Protein AF-0000000069867733 (afdb_homodimer)

Nearest PDB structures (foldseek):
  2axv-assembly1_D  TM=9.108E-01  e=1.179E-16  Enterococcus faecalis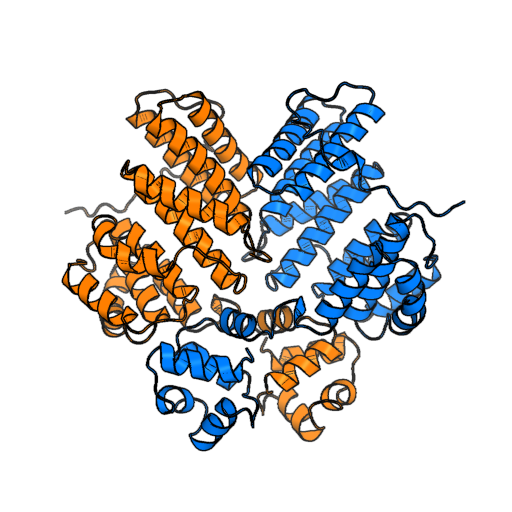
  2awi-assembly1_F  TM=9.165E-01  e=4.620E-16  Enterococcus faecalis
  2grm-assembly2_C-5  TM=9.155E-01  e=4.620E-16  Enterococcus faecalis
  2grm-assembly1_A  TM=9.067E-01  e=4.427E-16  Enterococcus faecalis
  2axu-assembly2_K  TM=9.066E-01  e=8.762E-16  Enterococcus faecalis

Foldseek 3Di:
DALLCVLVVLCVVLPHDLCLLAVPPHDDVVSVCSNVVNDDDDPVSLCSSCVSSVHDSVVSCVVNLNPDLCSDDLSVVQVVLLVCLVPVVVNLVCLVVLVVCLLVDLSSVLSNLSSLLSCQVLVHPSDDDDVVNLVVVCVSCVPPQDDFLSLLSNLLSCCNRPVVCVVSCVVSVVRCDQDQAADDDSSLVSNLSSLLSQLVSCVVVVVLVSNVVSLVSVVVLVPRPPRDDDPVSVLSSQLSVLSSCCSVVVDVVSLVVSLVSLVVCVVVVVVVSSQVSLVVSCVVCVVVVHDDDPPSPPPPPDPPPPDPPDPDD/DALLCVLVVLCVVLVHDLCLLAVPPHDDVVSVCSNVVNDDDDPVSLCSSCVSSVHDSVVSCVVNLNPDLCSDDLSVVQVVLLVCLVPVVVNLVCLVVLVVCLLVDLSSVLSNLSSLLSCVVLVHPSDDDDVVNLVVVCVSCVPPQDDFLSLLSNLLSCCNRPVVCVVSCVVSVVRCDQDAAADDDSSLVSNLSSLLSQLVSCVVVVVLVSNVVSLVSVVVLVPHPPRDDDPVSVLSSQLSVLSSCCSVVVDVVSLVVSLVSLVVCVVVVVVVSSVVSLVVSCVVCVVVVHDDDPPSPPPPDDPVPVDDPDDDD

Organism: Enterococcus faecalis (strain ATCC 700802 / V583) (NCBI:txid226185)

Secondary structure (DSSP, 8-state):
--HHHHHHHHHHHTT--HHHHHHHH--HHHHHHHHTTSSPPBHHHHHHHHHHHT--HHHHHHHTTSSSGGGSHHHHHHHHHHHGGG-HHHHHHHHHHHHHTTTSSHHHHHHHHHHHHHHHHTT--S----HHHHHHHHHHHTT-----HHHHHHHHHHHHH-GGGTTTTHHHHHHH-S--S---HHHHHHHHHHHHHHHHHHHHTT-HHHHHHHHHHHHHHTTSTT----HHHHHHHHHHHHHHHHHHH--HHHHHHHHHHHHHHHHTT-HHHHHHHHHHHHHHHHHTT-PPPTTS----SGGGTS-------/--HHHHHHHHHHHTT--HHHHHHHH--HHHHHHHHTTSSPPBHHHHHHHHHHHT--HHHHHHHTTSSSGGGSHHHHHHHHHHHGGG-HHHHHHHHHHHHHTTTSSHHHHHHHHHHHHHHHHTT--S----HHHHHHHHHHHTT-----HHHHHHHHHHHHH-GGGTTTTHHHHHHH-S--S---HHHHHHHHHHHHHHHHHHHHTT-HHHHHHHHHHHHHHTTSTT----HHHHHHHHHHHHHHHHHHH--HHHHHHHHHHHHHHHHTT-HHHHHHHHHHHHHHHHHTT-PPPTTS-----STTSS-------

Radius of gyration: 26.46 Å; Cα contacts (8 Å, |Δi|>4): 729; chains: 2; bounding box: 70×87×54 Å

Solvent-accessible surface area (backbone atoms only — not comparable to full-atom values): 34120 Å² total; per-residue (Å²): 109,52,44,39,54,46,49,49,53,50,35,55,44,70,71,48,57,72,65,73,45,20,69,80,73,54,40,71,68,59,46,53,33,24,53,71,62,76,43,72,53,29,52,67,39,49,50,48,35,26,56,55,63,32,45,56,59,64,37,52,36,29,59,21,52,54,60,38,53,75,55,28,74,66,37,36,49,48,54,53,57,62,58,25,72,83,36,54,70,59,44,62,68,49,40,63,59,41,58,72,41,22,80,71,28,48,50,36,31,35,50,37,35,50,48,42,34,50,23,50,76,65,76,41,85,83,71,85,87,49,69,66,56,52,53,51,50,50,62,73,48,65,76,52,77,80,85,54,35,53,56,32,44,37,52,29,32,41,42,71,42,46,49,90,45,52,74,77,43,42,70,55,52,58,70,65,47,79,70,77,68,55,44,43,64,65,25,32,45,26,46,52,50,22,38,52,48,43,29,53,48,24,54,75,66,66,36,58,69,63,20,49,51,33,53,50,49,51,58,48,48,75,66,28,69,86,41,56,77,54,34,56,60,51,52,48,49,53,29,49,51,24,42,49,47,16,73,74,66,70,35,63,68,31,42,52,53,23,50,52,51,42,54,46,29,50,77,65,65,38,52,70,60,24,52,55,46,50,51,50,55,47,50,48,24,56,75,69,69,49,82,69,63,80,82,60,78,71,85,71,74,77,73,73,70,73,66,75,85,68,72,90,117,110,52,45,39,54,46,49,49,53,49,34,56,43,71,70,50,57,71,66,72,45,20,69,81,72,53,41,70,69,59,45,52,33,26,54,72,61,77,41,73,53,28,51,65,39,50,51,49,35,26,58,56,62,33,45,57,60,66,38,51,36,28,60,21,50,55,60,39,53,76,55,29,72,65,38,34,50,48,53,53,57,61,58,26,72,83,37,53,71,59,43,62,67,50,40,64,60,41,58,72,41,21,80,71,27,50,50,36,33,35,51,38,35,50,50,43,35,49,23,51,76,65,74,43,84,83,71,85,86,49,70,66,55,53,53,52,50,50,61,74,48,67,74,51,77,79,85,53,36,52,56,31,43,37,52,30,30,39,43,71,42,44,50,90,44,52,75,78,44,42,69,56,51,59,70,65,49,80,69,77,67,52,44,44,62,65,25,32,45,26,45,51,50,20,36,51,49,44,28,53,49,24,53,75,66,66,35,56,68,62,19,49,51,32,53,49,47,50,58,47,47,75,66,28,68,85,41,55,78,55,34,58,60,49,52,49,48,52,29,50,51,25,43,49,48,15,73,73,66,71,34,66,68,31,42,51,53,22,51,53,50,41,54,46,30,50,77,67,65,38,51,68,62,25,53,56,46,50,50,50,56,46,50,48,24,57,74,70,70,50,81,69,66,80,81,59,76,69,78,74,77,74,66,76,69,76,61,77,86,69,80,72,136

pLDDT: mean 91.53, std 15.33, range [17.12, 98.88]

Structure (mmCIF, N/CA/C/O backbone):
data_AF-0000000069867733-model_v1
#
loop_
_entity.id
_entity.type
_entity.pdbx_description
1 polymer 'Transcriptional regulator, Cro/CI family'
#
loop_
_atom_site.group_PDB
_atom_site.id
_atom_site.type_symbol
_atom_site.label_atom_id
_atom_site.label_alt_id
_atom_site.label_comp_id
_atom_site.label_asym_id
_atom_site.label_entity_id
_atom_site.label_seq_id
_atom_site.pdbx_PDB_ins_code
_atom_site.Cartn_x
_atom_site.Cartn_y
_atom_site.Cartn_z
_atom_site.occupancy
_atom_site.B_iso_or_equiv
_atom_site.auth_seq_id
_atom_site.auth_comp_id
_atom_site.auth_asym_id
_atom_site.auth_atom_id
_atom_site.pdbx_PDB_model_num
ATOM 1 N N . MET A 1 1 ? -9 -8.984 17.719 1 77.06 1 MET A N 1
ATOM 2 C CA . MET A 1 1 ? -10.281 -8.344 18 1 77.06 1 MET A CA 1
ATOM 3 C C . MET A 1 1 ? -11.172 -8.336 16.75 1 77.06 1 MET A C 1
ATOM 5 O O . MET A 1 1 ? -10.695 -8.086 15.641 1 77.06 1 MET A O 1
ATOM 9 N N . ASP A 1 2 ? -12.398 -8.742 16.984 1 90 2 ASP A N 1
ATOM 10 C CA . ASP A 1 2 ? -13.328 -8.734 15.859 1 90 2 ASP A CA 1
ATOM 11 C C . ASP A 1 2 ? -13.82 -7.316 15.562 1 90 2 ASP A C 1
ATOM 13 O O . ASP A 1 2 ? -13.742 -6.434 16.422 1 90 2 ASP A O 1
ATOM 17 N N . TYR A 1 3 ? -14.219 -7.035 14.297 1 94.5 3 TYR A N 1
ATOM 18 C CA . TYR A 1 3 ? -14.516 -5.684 13.836 1 94.5 3 TYR A CA 1
ATOM 19 C C . TYR A 1 3 ? -15.703 -5.102 14.602 1 94.5 3 TYR A C 1
ATOM 21 O O . TYR A 1 3 ? -15.805 -3.883 14.766 1 94.5 3 TYR A O 1
ATOM 29 N N . LYS A 1 4 ? -16.578 -5.91 15.117 1 95.5 4 LYS A N 1
ATOM 30 C CA . LYS A 1 4 ? -17.719 -5.426 15.891 1 95.5 4 LYS A CA 1
ATOM 31 C C . LYS A 1 4 ? -17.281 -4.895 17.25 1 95.5 4 LYS A C 1
ATOM 33 O O . LYS A 1 4 ? -17.734 -3.834 17.688 1 95.5 4 LYS A O 1
ATOM 38 N N . GLU A 1 5 ? -16.438 -5.66 17.875 1 95.19 5 GLU A N 1
ATOM 39 C CA . GLU A 1 5 ? -15.836 -5.188 19.125 1 95.19 5 GLU A CA 1
ATOM 40 C C . GLU A 1 5 ? -15.031 -3.914 18.891 1 95.19 5 GLU A C 1
ATOM 42 O O . GLU A 1 5 ? -15.062 -2.994 19.719 1 95.19 5 GLU A O 1
ATOM 47 N N . LEU A 1 6 ? -14.32 -3.885 17.797 1 96.5 6 LEU A N 1
ATOM 48 C CA . LEU A 1 6 ? -13.523 -2.715 17.438 1 96.5 6 LEU A CA 1
ATOM 49 C C . LEU A 1 6 ? -14.398 -1.473 17.328 1 96.5 6 LEU A C 1
ATOM 51 O O . LEU A 1 6 ? -14 -0.381 17.734 1 96.5 6 LEU A O 1
ATOM 55 N N . LEU A 1 7 ? -15.562 -1.639 16.766 1 96.75 7 LEU A N 1
ATOM 56 C CA . LEU A 1 7 ? -16.5 -0.537 16.594 1 96.75 7 LEU A CA 1
ATOM 57 C C . LEU A 1 7 ? -16.844 0.092 17.938 1 96.75 7 LEU A C 1
ATOM 59 O O . LEU A 1 7 ? -16.812 1.315 18.094 1 96.75 7 LEU A O 1
ATOM 63 N N . GLU A 1 8 ? -17.156 -0.746 18.891 1 96.19 8 GLU A N 1
ATOM 64 C CA . GLU A 1 8 ? -17.484 -0.266 20.219 1 96.19 8 GLU A CA 1
ATOM 65 C C . GLU A 1 8 ? -16.281 0.406 20.875 1 96.19 8 GLU A C 1
ATOM 67 O O . GLU A 1 8 ? -16.406 1.482 21.469 1 96.19 8 GLU A O 1
ATOM 72 N N . VAL A 1 9 ? -15.148 -0.215 20.812 1 96.94 9 VAL A N 1
ATOM 73 C CA . VAL A 1 9 ? -13.922 0.293 21.422 1 96.94 9 VAL A CA 1
ATOM 74 C C . VAL A 1 9 ? -13.594 1.67 20.844 1 96.94 9 VAL A C 1
ATOM 76 O O . VAL A 1 9 ? -13.305 2.607 21.594 1 96.94 9 VAL A O 1
ATOM 79 N N . LEU A 1 10 ? -13.703 1.826 19.516 1 97.31 10 LEU A N 1
ATOM 80 C CA . LEU A 1 10 ? -13.391 3.094 18.859 1 97.31 10 LEU A CA 1
ATOM 81 C C . LEU A 1 10 ? -14.43 4.156 19.219 1 97.31 10 LEU A C 1
ATOM 83 O O . LEU A 1 10 ? -14.07 5.312 19.453 1 97.31 10 LEU A O 1
ATOM 87 N N . ARG A 1 11 ? -15.719 3.736 19.188 1 96.88 11 ARG A N 1
A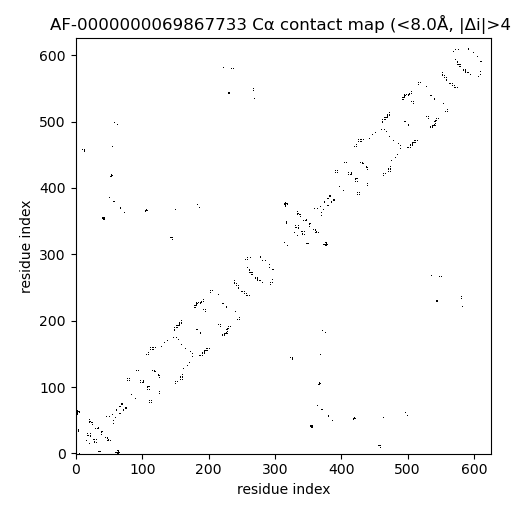TOM 88 C CA . ARG A 1 11 ? -16.766 4.684 19.547 1 96.88 11 ARG A CA 1
ATOM 89 C C . ARG A 1 11 ? -16.516 5.293 20.922 1 96.88 11 ARG A C 1
ATOM 91 O O . ARG A 1 11 ? -16.547 6.516 21.078 1 96.88 11 ARG A O 1
ATOM 98 N N . LYS A 1 12 ? -16.156 4.488 21.859 1 96.94 12 LYS A N 1
ATOM 99 C CA . LYS A 1 12 ? -15.898 4.938 23.219 1 96.94 12 LYS A CA 1
ATOM 100 C C . LYS A 1 12 ? -14.594 5.73 23.297 1 96.94 12 LYS A C 1
ATOM 102 O O . LYS A 1 12 ? -14.539 6.785 23.938 1 96.94 12 LYS A O 1
ATOM 107 N N . ASP A 1 13 ? -13.57 5.23 22.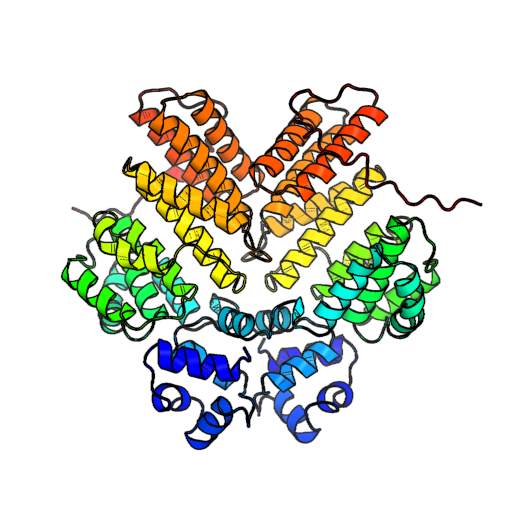641 1 97.38 13 ASP A N 1
ATOM 108 C CA . ASP A 1 13 ? -12.258 5.863 22.672 1 97.38 13 ASP A CA 1
ATOM 109 C C . ASP A 1 13 ? -12.312 7.27 22.078 1 97.38 13 ASP A C 1
ATOM 111 O O . ASP A 1 13 ? -11.617 8.18 22.547 1 97.38 13 ASP A O 1
ATOM 115 N N . LEU A 1 14 ? -13.141 7.453 21.078 1 95.75 14 LEU A N 1
ATOM 116 C CA . LEU A 1 14 ? -13.234 8.719 20.359 1 95.75 14 LEU A CA 1
ATOM 117 C C . LEU A 1 14 ? -14.375 9.57 20.906 1 95.75 14 LEU A C 1
ATOM 119 O O . LEU A 1 14 ? -14.703 10.617 20.328 1 95.75 14 LEU A O 1
ATOM 123 N N . ASN A 1 15 ? -15 9.086 21.953 1 95.12 15 ASN A N 1
ATOM 124 C CA . ASN A 1 15 ? -15.977 9.812 22.75 1 95.12 15 ASN A CA 1
ATOM 125 C C . ASN A 1 15 ? -17.25 10.086 21.969 1 95.12 15 ASN A C 1
ATOM 127 O O . ASN A 1 15 ? -17.766 11.211 21.969 1 95.12 15 ASN A O 1
ATOM 131 N N . PHE A 1 16 ? -17.734 9.07 21.203 1 96.12 16 PHE A N 1
ATOM 132 C CA . PHE A 1 16 ? -19.031 9.133 20.531 1 96.12 16 PHE A CA 1
ATOM 133 C C . PHE A 1 16 ? -20.062 8.312 21.297 1 96.12 16 PHE A C 1
ATOM 135 O O . PHE A 1 16 ? -19.75 7.289 21.891 1 96.12 16 PHE A O 1
ATOM 142 N N . LYS A 1 17 ? -21.25 8.805 21.219 1 96.25 17 LYS A N 1
ATOM 143 C CA . LYS A 1 17 ? -22.391 8.023 21.688 1 96.25 17 LYS A CA 1
ATOM 144 C C . LYS A 1 17 ? -22.953 7.141 20.578 1 96.25 17 LYS A C 1
ATOM 146 O O . LYS A 1 17 ? -22.672 7.359 19.406 1 96.25 17 LYS A O 1
ATOM 151 N N . LYS A 1 18 ? -23.734 6.145 21.016 1 95.81 18 LYS A N 1
ATOM 152 C CA . LYS A 1 18 ? -24.328 5.254 20.031 1 95.81 18 LYS A CA 1
ATOM 153 C C . LYS A 1 18 ? -25.188 6.027 19.031 1 95.81 18 LYS A C 1
ATOM 155 O O . LYS A 1 18 ? -25.156 5.754 17.828 1 95.81 18 LYS A O 1
ATOM 160 N N . VAL A 1 19 ? -25.875 6.984 19.469 1 95.31 19 VAL A N 1
ATOM 161 C CA . VAL A 1 19 ? -26.828 7.746 18.656 1 95.31 19 VAL A CA 1
ATOM 162 C C . VAL A 1 19 ? -26.062 8.484 17.547 1 95.31 19 VAL A C 1
ATOM 164 O O . VAL A 1 19 ? -26.594 8.656 16.453 1 95.31 19 VAL A O 1
ATOM 167 N N . ASP A 1 20 ? -24.844 8.883 17.812 1 95.62 20 ASP A N 1
ATOM 168 C CA . ASP A 1 20 ? -24.031 9.586 16.812 1 95.62 20 ASP A CA 1
ATOM 169 C C . ASP A 1 20 ? -23.766 8.695 15.594 1 95.62 20 ASP A C 1
ATOM 171 O O . ASP A 1 20 ? -23.594 9.195 14.484 1 95.62 20 ASP A O 1
ATOM 175 N N . LEU A 1 21 ? -23.781 7.434 15.758 1 95.12 21 LEU A N 1
ATOM 176 C CA . LEU A 1 21 ? -23.422 6.504 14.695 1 95.12 21 LEU A CA 1
ATOM 177 C C . LEU A 1 21 ? -24.672 6.047 13.938 1 95.12 21 LEU A C 1
ATOM 179 O O . LEU A 1 21 ? -24.641 5.918 12.711 1 95.12 21 LEU A O 1
ATOM 183 N N . TYR A 1 22 ? -25.734 5.785 14.617 1 93.62 22 TYR A N 1
ATOM 184 C CA . TYR A 1 22 ? -26.828 5.145 13.914 1 93.62 22 TYR A CA 1
ATOM 185 C C . TYR A 1 22 ? -27.781 6.184 13.32 1 93.62 22 TYR A C 1
ATOM 187 O O . TYR A 1 22 ? -28.641 5.855 12.5 1 93.62 22 TYR A O 1
ATOM 195 N N . GLN A 1 23 ? -27.734 7.41 13.625 1 87.94 23 GLN A N 1
ATOM 196 C CA . GLN A 1 23 ? -28.719 8.43 13.25 1 87.94 23 GLN A CA 1
ATOM 197 C C . GLN A 1 23 ? -28.75 8.641 11.742 1 87.94 23 GLN A C 1
ATOM 199 O O . GLN A 1 23 ? -29.766 9.039 11.188 1 87.94 23 GLN A O 1
ATOM 204 N N . GLU A 1 24 ? -27.75 8.336 11.031 1 83.25 24 GLU A N 1
ATOM 205 C CA . GLU A 1 24 ? -27.734 8.633 9.602 1 83.25 24 GLU A CA 1
ATOM 206 C C . GLU A 1 24 ? -28.188 7.426 8.781 1 83.25 24 GLU A C 1
ATOM 208 O O . GLU A 1 24 ? -29.016 7.555 7.891 1 83.25 24 GLU A O 1
ATOM 213 N N . LYS A 1 25 ? -27.641 6.262 9.031 1 83.44 25 LYS A N 1
ATOM 214 C CA . LYS A 1 25 ? -27.844 5.137 8.117 1 83.44 25 LYS A CA 1
ATOM 215 C C . LYS A 1 25 ? -28.391 3.918 8.859 1 83.44 25 LYS A C 1
ATOM 217 O O . LYS A 1 25 ? -28.359 2.803 8.336 1 83.44 25 LYS A O 1
ATOM 222 N N . SER A 1 26 ? -28.828 4.047 10.125 1 91.25 26 SER A N 1
ATOM 223 C CA . SER A 1 26 ? -29.297 2.924 10.922 1 91.25 26 SER A CA 1
ATOM 224 C C . SER A 1 26 ? -30.297 3.387 11.984 1 91.25 26 SER A C 1
ATOM 226 O O . SER A 1 26 ? -30.906 4.441 11.852 1 91.25 26 SER A O 1
ATOM 228 N N . ASN A 1 27 ? -30.641 2.477 12.812 1 93.5 27 ASN A N 1
ATOM 229 C CA . ASN A 1 27 ? -31.484 2.824 13.953 1 93.5 27 ASN A CA 1
ATOM 230 C C . ASN A 1 27 ? -30.938 2.221 15.25 1 93.5 27 ASN A C 1
ATOM 232 O O . ASN A 1 27 ? -30 1.42 15.219 1 93.5 27 ASN A O 1
ATOM 236 N N . LYS A 1 28 ? -31.547 2.66 16.266 1 95.44 28 LYS A N 1
ATOM 237 C CA . LYS A 1 28 ? -31.047 2.342 17.609 1 95.44 28 LYS A CA 1
ATOM 238 C C . LYS A 1 28 ? -30.984 0.833 17.828 1 95.44 28 LYS A C 1
ATOM 240 O O . LYS A 1 28 ? -29.953 0.304 18.25 1 95.44 28 LYS A O 1
ATOM 245 N N . THR A 1 29 ? -32 0.214 17.547 1 96.12 29 THR A N 1
ATOM 246 C CA . THR A 1 29 ? -32.094 -1.22 17.797 1 96.12 29 THR A CA 1
ATOM 247 C C . THR A 1 29 ? -31.078 -1.987 16.953 1 96.12 29 THR A C 1
ATOM 249 O O . THR A 1 29 ? -30.344 -2.816 17.484 1 96.12 29 THR A O 1
ATOM 252 N N . ARG A 1 30 ? -31.016 -1.685 15.734 1 95.62 30 ARG A N 1
ATOM 253 C CA . ARG A 1 30 ? -30.109 -2.361 14.828 1 95.62 30 ARG A CA 1
ATOM 254 C C . ARG A 1 30 ? -28.656 -2.113 15.227 1 95.62 30 ARG A C 1
ATOM 256 O O . ARG A 1 30 ? -27.844 -3.043 15.258 1 95.62 30 ARG A O 1
ATOM 263 N N . TYR A 1 31 ? -28.359 -0.936 15.57 1 96.25 31 TYR A N 1
ATOM 264 C CA . TYR A 1 31 ? -27 -0.601 15.953 1 96.25 31 TYR A CA 1
ATOM 265 C C . TYR A 1 31 ? -26.578 -1.36 17.203 1 96.25 31 TYR A C 1
ATOM 267 O O . TYR A 1 31 ? -25.469 -1.885 17.281 1 96.25 31 TYR A O 1
ATOM 275 N N . ARG A 1 32 ? -27.438 -1.36 18.141 1 95.19 32 ARG A N 1
ATOM 276 C CA . ARG A 1 32 ? -27.156 -2.1 19.359 1 95.19 32 ARG A CA 1
ATOM 277 C C . ARG A 1 32 ? -26.875 -3.566 19.062 1 95.19 32 ARG A C 1
ATOM 279 O O . ARG A 1 32 ? -25.938 -4.145 19.625 1 95.19 32 ARG A O 1
ATOM 286 N N . GLU A 1 33 ? -27.625 -4.09 18.203 1 96.12 33 GLU A N 1
ATOM 287 C CA . GLU A 1 33 ? -27.438 -5.492 17.828 1 96.12 33 GLU A CA 1
ATOM 288 C C . GLU A 1 33 ? -26.109 -5.707 17.109 1 96.12 33 GLU A C 1
ATOM 290 O O . GLU A 1 33 ? -25.484 -6.758 17.25 1 96.12 33 GLU A O 1
ATOM 295 N N . ILE A 1 34 ? -25.672 -4.773 16.344 1 95.31 34 ILE A N 1
ATOM 296 C CA . ILE A 1 34 ? -24.391 -4.844 15.641 1 95.31 34 ILE A CA 1
ATOM 297 C C . ILE A 1 34 ? -23.25 -4.816 16.656 1 95.31 34 ILE A C 1
ATOM 299 O O . ILE A 1 34 ? -22.359 -5.68 16.625 1 95.31 34 ILE A O 1
ATOM 303 N N . GLU A 1 35 ? -23.266 -3.918 17.594 1 94.25 35 GLU A N 1
ATOM 304 C CA . GLU A 1 35 ? -22.203 -3.793 18.578 1 94.25 35 GLU A CA 1
ATOM 305 C C . GLU A 1 35 ? -22.125 -5.035 19.469 1 94.25 35 GLU A C 1
ATOM 307 O O . GLU A 1 35 ? -21.031 -5.406 19.922 1 94.25 35 GLU A O 1
ATOM 312 N N . LEU A 1 36 ? -23.312 -5.691 19.656 1 93.31 36 LEU A N 1
ATOM 313 C CA . LEU A 1 36 ? -23.375 -6.883 20.484 1 93.31 36 LEU A CA 1
ATOM 314 C C . LEU A 1 36 ? -22.938 -8.117 19.719 1 93.31 36 LEU A C 1
ATOM 316 O O . LEU A 1 36 ? -22.75 -9.188 20.297 1 93.31 36 LEU A O 1
ATOM 320 N N . GLY A 1 37 ? -22.797 -7.961 18.469 1 92.25 37 GLY A N 1
ATOM 321 C CA . GLY A 1 37 ? -22.328 -9.062 17.641 1 92.25 37 GLY A CA 1
ATOM 322 C C . GLY A 1 37 ? -23.453 -9.93 17.094 1 92.25 37 GLY A C 1
ATOM 323 O O . GLY A 1 37 ? -23.203 -10.977 16.5 1 92.25 37 GLY A O 1
ATOM 324 N N . GLU A 1 38 ? -24.641 -9.508 17.203 1 93.62 38 GLU A N 1
ATOM 325 C CA . GLU A 1 38 ? -25.797 -10.305 16.812 1 93.62 38 GLU A CA 1
ATOM 326 C C . GLU A 1 38 ? -26.094 -10.133 15.328 1 93.62 38 GLU A C 1
ATOM 328 O O . GLU A 1 38 ? -26.688 -11.016 14.703 1 93.62 38 GLU A O 1
ATOM 333 N N . LYS A 1 39 ? -25.797 -8.953 14.82 1 94.38 39 LYS A N 1
ATOM 334 C CA . LYS A 1 39 ? -26.047 -8.672 13.414 1 94.38 39 LYS A CA 1
ATOM 335 C C . LYS A 1 39 ? -24.781 -8.148 12.734 1 94.38 39 LYS A C 1
ATOM 337 O O . LYS A 1 39 ? -23.938 -7.527 13.375 1 94.38 39 LYS A O 1
ATOM 342 N N . SER A 1 40 ? -24.766 -8.453 11.484 1 94.94 40 SER A N 1
ATOM 343 C CA . SER A 1 40 ? -23.688 -7.914 10.664 1 94.94 40 SER A CA 1
ATOM 344 C C . SER A 1 40 ? -24.109 -6.617 9.977 1 94.94 40 SER A C 1
ATOM 346 O O . SER A 1 40 ? -25.172 -6.555 9.367 1 94.94 40 SER A O 1
ATOM 348 N N . PRO A 1 41 ? -23.281 -5.59 10.125 1 96.88 41 PRO A N 1
ATOM 349 C CA . PRO A 1 41 ? -23.625 -4.348 9.43 1 96.88 41 PRO A CA 1
ATOM 350 C C . PRO A 1 41 ? -23.5 -4.469 7.914 1 96.88 41 PRO A C 1
ATOM 352 O O . PRO A 1 41 ? -22.719 -5.277 7.414 1 96.88 41 PRO A O 1
ATOM 355 N N . THR A 1 42 ? -24.312 -3.68 7.238 1 96.25 42 THR A N 1
ATOM 356 C CA . THR A 1 42 ? -24.125 -3.539 5.801 1 96.25 42 THR A CA 1
ATOM 357 C C . THR A 1 42 ? -22.875 -2.719 5.492 1 96.25 42 THR A C 1
ATOM 359 O O . THR A 1 42 ? -22.344 -2.035 6.371 1 96.25 42 THR A O 1
ATOM 362 N N . ILE A 1 43 ? -22.438 -2.793 4.273 1 96.12 43 ILE A N 1
ATOM 363 C CA . ILE A 1 43 ? -21.266 -2.02 3.875 1 96.12 43 ILE A CA 1
ATOM 364 C C . ILE A 1 43 ? -21.578 -0.528 3.963 1 96.12 43 ILE A C 1
ATOM 366 O O . ILE A 1 43 ? -20.719 0.27 4.359 1 96.12 43 ILE A O 1
ATOM 370 N N . GLU A 1 44 ? -22.766 -0.135 3.705 1 95.12 44 GLU A N 1
ATOM 371 C CA . GLU A 1 44 ? -23.172 1.268 3.777 1 95.12 44 GLU A CA 1
ATOM 372 C C . GLU A 1 44 ? -23.188 1.761 5.223 1 95.12 44 GLU A C 1
ATOM 374 O O . GLU A 1 44 ? -22.781 2.895 5.5 1 95.12 44 GLU A O 1
ATOM 379 N N . GLU A 1 45 ? -23.672 0.932 6.082 1 96.44 45 GLU A N 1
ATOM 380 C CA . GLU A 1 45 ? -23.641 1.271 7.5 1 96.44 45 GLU A CA 1
ATOM 381 C C . GLU A 1 45 ? -22.219 1.447 8 1 96.44 45 GLU A C 1
ATOM 383 O O . GLU A 1 45 ? -21.906 2.404 8.719 1 96.44 45 GLU A O 1
ATOM 388 N N . LEU A 1 46 ? -21.344 0.53 7.621 1 96.25 46 LEU A N 1
ATOM 389 C CA . LEU A 1 46 ? -19.953 0.591 8.062 1 96.25 46 LEU A CA 1
ATOM 390 C C . LEU A 1 46 ? -19.281 1.864 7.566 1 96.25 46 LEU A C 1
ATOM 392 O O . LEU A 1 46 ? -18.531 2.502 8.305 1 96.25 46 LEU A O 1
ATOM 396 N N . ILE A 1 47 ? -19.547 2.18 6.293 1 96.19 47 ILE A N 1
ATOM 397 C CA . ILE A 1 47 ? -19.016 3.422 5.734 1 96.19 47 ILE A CA 1
ATOM 398 C C . ILE A 1 47 ? -19.484 4.605 6.578 1 96.19 47 ILE A C 1
ATOM 400 O O . ILE A 1 47 ? -18.688 5.453 6.969 1 96.19 47 ILE A O 1
ATOM 404 N N . SER A 1 48 ? -20.719 4.625 6.914 1 96.31 48 SER A N 1
ATOM 405 C CA . SER A 1 48 ? -21.297 5.711 7.703 1 96.31 48 SER A CA 1
ATOM 406 C C . SER A 1 48 ? -20.672 5.766 9.094 1 96.31 48 SER A C 1
ATOM 408 O O . SER A 1 48 ? -20.328 6.84 9.586 1 96.31 48 SER A O 1
ATOM 410 N N . PHE A 1 49 ? -20.578 4.594 9.734 1 97.12 49 PHE A N 1
ATOM 411 C CA . PHE A 1 49 ? -20.016 4.52 11.07 1 97.12 49 PHE A CA 1
ATOM 412 C C . PHE A 1 49 ? -18.578 5.035 11.086 1 97.12 49 PHE A C 1
ATOM 414 O O . PHE A 1 49 ? -18.219 5.852 11.938 1 97.12 49 PHE A O 1
ATOM 421 N N . THR A 1 50 ? -17.781 4.594 10.148 1 96.94 50 THR A N 1
ATOM 422 C CA . THR A 1 50 ? -16.359 4.953 10.141 1 96.94 50 THR A CA 1
ATOM 423 C C . THR A 1 50 ? -16.172 6.422 9.781 1 96.94 50 THR A C 1
ATOM 425 O O . THR A 1 50 ? -15.273 7.086 10.297 1 96.94 50 THR A O 1
ATOM 428 N N . ASP A 1 51 ? -17.062 6.91 8.891 1 95.81 51 ASP A N 1
ATOM 429 C CA . ASP A 1 51 ? -17.031 8.336 8.586 1 95.81 51 ASP A CA 1
ATOM 430 C C . ASP A 1 51 ? -17.312 9.172 9.828 1 95.81 51 ASP A C 1
ATOM 432 O O . ASP A 1 51 ? -16.625 10.164 10.086 1 95.81 51 ASP A O 1
ATOM 436 N N . THR A 1 52 ? -18.297 8.766 10.547 1 96.25 52 THR A N 1
ATOM 437 C CA . THR A 1 52 ? -18.656 9.469 11.773 1 96.25 52 THR A CA 1
ATOM 438 C C . THR A 1 52 ? -17.5 9.43 12.766 1 96.25 52 THR A C 1
ATOM 440 O O . THR A 1 52 ? -17.141 10.445 13.359 1 96.25 52 THR A O 1
ATOM 443 N N . LEU A 1 53 ? -16.875 8.305 12.891 1 96.75 53 LEU A N 1
ATOM 444 C CA . LEU A 1 53 ? -15.789 8.102 13.844 1 96.75 53 LEU A CA 1
ATOM 445 C C . LEU A 1 53 ? -14.516 8.812 13.383 1 96.75 53 LEU A C 1
ATOM 447 O O . LEU A 1 53 ? -13.602 9.031 14.172 1 96.75 53 LEU A O 1
ATOM 451 N N . GLY A 1 54 ? -14.422 9.062 12.078 1 96 54 GLY A N 1
ATOM 452 C CA . GLY A 1 54 ? -13.25 9.727 11.531 1 96 54 GLY A CA 1
ATOM 453 C C . GLY A 1 54 ? -12.102 8.773 11.266 1 96 54 GLY A C 1
ATOM 454 O O . GLY A 1 54 ? -10.93 9.156 11.359 1 96 54 GLY A O 1
ATOM 455 N N . ILE A 1 55 ? -12.352 7.531 11.078 1 97.06 55 ILE A N 1
ATOM 456 C CA . ILE A 1 55 ? -11.359 6.547 10.68 1 97.06 55 ILE A CA 1
ATOM 457 C C . ILE A 1 55 ? -11.602 6.125 9.234 1 97.06 55 ILE A C 1
ATOM 459 O O . ILE A 1 55 ? -12.75 5.996 8.805 1 97.06 55 ILE A O 1
ATOM 463 N N . ARG A 1 56 ? -10.555 5.938 8.469 1 96.25 56 ARG A N 1
ATOM 464 C CA . ARG A 1 56 ? -10.703 5.414 7.117 1 96.25 56 ARG A CA 1
ATOM 465 C C . ARG A 1 56 ? -11.25 3.992 7.137 1 96.25 56 ARG A C 1
ATOM 467 O O . ARG A 1 56 ? -10.812 3.164 7.938 1 96.25 56 ARG A O 1
ATOM 474 N N . LEU A 1 57 ? -12.172 3.75 6.277 1 97.06 57 LEU A N 1
ATOM 475 C CA . LEU A 1 57 ? -12.773 2.424 6.215 1 97.06 57 LEU A CA 1
ATOM 476 C C . LEU A 1 57 ? -11.703 1.348 6.055 1 97.06 57 LEU A C 1
ATOM 478 O O . LEU A 1 57 ? -11.758 0.31 6.719 1 97.06 57 LEU A O 1
ATOM 482 N N . SER A 1 58 ? -10.711 1.562 5.195 1 96.44 58 SER A N 1
ATOM 483 C CA . SER A 1 58 ? -9.648 0.586 4.941 1 96.44 58 SER A CA 1
ATOM 484 C C . SER A 1 58 ? -8.883 0.265 6.219 1 96.44 58 SER A C 1
ATOM 486 O O . SER A 1 58 ? -8.562 -0.896 6.48 1 96.44 58 SER A O 1
ATOM 488 N N . GLU A 1 59 ? -8.578 1.287 6.984 1 97 59 GLU A N 1
ATOM 489 C CA . GLU A 1 59 ? -7.879 1.055 8.242 1 97 59 GLU A CA 1
ATOM 490 C C . GLU A 1 59 ? -8.742 0.268 9.219 1 97 59 GLU A C 1
ATOM 492 O O . GLU A 1 59 ? -8.258 -0.642 9.898 1 97 59 GLU A O 1
ATOM 497 N N . PHE A 1 60 ? -10.039 0.598 9.289 1 98.06 60 PHE A N 1
ATOM 498 C CA . PHE A 1 60 ? -10.977 -0.097 10.172 1 98.06 60 PHE A CA 1
ATOM 499 C C . PHE A 1 60 ? -11.047 -1.578 9.82 1 98.06 60 PHE A C 1
ATOM 501 O O . PHE A 1 60 ? -10.977 -2.436 10.703 1 98.06 60 PHE A O 1
ATOM 508 N N . LEU A 1 61 ? -11.148 -1.866 8.516 1 97.25 61 LEU A N 1
ATOM 509 C CA . LEU A 1 61 ? -11.281 -3.244 8.062 1 97.25 61 LEU A CA 1
ATOM 510 C C . LEU A 1 61 ? -10.008 -4.035 8.336 1 97.25 61 LEU A C 1
ATOM 512 O O . LEU A 1 61 ? -10.07 -5.227 8.656 1 97.25 61 LEU A O 1
ATOM 516 N N . TYR A 1 62 ? -8.938 -3.383 8.234 1 96.44 62 TYR A N 1
ATOM 517 C CA . TYR A 1 62 ? -7.672 -4.051 8.531 1 96.44 62 TYR A CA 1
ATOM 518 C C . TYR A 1 62 ? -7.559 -4.352 10.023 1 96.44 62 TYR A C 1
ATOM 520 O O . TYR A 1 62 ? -7.266 -5.488 10.414 1 96.44 62 TYR A O 1
ATOM 528 N N . ARG A 1 63 ? -7.836 -3.375 10.859 1 96.06 63 ARG A N 1
ATOM 529 C CA . ARG A 1 63 ? -7.766 -3.531 12.312 1 96.06 63 ARG A CA 1
ATOM 530 C C . ARG A 1 63 ? -8.75 -4.59 12.797 1 96.06 63 ARG A C 1
ATOM 532 O O . ARG A 1 63 ? -8.492 -5.273 13.789 1 96.06 63 ARG A O 1
ATOM 539 N N . GLY A 1 64 ? -9.812 -4.645 12.055 1 96.06 64 GLY A N 1
ATOM 540 C CA . GLY A 1 64 ? -10.852 -5.605 12.414 1 96.06 64 GLY A CA 1
ATOM 541 C C . GLY A 1 64 ? -10.586 -6.996 11.859 1 96.06 64 GLY A C 1
ATOM 542 O O . GLY A 1 64 ? -11.492 -7.832 11.82 1 96.06 64 GLY A O 1
ATOM 543 N N . ASP A 1 65 ? -9.406 -7.238 11.258 1 94.38 65 ASP A N 1
ATOM 544 C CA . ASP A 1 65 ? -8.953 -8.531 10.766 1 94.38 65 ASP A CA 1
ATOM 545 C C . ASP A 1 65 ? -9.812 -9.008 9.602 1 94.38 65 ASP A C 1
ATOM 547 O O . ASP A 1 65 ? -10.125 -10.203 9.5 1 94.38 65 ASP A O 1
ATOM 551 N N . ILE A 1 66 ? -10.18 -8.109 8.797 1 95.38 66 ILE A N 1
ATOM 552 C CA . ILE A 1 66 ? -11.031 -8.461 7.668 1 95.38 66 ILE A CA 1
ATOM 553 C C . ILE A 1 66 ? -10.211 -8.492 6.383 1 95.38 66 ILE A C 1
ATOM 555 O O . ILE A 1 66 ? -10.352 -9.414 5.57 1 95.38 66 ILE A O 1
ATOM 559 N N . THR A 1 67 ? -9.289 -7.566 6.25 1 94.69 67 THR A N 1
ATOM 560 C CA . THR A 1 67 ? -8.664 -7.418 4.941 1 94.69 67 THR A CA 1
ATOM 561 C C . THR A 1 67 ? -7.215 -7.879 4.98 1 94.69 67 THR A C 1
ATOM 563 O O . THR A 1 67 ? -6.59 -8.07 3.938 1 94.69 67 THR A O 1
ATOM 566 N N . PRO A 1 68 ? -6.594 -8.086 6.184 1 93.06 68 PRO A N 1
ATOM 567 C CA . PRO A 1 68 ? -5.246 -8.656 6.137 1 93.06 68 PRO A CA 1
ATOM 568 C C . PRO A 1 68 ? -5.191 -9.984 5.379 1 93.06 68 PRO A C 1
ATOM 570 O O . PRO A 1 68 ? -6.145 -10.766 5.426 1 93.06 68 PRO A O 1
ATOM 573 N N . LEU A 1 69 ? -4.059 -10.18 4.715 1 90.44 69 LEU A N 1
ATOM 574 C CA . LEU A 1 69 ? -3.879 -11.406 3.947 1 90.44 69 LEU A CA 1
ATOM 575 C C . LEU A 1 69 ? -4.074 -12.633 4.832 1 90.44 69 LEU A C 1
ATOM 577 O O . LEU A 1 69 ? -4.801 -13.555 4.469 1 90.44 69 LEU A O 1
ATOM 581 N N . ALA A 1 70 ? -3.52 -12.578 5.992 1 90.12 70 ALA A N 1
ATOM 582 C CA . ALA A 1 70 ? -3.502 -13.727 6.898 1 90.12 70 ALA A CA 1
ATOM 583 C C . ALA A 1 70 ? -4.895 -13.992 7.465 1 90.12 70 ALA A C 1
ATOM 585 O O . ALA A 1 70 ? -5.141 -15.062 8.031 1 90.12 70 ALA A O 1
ATOM 586 N N . ALA A 1 71 ? -5.781 -13.062 7.262 1 89.56 71 ALA A N 1
ATOM 587 C CA . ALA A 1 71 ? -7.129 -13.234 7.801 1 89.56 71 ALA A CA 1
ATOM 588 C C . ALA A 1 71 ? -8.086 -13.742 6.727 1 89.56 71 ALA A C 1
ATOM 590 O O . ALA A 1 71 ? -9.172 -14.25 7.039 1 89.56 71 ALA A O 1
ATOM 591 N N . SER A 1 72 ? -7.742 -13.578 5.465 1 90.56 72 SER A N 1
ATOM 592 C CA . SER A 1 72 ? -8.609 -13.992 4.363 1 90.56 72 SER A CA 1
ATOM 593 C C . SER A 1 72 ? -8.484 -15.492 4.102 1 90.56 72 SER A C 1
ATOM 595 O O . SER A 1 72 ? -7.445 -16.094 4.383 1 90.56 72 SER A O 1
ATOM 597 N N . TYR A 1 73 ? -9.477 -16.062 3.602 1 91.12 73 TYR A N 1
ATOM 598 C CA . TYR A 1 73 ? -9.492 -17.5 3.365 1 91.12 73 TYR A CA 1
ATOM 599 C C . TYR A 1 73 ? -8.336 -17.922 2.469 1 91.12 73 TYR A C 1
ATOM 601 O O . TYR A 1 73 ? -7.516 -18.75 2.855 1 91.12 73 TYR A O 1
ATOM 609 N N . TYR A 1 74 ? -8.211 -17.391 1.332 1 94.06 74 TYR A N 1
ATOM 610 C CA . TYR A 1 74 ? -7.184 -17.812 0.389 1 94.06 74 TYR A CA 1
ATOM 611 C C . TYR A 1 74 ? -5.812 -17.297 0.813 1 94.06 74 TYR A C 1
ATOM 613 O O . TYR A 1 74 ? -4.789 -17.922 0.513 1 94.06 74 TYR A O 1
ATOM 621 N N . GLY A 1 75 ? -5.828 -16.094 1.498 1 94.12 75 GLY A N 1
ATOM 622 C CA . GLY A 1 75 ? -4.562 -15.633 2.037 1 94.12 75 GLY A CA 1
ATOM 623 C C . GLY A 1 75 ? -3.949 -16.594 3.039 1 94.12 75 GLY A C 1
ATOM 624 O O . GLY A 1 75 ? -2.752 -16.875 2.98 1 94.12 75 GLY A O 1
ATOM 625 N N . LYS A 1 76 ? -4.773 -17.094 3.873 1 94.12 76 LYS A N 1
ATOM 626 C CA . LYS A 1 76 ? -4.328 -18.078 4.855 1 94.12 76 LYS A CA 1
ATOM 627 C C . LYS A 1 76 ? -3.801 -19.328 4.172 1 94.12 76 LYS A C 1
ATOM 629 O O . LYS A 1 76 ? -2.764 -19.875 4.566 1 94.12 76 LYS A O 1
ATOM 634 N N . ARG A 1 77 ? -4.523 -19.75 3.205 1 96.19 77 ARG A N 1
ATOM 635 C CA . ARG A 1 77 ? -4.137 -20.953 2.477 1 96.19 77 ARG A CA 1
ATOM 636 C C . ARG A 1 77 ? -2.809 -20.75 1.753 1 96.19 77 ARG A C 1
ATOM 638 O O . ARG A 1 77 ? -1.963 -21.641 1.738 1 96.19 77 ARG A O 1
ATOM 645 N N . LYS A 1 78 ? -2.623 -19.656 1.164 1 96.5 78 LYS A N 1
ATOM 646 C CA . LYS A 1 78 ? -1.388 -19.359 0.446 1 96.5 78 LYS A CA 1
ATOM 647 C C . LYS A 1 78 ? -0.194 -19.328 1.396 1 96.5 78 LYS A C 1
ATOM 649 O O . LYS A 1 78 ? 0.878 -19.844 1.074 1 96.5 78 LYS A O 1
ATOM 654 N N . ILE A 1 79 ? -0.442 -18.688 2.531 1 95.12 79 ILE A N 1
ATOM 655 C CA . ILE A 1 79 ? 0.615 -18.625 3.533 1 95.12 79 ILE A CA 1
ATOM 656 C C . ILE A 1 79 ? 0.977 -20.031 3.992 1 95.12 79 ILE A C 1
ATOM 658 O O . ILE A 1 79 ? 2.156 -20.375 4.102 1 95.12 79 ILE A O 1
ATOM 662 N N . GLU A 1 80 ? -0.001 -20.812 4.215 1 96.62 80 GLU A N 1
ATOM 663 C CA . GLU A 1 80 ? 0.213 -22.203 4.621 1 96.62 80 GLU A CA 1
ATOM 664 C C . GLU A 1 80 ? 0.987 -22.969 3.559 1 96.62 80 GLU A C 1
ATOM 666 O O . GLU A 1 80 ? 1.984 -23.625 3.865 1 96.62 80 GLU A O 1
ATOM 671 N N . VAL A 1 81 ? 0.598 -22.891 2.359 1 97.25 81 VAL A N 1
ATOM 672 C CA . VAL A 1 81 ? 1.212 -23.641 1.268 1 97.25 81 VAL A CA 1
ATOM 673 C C . VAL A 1 81 ? 2.646 -23.156 1.056 1 97.25 81 VAL A C 1
ATOM 675 O O . VAL A 1 81 ? 3.555 -23.969 0.852 1 97.25 81 VAL A O 1
ATOM 678 N N . ALA A 1 82 ? 2.83 -21.891 1.089 1 95.31 82 ALA A N 1
ATOM 679 C CA . ALA A 1 82 ? 4.172 -21.328 0.929 1 95.31 82 ALA A CA 1
ATOM 680 C C . ALA A 1 82 ? 5.121 -21.875 1.988 1 95.31 82 ALA A C 1
ATOM 682 O O . ALA A 1 82 ? 6.297 -22.141 1.708 1 95.31 82 ALA A O 1
ATOM 683 N N . SER A 1 83 ? 4.582 -22.078 3.172 1 95.5 83 SER A N 1
ATOM 684 C CA . SER A 1 83 ? 5.402 -22.562 4.277 1 95.5 83 SER A CA 1
ATOM 685 C C . SER A 1 83 ? 5.801 -24.016 4.07 1 95.5 83 SER A C 1
ATOM 687 O O . SER A 1 83 ? 6.723 -24.516 4.723 1 95.5 83 SER A O 1
ATOM 689 N N . LEU A 1 84 ? 5.219 -24.703 3.211 1 95.62 84 LEU A N 1
ATOM 690 C CA . LEU A 1 84 ? 5.445 -26.125 2.992 1 95.62 84 LEU A CA 1
ATOM 691 C C . LEU A 1 84 ? 6.707 -26.359 2.17 1 95.62 84 LEU A C 1
ATOM 693 O O . LEU A 1 84 ? 7.117 -27.5 1.959 1 95.62 84 LEU A O 1
ATOM 697 N N . ILE A 1 85 ? 7.328 -25.281 1.723 1 94.31 85 ILE A N 1
ATOM 698 C CA . ILE A 1 85 ? 8.641 -25.406 1.099 1 94.31 85 ILE A CA 1
ATOM 699 C C . ILE A 1 85 ? 9.586 -26.172 2.027 1 94.31 85 ILE A C 1
ATOM 701 O O . ILE A 1 85 ? 10.484 -26.875 1.565 1 94.31 85 ILE A O 1
ATOM 705 N N . ASN A 1 86 ? 9.32 -26.047 3.332 1 94.75 86 ASN A N 1
ATOM 706 C CA . ASN A 1 86 ? 10.133 -26.703 4.344 1 94.75 86 ASN A CA 1
ATOM 707 C C . ASN A 1 86 ? 9.523 -28.031 4.766 1 94.75 86 ASN A C 1
ATOM 709 O O . ASN A 1 86 ? 10.031 -28.688 5.684 1 94.75 86 ASN A O 1
ATOM 713 N N . ASN A 1 87 ? 8.492 -28.453 4.23 1 95.38 87 ASN A N 1
ATOM 714 C CA . ASN A 1 87 ? 7.785 -29.703 4.484 1 95.38 87 ASN A CA 1
ATOM 715 C C . ASN A 1 87 ? 7.141 -30.25 3.213 1 95.38 87 ASN A C 1
ATOM 717 O O . ASN A 1 87 ? 5.918 -30.391 3.141 1 95.38 87 ASN A O 1
ATOM 721 N N . PHE A 1 88 ? 7.938 -30.734 2.295 1 95.06 88 PHE A N 1
ATOM 722 C CA . PHE A 1 88 ? 7.504 -31.109 0.955 1 95.06 88 PHE A CA 1
ATOM 723 C C . PHE A 1 88 ? 6.566 -32.312 1.009 1 95.06 88 PHE A C 1
ATOM 725 O O . PHE A 1 88 ? 5.586 -32.375 0.262 1 95.06 88 PHE A O 1
ATOM 732 N N . PRO A 1 89 ? 6.793 -33.281 1.928 1 95.88 89 PRO A N 1
ATOM 733 C CA . PRO A 1 89 ? 5.859 -34.406 2.002 1 95.88 89 PRO A CA 1
ATOM 734 C C . PRO A 1 89 ? 4.426 -33.969 2.281 1 95.88 89 PRO A C 1
ATOM 736 O O . PRO A 1 89 ? 3.482 -34.531 1.714 1 95.88 89 PRO A O 1
ATOM 739 N N . GLU A 1 90 ? 4.301 -33 3.104 1 97.19 90 GLU A N 1
ATOM 740 C CA . GLU A 1 90 ? 2.969 -32.469 3.393 1 97.19 90 GLU A CA 1
ATOM 741 C C . GLU A 1 90 ? 2.363 -31.797 2.168 1 97.19 90 GLU A C 1
ATOM 743 O O . GLU A 1 90 ? 1.154 -31.875 1.938 1 97.19 90 GLU A O 1
ATOM 748 N N . LEU A 1 91 ? 3.166 -31.078 1.362 1 97.44 91 LEU A N 1
ATOM 749 C CA . LEU A 1 91 ? 2.691 -30.484 0.118 1 97.44 91 LEU A CA 1
ATOM 750 C C . LEU A 1 91 ? 2.205 -31.547 -0.849 1 97.44 91 LEU A C 1
ATOM 752 O O . LEU A 1 91 ? 1.159 -31.391 -1.483 1 97.44 91 LEU A O 1
ATOM 756 N N . GLU A 1 92 ? 2.957 -32.625 -0.929 1 97.12 92 GLU A N 1
ATOM 757 C CA . GLU A 1 92 ? 2.586 -33.75 -1.799 1 97.12 92 GLU A CA 1
ATOM 758 C C . GLU A 1 92 ? 1.229 -34.312 -1.404 1 97.12 92 GLU A C 1
ATOM 760 O O . GLU A 1 92 ? 0.436 -34.688 -2.268 1 97.12 92 GLU A O 1
ATOM 765 N N . LYS A 1 93 ? 1.044 -34.344 -0.099 1 97.56 93 LYS A N 1
ATOM 766 C CA . LYS A 1 93 ? -0.209 -34.875 0.425 1 97.56 93 LYS A CA 1
ATOM 767 C C . LYS A 1 93 ? -1.386 -33.969 0.068 1 97.56 93 LYS A C 1
ATOM 769 O O . LYS A 1 93 ? -2.477 -34.469 -0.236 1 97.56 93 LYS A O 1
ATOM 774 N N . GLN A 1 94 ? -1.217 -32.656 0.064 1 97.75 94 GLN A N 1
ATOM 775 C CA . GLN A 1 94 ? -2.291 -31.703 -0.146 1 97.75 94 GLN A CA 1
ATOM 776 C C . GLN A 1 94 ? -2.506 -31.422 -1.632 1 97.75 94 GLN A C 1
ATOM 778 O O . GLN A 1 94 ? -3.586 -31 -2.041 1 97.75 94 GLN A O 1
ATOM 783 N N . PHE A 1 95 ? -1.549 -31.719 -2.5 1 98 95 PHE A N 1
ATOM 784 C CA . PHE A 1 95 ? -1.506 -31.266 -3.885 1 98 95 PHE A CA 1
ATOM 785 C C . PHE A 1 95 ? -2.67 -31.844 -4.68 1 98 95 PHE A C 1
ATOM 787 O O . PHE A 1 95 ? -3.281 -31.141 -5.492 1 98 95 PHE A O 1
ATOM 794 N N . PRO A 1 96 ? -3.029 -33.125 -4.449 1 98.06 96 PRO A N 1
ATOM 795 C CA . PRO A 1 96 ? -4.121 -33.656 -5.258 1 98.06 96 PRO A CA 1
ATOM 796 C C . PRO A 1 96 ? -5.41 -32.875 -5.129 1 98.06 96 PRO A C 1
ATOM 798 O O . PRO A 1 96 ? -6.098 -32.625 -6.129 1 98.06 96 PRO A O 1
ATOM 801 N N . GLU A 1 97 ? -5.719 -32.406 -3.979 1 97.94 97 GLU A N 1
ATOM 802 C CA . GLU A 1 97 ? -6.914 -31.594 -3.773 1 97.94 97 GLU A CA 1
ATOM 803 C C . GLU A 1 97 ? -6.762 -30.219 -4.41 1 97.94 97 GLU A C 1
ATOM 805 O O . GLU A 1 97 ? -7.703 -29.703 -5.008 1 97.94 97 GLU A O 1
ATOM 810 N N . ILE A 1 98 ? -5.602 -29.594 -4.25 1 98.19 98 ILE A N 1
ATOM 811 C CA . ILE A 1 98 ? -5.32 -28.297 -4.844 1 98.19 98 ILE A CA 1
ATOM 812 C C . ILE A 1 98 ? -5.449 -28.375 -6.363 1 98.19 98 ILE A C 1
ATOM 814 O O . ILE A 1 98 ? -6.059 -27.5 -6.988 1 98.19 98 ILE A O 1
ATOM 818 N N . TYR A 1 99 ? -4.934 -29.453 -6.918 1 98.06 99 TYR A N 1
ATOM 819 C CA . TYR A 1 99 ? -5.004 -29.656 -8.359 1 98.06 99 TYR A CA 1
ATOM 820 C C . TYR A 1 99 ? -6.445 -29.812 -8.82 1 98.06 99 TYR A C 1
ATOM 822 O O . TYR A 1 99 ? -6.863 -29.219 -9.812 1 98.06 99 TYR A O 1
ATOM 830 N N . LYS A 1 100 ? -7.145 -30.625 -8.062 1 98.06 100 LYS A N 1
ATOM 831 C CA . LYS A 1 100 ? -8.539 -30.891 -8.406 1 98.06 100 LYS A CA 1
ATOM 832 C C . LYS A 1 100 ? -9.359 -29.609 -8.43 1 98.06 100 LYS A C 1
ATOM 834 O O . LYS A 1 100 ? -10.203 -29.422 -9.305 1 98.06 100 LYS A O 1
ATOM 839 N N . ASP A 1 101 ? -9.055 -28.703 -7.504 1 97.56 101 ASP A N 1
ATOM 840 C CA . ASP A 1 101 ? -9.867 -27.516 -7.293 1 97.56 101 ASP A CA 1
ATOM 841 C C . ASP A 1 101 ? -9.328 -26.328 -8.094 1 97.56 101 ASP A C 1
ATOM 843 O O . ASP A 1 101 ? -9.875 -25.219 -8.023 1 97.56 101 ASP A O 1
ATOM 847 N N . ARG A 1 102 ? -8.344 -26.5 -8.953 1 98.12 102 ARG A N 1
ATOM 848 C CA . ARG A 1 102 ? -7.555 -25.375 -9.484 1 98.12 102 ARG A CA 1
ATOM 849 C C . ARG A 1 102 ? -8.406 -24.484 -10.375 1 98.12 102 ARG A C 1
ATOM 851 O O . ARG A 1 102 ? -8.102 -23.297 -10.547 1 98.12 102 ARG A O 1
ATOM 858 N N . PHE A 1 103 ? -9.562 -25.016 -10.898 1 97.75 103 PHE A N 1
ATOM 859 C CA . PHE A 1 103 ? -10.367 -24.219 -11.805 1 97.75 103 PHE A CA 1
ATOM 860 C C . PHE A 1 103 ? -11.633 -23.719 -11.117 1 97.75 103 PHE A C 1
ATOM 862 O O . PHE A 1 103 ? -12.547 -23.219 -11.766 1 97.75 103 PHE A O 1
ATOM 869 N N . LYS A 1 104 ? -11.711 -23.875 -9.766 1 97 104 LYS A N 1
ATOM 870 C CA . LYS A 1 104 ? -12.875 -23.391 -9.039 1 97 104 LYS A CA 1
ATOM 871 C C . LYS A 1 104 ? -12.992 -21.875 -9.125 1 97 104 LYS A C 1
ATOM 873 O O . LYS A 1 104 ? -14.094 -21.328 -9.242 1 97 104 LYS A O 1
ATOM 878 N N . ASN A 1 105 ? -11.953 -21.172 -8.961 1 97.25 105 ASN A N 1
ATOM 879 C CA . ASN A 1 105 ? -11.836 -19.734 -9.164 1 97.25 105 ASN A CA 1
ATOM 880 C C . ASN A 1 105 ? -10.375 -19.312 -9.328 1 97.25 105 ASN A C 1
ATOM 882 O O . ASN A 1 105 ? -9.477 -20.141 -9.305 1 97.25 105 ASN A O 1
ATOM 886 N N . LEU A 1 106 ? -10.094 -18.078 -9.5 1 97.94 106 LEU A N 1
ATOM 887 C CA . LEU A 1 106 ? -8.758 -17.578 -9.82 1 97.94 106 LEU A CA 1
ATOM 888 C C . LEU A 1 106 ? -7.801 -17.812 -8.648 1 97.94 106 LEU A C 1
ATOM 890 O O . LEU A 1 106 ? -6.617 -18.094 -8.859 1 97.94 106 LEU A O 1
ATOM 894 N N . GLN A 1 107 ? -8.281 -17.656 -7.406 1 98.06 107 GLN A N 1
ATOM 895 C CA . GLN A 1 107 ? -7.434 -17.875 -6.238 1 98.06 107 GLN A CA 1
ATOM 896 C C . GLN A 1 107 ? -7 -19.328 -6.125 1 98.06 107 GLN A C 1
ATOM 898 O O . GLN A 1 107 ? -5.871 -19.609 -5.715 1 98.06 107 GLN A O 1
ATOM 903 N N . CYS A 1 108 ? -7.875 -20.172 -6.477 1 98.31 108 CYS A N 1
ATOM 904 C CA . CYS A 1 108 ? -7.523 -21.578 -6.5 1 98.31 108 CYS A CA 1
ATOM 905 C C . CYS A 1 108 ? -6.434 -21.859 -7.531 1 98.31 108 CYS A C 1
ATOM 907 O O . CYS A 1 108 ? -5.516 -22.641 -7.277 1 98.31 108 CYS A O 1
ATOM 909 N N . TYR A 1 109 ? -6.555 -21.266 -8.656 1 98.62 109 TYR A N 1
ATOM 910 C CA . TYR A 1 109 ? -5.531 -21.469 -9.68 1 98.62 109 TYR A CA 1
ATOM 911 C C . TYR A 1 109 ? -4.191 -20.906 -9.227 1 98.62 109 TYR A C 1
ATOM 913 O O . TYR A 1 109 ? -3.137 -21.469 -9.531 1 98.62 109 TYR A O 1
ATOM 921 N N . THR A 1 110 ? -4.211 -19.766 -8.523 1 98.5 110 THR A N 1
ATOM 922 C CA . THR A 1 110 ? -2.969 -19.203 -8 1 98.5 110 THR A CA 1
ATOM 923 C C . THR A 1 110 ? -2.33 -20.172 -7 1 98.5 110 THR A C 1
ATOM 925 O O . THR A 1 110 ? -1.104 -20.25 -6.914 1 98.5 110 THR A O 1
ATOM 928 N N . LEU A 1 111 ? -3.154 -20.859 -6.223 1 98.31 111 LEU A N 1
ATOM 929 C CA . LEU A 1 111 ? -2.627 -21.844 -5.293 1 98.31 111 LEU A CA 1
ATOM 930 C C . LEU A 1 111 ? -1.926 -22.969 -6.047 1 98.31 111 LEU A C 1
ATOM 932 O O . LEU A 1 111 ? -0.85 -23.422 -5.641 1 98.31 111 LEU A O 1
ATOM 936 N N . PHE A 1 112 ? -2.572 -23.422 -7.121 1 98.56 112 PHE A N 1
ATOM 937 C CA . PHE A 1 112 ? -1.988 -24.453 -7.973 1 98.56 112 PHE A CA 1
ATOM 938 C C . PHE A 1 112 ? -0.642 -24 -8.523 1 98.56 112 PHE A C 1
ATOM 940 O O . PHE A 1 112 ? 0.355 -24.703 -8.406 1 98.56 112 PHE A O 1
ATOM 947 N N . THR A 1 113 ? -0.572 -22.781 -9.07 1 98.44 113 THR A N 1
ATOM 948 C CA . THR A 1 113 ? 0.665 -22.297 -9.672 1 98.44 113 THR A CA 1
ATOM 949 C C . THR A 1 113 ? 1.721 -22.031 -8.602 1 98.44 113 THR A C 1
ATOM 951 O O . THR A 1 113 ? 2.918 -22.156 -8.859 1 98.44 113 THR A O 1
ATOM 954 N N . LEU A 1 114 ? 1.29 -21.672 -7.379 1 98.06 114 LEU A N 1
ATOM 955 C CA . LEU A 1 114 ? 2.217 -21.531 -6.262 1 98.06 114 LEU A CA 1
ATOM 956 C C . LEU A 1 114 ? 2.902 -22.844 -5.949 1 98.06 114 LEU A C 1
ATOM 958 O O . LEU A 1 114 ? 4.105 -22.891 -5.688 1 98.06 114 LEU A O 1
ATOM 962 N N . CYS A 1 115 ? 2.16 -23.891 -6.008 1 98.12 115 CYS A N 1
ATOM 963 C CA . CYS A 1 115 ? 2.721 -25.219 -5.793 1 98.12 115 CYS A CA 1
ATOM 964 C C . CYS A 1 115 ? 3.77 -25.547 -6.848 1 98.12 115 CYS A C 1
ATOM 966 O O . CYS A 1 115 ? 4.789 -26.156 -6.547 1 98.12 115 CYS A O 1
ATOM 968 N N . LEU A 1 116 ? 3.5 -25.141 -8.109 1 97.5 116 LEU A N 1
ATOM 969 C CA . LEU A 1 116 ? 4.453 -25.375 -9.188 1 97.5 116 LEU A CA 1
ATOM 970 C C . LEU A 1 116 ? 5.777 -24.672 -8.914 1 97.5 116 LEU A C 1
ATOM 972 O O . LEU A 1 116 ? 6.848 -25.234 -9.156 1 97.5 116 LEU A O 1
ATOM 976 N N . ILE A 1 117 ? 5.719 -23.484 -8.359 1 96.88 117 ILE A N 1
ATOM 977 C CA . ILE A 1 117 ? 6.918 -22.719 -8.047 1 96.88 117 ILE A CA 1
ATOM 978 C C . ILE A 1 117 ? 7.723 -23.438 -6.965 1 96.88 117 ILE A C 1
ATOM 980 O O . ILE A 1 117 ? 8.945 -23.562 -7.07 1 96.88 117 ILE A O 1
ATOM 984 N N . ILE A 1 118 ? 6.969 -23.828 -5.918 1 96.62 118 ILE A N 1
ATOM 985 C CA . ILE A 1 118 ? 7.629 -24.516 -4.805 1 96.62 118 ILE A CA 1
ATOM 986 C C . ILE A 1 118 ? 8.312 -25.781 -5.305 1 96.62 118 ILE A C 1
ATOM 988 O O . ILE A 1 118 ? 9.469 -26.047 -4.973 1 96.62 118 ILE A O 1
ATOM 992 N N . SER A 1 119 ? 7.617 -26.5 -6.109 1 95.38 119 SER A N 1
ATOM 993 C CA . SER A 1 119 ? 8.156 -27.719 -6.672 1 95.38 119 SER A CA 1
ATOM 994 C C . SER A 1 119 ? 9.406 -27.453 -7.512 1 95.38 119 SER A C 1
ATOM 996 O O . SER A 1 119 ? 10.406 -28.156 -7.398 1 95.38 119 SER A O 1
ATOM 998 N N . LYS A 1 120 ? 9.359 -26.484 -8.328 1 94.31 120 LYS A N 1
ATOM 999 C CA . LYS A 1 120 ? 10.492 -26.094 -9.164 1 94.31 120 LYS A CA 1
ATOM 1000 C C . LYS A 1 120 ? 11.688 -25.703 -8.312 1 94.31 120 LYS A C 1
ATOM 1002 O O . LYS A 1 120 ? 12.82 -26.094 -8.602 1 94.31 120 LYS A O 1
ATOM 1007 N N . SER A 1 121 ? 11.445 -24.938 -7.273 1 92.38 121 SER A N 1
ATOM 1008 C CA . SER A 1 121 ? 12.508 -24.453 -6.402 1 92.38 121 SER A CA 1
ATOM 1009 C C . SER A 1 121 ? 13.211 -25.594 -5.688 1 92.38 121 SER A C 1
ATOM 1011 O O . SER A 1 121 ? 14.406 -25.5 -5.383 1 92.38 121 SER A O 1
ATOM 1013 N N . LEU A 1 122 ? 12.516 -26.672 -5.477 1 93.25 122 LEU A N 1
ATOM 1014 C CA . LEU A 1 122 ? 13.062 -27.812 -4.762 1 93.25 122 LEU A CA 1
ATOM 1015 C C . LEU A 1 122 ? 13.555 -28.875 -5.738 1 93.25 122 LEU A C 1
ATOM 1017 O O . LEU A 1 122 ? 14.055 -29.922 -5.32 1 93.25 122 LEU A O 1
ATOM 1021 N N . ASN A 1 123 ? 13.461 -28.578 -6.988 1 90.44 123 ASN A N 1
ATOM 1022 C CA . ASN A 1 123 ? 13.828 -29.531 -8.031 1 90.44 123 ASN A CA 1
ATOM 1023 C C . ASN A 1 123 ? 13.117 -30.875 -7.844 1 90.44 123 ASN A C 1
ATOM 1025 O O . ASN A 1 123 ? 13.734 -31.938 -7.961 1 90.44 123 ASN A O 1
ATOM 1029 N N . ASN A 1 124 ? 11.93 -30.688 -7.352 1 85.19 124 ASN A N 1
ATOM 1030 C CA . ASN A 1 124 ? 11.062 -31.844 -7.184 1 85.19 124 ASN A CA 1
ATOM 1031 C C . ASN A 1 124 ? 9.883 -31.812 -8.148 1 85.19 124 ASN A C 1
ATOM 1033 O O . ASN A 1 124 ? 9.516 -30.75 -8.648 1 85.19 124 ASN A O 1
ATOM 1037 N N . SER A 1 125 ? 9.508 -33 -8.508 1 80.38 125 SER A N 1
ATOM 1038 C CA . SER A 1 125 ? 8.414 -33 -9.477 1 80.38 125 SER A CA 1
ATOM 1039 C C . SER A 1 125 ? 7.082 -33.312 -8.797 1 80.38 125 SER A C 1
ATOM 1041 O O . SER A 1 125 ? 6.82 -34.438 -8.391 1 80.38 125 SER A O 1
ATOM 1043 N N . LEU A 1 126 ? 6.363 -32.406 -8.477 1 91.44 126 LEU A N 1
ATOM 1044 C CA . LEU A 1 126 ? 4.992 -32.531 -7.992 1 91.44 126 LEU A CA 1
ATOM 1045 C C . LEU A 1 126 ? 4.023 -32.781 -9.141 1 91.44 126 LEU A C 1
ATOM 1047 O O . LEU A 1 126 ? 3.115 -33.625 -9.031 1 91.44 126 LEU A O 1
ATOM 1051 N N . TYR A 1 127 ? 4.23 -32.094 -10.195 1 95 127 TYR A N 1
ATOM 1052 C CA . TYR A 1 127 ? 3.357 -32.125 -11.359 1 95 127 TYR A CA 1
ATOM 1053 C C . TYR A 1 127 ? 4.113 -31.656 -12.609 1 95 127 TYR A C 1
ATOM 1055 O O . TYR A 1 127 ? 4.922 -30.734 -12.547 1 95 127 TYR A O 1
ATOM 1063 N N . THR A 1 128 ? 3.93 -32.375 -13.688 1 95 128 THR A N 1
ATOM 1064 C CA . THR A 1 128 ? 4.523 -31.969 -14.953 1 95 128 THR A CA 1
ATOM 1065 C C . THR A 1 128 ? 3.535 -31.141 -15.781 1 95 128 THR A C 1
ATOM 1067 O O . THR A 1 128 ? 2.539 -31.672 -16.281 1 95 128 THR A O 1
ATOM 1070 N N . PHE A 1 129 ? 3.762 -29.875 -15.867 1 96.5 129 PHE A N 1
ATOM 1071 C CA . PHE A 1 129 ? 2.955 -28.953 -16.656 1 96.5 129 PHE A CA 1
ATOM 1072 C C . PHE A 1 129 ? 3.127 -29.219 -18.141 1 96.5 129 PHE A C 1
ATOM 1074 O O . PHE A 1 129 ? 4.25 -29.375 -18.625 1 96.5 129 PHE A O 1
ATOM 1081 N N . LYS A 1 130 ? 2.092 -29.438 -18.906 1 96.19 130 LYS A N 1
ATOM 1082 C CA . LYS A 1 130 ? 2.143 -29.859 -20.312 1 96.19 130 LYS A CA 1
ATOM 1083 C C . LYS A 1 130 ? 1.23 -28.984 -21.172 1 96.19 130 LYS A C 1
ATOM 1085 O O . LYS A 1 130 ? 0.603 -28.047 -20.688 1 96.19 130 LYS A O 1
ATOM 1090 N N . ASN A 1 131 ? 1.179 -29.266 -22.438 1 97.12 131 ASN A N 1
ATOM 1091 C CA . ASN A 1 131 ? 0.366 -28.531 -23.391 1 97.12 131 ASN A CA 1
ATOM 1092 C C . ASN A 1 131 ? -1.118 -28.609 -23.047 1 97.12 131 ASN A C 1
ATOM 1094 O O . ASN A 1 131 ? -1.869 -27.672 -23.297 1 97.12 131 ASN A O 1
ATOM 1098 N N . LYS A 1 132 ? -1.443 -29.719 -22.453 1 97.5 132 LYS A N 1
ATOM 1099 C CA . LYS A 1 132 ? -2.83 -29.859 -22.016 1 97.5 132 LYS A CA 1
ATOM 1100 C C . LYS A 1 132 ? -3.207 -28.766 -21.031 1 97.5 132 LYS A C 1
ATOM 1102 O O . LYS A 1 132 ? -4.316 -28.219 -21.078 1 97.5 132 LYS A O 1
ATOM 1107 N N . ASP A 1 133 ? -2.33 -28.438 -20.078 1 98.06 133 ASP A N 1
ATOM 1108 C CA . ASP A 1 133 ? -2.564 -27.406 -19.094 1 98.06 133 ASP A CA 1
ATOM 1109 C C . ASP A 1 133 ? -2.734 -26.031 -19.75 1 98.06 133 ASP A C 1
ATOM 1111 O O . ASP A 1 133 ? -3.562 -25.234 -19.312 1 98.06 133 ASP A O 1
ATOM 1115 N N . ILE A 1 134 ? -1.972 -25.766 -20.844 1 98.25 134 ILE A N 1
ATOM 1116 C CA . ILE A 1 134 ? -2.08 -24.531 -21.609 1 98.25 134 ILE A CA 1
ATOM 1117 C C . ILE A 1 134 ? -3.467 -24.438 -22.234 1 98.25 134 ILE A C 1
ATOM 1119 O O . ILE A 1 134 ? -4.109 -23.375 -22.172 1 98.25 134 ILE A O 1
ATOM 1123 N N . ARG A 1 135 ? -3.861 -25.516 -22.844 1 98.06 135 ARG A N 1
ATOM 1124 C CA . ARG A 1 135 ? -5.176 -25.547 -23.484 1 98.06 135 ARG A CA 1
ATOM 1125 C C . ARG A 1 135 ? -6.281 -25.297 -22.469 1 98.06 135 ARG A C 1
ATOM 1127 O O . ARG A 1 135 ? -7.215 -24.531 -22.719 1 98.06 135 ARG A O 1
ATOM 1134 N N . GLU A 1 136 ? -6.164 -25.922 -21.328 1 98.19 136 GLU A N 1
ATOM 1135 C CA . GLU A 1 136 ? -7.148 -25.734 -20.266 1 98.19 136 GLU A CA 1
ATOM 1136 C C . GLU A 1 136 ? -7.156 -24.297 -19.766 1 98.19 136 GLU A C 1
ATOM 1138 O O . GLU A 1 136 ? -8.219 -23.734 -19.484 1 98.19 136 GLU A O 1
ATOM 1143 N N . LEU A 1 137 ? -5.988 -23.75 -19.609 1 98.38 137 LEU A N 1
ATOM 1144 C CA . LEU A 1 137 ? -5.875 -22.375 -19.188 1 98.38 137 LEU A CA 1
ATOM 1145 C C . LEU A 1 137 ? -6.508 -21.422 -20.203 1 98.38 137 LEU A C 1
ATOM 1147 O O . LEU A 1 137 ? -7.223 -20.5 -19.828 1 98.38 137 LEU A O 1
ATOM 1151 N N . LYS A 1 138 ? -6.238 -21.641 -21.516 1 98.06 138 LYS A N 1
ATOM 1152 C CA . LYS A 1 138 ? -6.848 -20.844 -22.578 1 98.06 138 LYS A CA 1
ATOM 1153 C C . LYS A 1 138 ? -8.367 -20.891 -22.484 1 98.06 138 LYS A C 1
ATOM 1155 O O . LYS A 1 138 ? -9.031 -19.859 -22.641 1 98.06 138 LYS A O 1
ATOM 1160 N N . ASN A 1 139 ? -8.852 -22.062 -22.234 1 97.56 139 ASN A N 1
ATOM 1161 C CA . ASN A 1 139 ? -10.297 -22.219 -22.078 1 97.56 139 ASN A CA 1
ATOM 1162 C C . ASN A 1 139 ? -10.812 -21.469 -20.844 1 97.56 139 ASN A C 1
ATOM 1164 O O . ASN A 1 139 ? -11.898 -20.891 -20.875 1 97.56 139 ASN A O 1
ATOM 1168 N N . PHE A 1 140 ? -10.062 -21.484 -19.797 1 97.25 140 PHE A N 1
ATOM 1169 C CA . PHE A 1 140 ? -10.391 -20.812 -18.547 1 97.25 140 PHE A CA 1
ATOM 1170 C C . PHE A 1 140 ? -10.516 -19.312 -18.75 1 97.25 140 PHE A C 1
ATOM 1172 O O . PHE A 1 140 ? -11.305 -18.656 -18.062 1 97.25 140 PHE A O 1
ATOM 1179 N N . TYR A 1 141 ? -9.766 -18.734 -19.781 1 97.31 141 TYR A N 1
ATOM 1180 C CA . TYR A 1 141 ? -9.719 -17.297 -19.984 1 97.31 141 TYR A CA 1
ATOM 1181 C C . TYR A 1 141 ? -10.523 -16.891 -21.219 1 97.31 141 TYR A C 1
ATOM 1183 O O . TYR A 1 141 ? -10.617 -15.711 -21.547 1 97.31 141 TYR A O 1
ATOM 1191 N N . LYS A 1 142 ? -11.062 -17.781 -21.953 1 93.81 142 LYS A N 1
ATOM 1192 C CA . LYS A 1 142 ? -11.68 -17.578 -23.25 1 93.81 142 LYS A CA 1
ATOM 1193 C C . LYS A 1 142 ? -12.719 -16.453 -23.219 1 93.81 142 LYS A C 1
ATOM 1195 O O . LYS A 1 142 ? -12.734 -15.594 -24.094 1 93.81 142 LYS A O 1
ATOM 1200 N N . ASN A 1 143 ? -13.57 -16.375 -22.234 1 91.25 143 ASN A N 1
ATOM 1201 C CA . ASN A 1 143 ? -14.648 -15.391 -22.188 1 91.25 143 ASN A CA 1
ATOM 1202 C C . ASN A 1 143 ? -14.414 -14.344 -21.109 1 91.25 143 ASN A C 1
ATOM 1204 O O . ASN A 1 143 ? -15.344 -13.641 -20.703 1 91.25 143 ASN A O 1
ATOM 1208 N N . ARG A 1 144 ? -13.203 -14.203 -20.688 1 95.44 144 ARG A N 1
ATOM 1209 C CA . ARG A 1 144 ? -12.859 -13.281 -19.625 1 95.44 144 ARG A CA 1
ATOM 1210 C C . ARG A 1 144 ? -12.617 -11.875 -20.172 1 95.44 144 ARG A C 1
ATOM 1212 O O . ARG A 1 144 ? -11.875 -11.703 -21.141 1 95.44 144 ARG A O 1
ATOM 1219 N N . GLU A 1 145 ? -13.227 -10.875 -19.578 1 94.69 145 GLU A N 1
ATOM 1220 C CA . GLU A 1 145 ? -13.039 -9.484 -19.984 1 94.69 145 GLU A CA 1
ATOM 1221 C C . GLU A 1 145 ? -12.461 -8.648 -18.844 1 94.69 145 GLU A C 1
ATOM 1223 O O . GLU A 1 145 ? -11.703 -7.703 -19.078 1 94.69 145 GLU A O 1
ATOM 1228 N N . VAL A 1 146 ? -12.789 -8.938 -17.656 1 96.12 146 VAL A N 1
ATOM 1229 C CA . VAL A 1 146 ? -12.305 -8.219 -16.484 1 96.12 146 VAL A CA 1
ATOM 1230 C C . VAL A 1 146 ? -11.023 -8.867 -15.961 1 96.12 146 VAL A C 1
ATOM 1232 O O . VAL A 1 146 ? -11.016 -10.062 -15.641 1 96.12 146 VAL A O 1
ATOM 1235 N N . ILE A 1 147 ? -9.961 -8.07 -15.883 1 97.12 147 ILE A N 1
ATOM 1236 C CA . ILE A 1 147 ? -8.664 -8.586 -15.445 1 97.12 147 ILE A CA 1
ATOM 1237 C C . ILE A 1 147 ? -8.414 -8.18 -13.992 1 97.12 147 ILE A C 1
ATOM 1239 O O . ILE A 1 147 ? -8.516 -7 -13.641 1 97.12 147 ILE A O 1
ATOM 1243 N N . LEU A 1 148 ? -8.125 -9.164 -13.141 1 97.88 148 LEU A N 1
ATOM 1244 C CA . LEU A 1 148 ? -7.93 -8.953 -11.711 1 97.88 148 LEU A CA 1
ATOM 1245 C C . LEU A 1 148 ? -6.461 -9.117 -11.336 1 97.88 148 LEU A C 1
ATOM 1247 O O . LEU A 1 148 ? -5.656 -9.57 -12.148 1 97.88 148 LEU A O 1
ATOM 1251 N N . GLY A 1 149 ? -6.137 -8.727 -10.109 1 98.19 149 GLY A N 1
ATOM 1252 C CA . GLY A 1 149 ? -4.789 -8.93 -9.609 1 98.19 149 GLY A CA 1
ATOM 1253 C C . GLY A 1 149 ? -4.348 -10.375 -9.656 1 98.19 149 GLY A C 1
ATOM 1254 O O . GLY A 1 149 ? -3.184 -10.672 -9.938 1 98.19 149 GLY A O 1
ATOM 1255 N N . ALA A 1 150 ? -5.285 -11.281 -9.414 1 98.12 150 ALA A N 1
ATOM 1256 C CA . ALA A 1 150 ? -4.992 -12.719 -9.398 1 98.12 150 ALA A CA 1
ATOM 1257 C C . ALA A 1 150 ? -4.508 -13.195 -10.766 1 98.12 150 ALA A C 1
ATOM 1259 O O . ALA A 1 150 ? -3.709 -14.125 -10.859 1 98.12 150 ALA A O 1
ATOM 1260 N N . ASP A 1 151 ? -4.969 -12.594 -11.836 1 98.69 151 ASP A N 1
ATOM 1261 C CA . ASP A 1 151 ? -4.535 -12.953 -13.18 1 98.69 151 ASP A CA 1
ATOM 1262 C C . ASP A 1 151 ? -3.039 -12.703 -13.359 1 98.69 151 ASP A C 1
ATOM 1264 O O . ASP A 1 151 ? -2.332 -13.531 -13.938 1 98.69 151 ASP A O 1
ATOM 1268 N N . TYR A 1 152 ? -2.566 -11.586 -12.852 1 98.75 152 TYR A N 1
ATOM 1269 C CA . TYR A 1 152 ? -1.147 -11.258 -12.93 1 98.75 152 TYR A CA 1
ATOM 1270 C C . TYR A 1 152 ? -0.319 -12.203 -12.062 1 98.75 152 TYR A C 1
ATOM 1272 O O . TYR A 1 152 ? 0.801 -12.562 -12.43 1 98.75 152 TYR A O 1
ATOM 1280 N N . ALA A 1 153 ? -0.89 -12.586 -10.922 1 98.62 153 ALA A N 1
ATOM 1281 C CA . ALA A 1 153 ? -0.203 -13.555 -10.078 1 98.62 153 ALA A CA 1
ATOM 1282 C C . ALA A 1 153 ? -0.028 -14.891 -10.797 1 98.62 153 ALA A C 1
ATOM 1284 O O . ALA A 1 153 ? 1.042 -15.5 -10.734 1 98.62 153 ALA A O 1
ATOM 1285 N N . ILE A 1 154 ? -1.085 -15.312 -11.477 1 98.81 154 ILE A N 1
ATOM 1286 C CA . ILE A 1 154 ? -1.044 -16.562 -12.219 1 98.81 154 ILE A CA 1
ATOM 1287 C C . ILE A 1 154 ? 0.052 -16.5 -13.281 1 98.81 154 ILE A C 1
ATOM 1289 O O . ILE A 1 154 ? 0.9 -17.391 -13.359 1 98.81 154 ILE A O 1
ATOM 1293 N N . LEU A 1 155 ? 0.052 -15.453 -14.062 1 98.88 155 LEU A N 1
ATOM 1294 C CA . LEU A 1 155 ? 1.049 -15.312 -15.117 1 98.88 155 LEU A CA 1
ATOM 1295 C C . LEU A 1 155 ? 2.457 -15.258 -14.531 1 98.88 155 LEU A C 1
ATOM 1297 O O . LEU A 1 155 ? 3.367 -15.922 -15.031 1 98.88 155 LEU A O 1
ATOM 1301 N N . SER A 1 156 ? 2.615 -14.469 -13.469 1 98.75 156 SER A N 1
ATOM 1302 C CA . SER A 1 156 ? 3.896 -14.359 -12.781 1 98.75 156 SER A CA 1
ATOM 1303 C C . SER A 1 156 ? 4.414 -15.727 -12.352 1 98.75 156 SER A C 1
ATOM 1305 O O . SER A 1 156 ? 5.566 -16.078 -12.609 1 98.75 156 SER A O 1
ATOM 1307 N N . HIS A 1 157 ? 3.525 -16.469 -11.719 1 98.62 157 HIS A N 1
ATOM 1308 C CA . HIS A 1 157 ? 3.883 -17.797 -11.227 1 98.62 157 HIS A CA 1
ATOM 1309 C C . HIS A 1 157 ? 4.273 -18.719 -12.375 1 98.62 157 HIS A C 1
ATOM 1311 O O . HIS A 1 157 ? 5.242 -19.484 -12.266 1 98.62 157 HIS A O 1
ATOM 1317 N N . LEU A 1 158 ? 3.541 -18.672 -13.438 1 98.75 158 LEU A N 1
ATOM 1318 C CA . LEU A 1 158 ? 3.801 -19.562 -14.562 1 98.75 158 LEU A CA 1
ATOM 1319 C C . LEU A 1 158 ? 5.133 -19.219 -15.227 1 98.75 158 LEU A C 1
ATOM 1321 O O . LEU A 1 158 ? 5.887 -20.125 -15.602 1 98.75 158 LEU A O 1
ATOM 1325 N N . TYR A 1 159 ? 5.449 -17.953 -15.367 1 98.31 159 TYR A N 1
ATOM 1326 C CA . TYR A 1 159 ? 6.754 -17.578 -15.914 1 98.31 159 TYR A CA 1
ATOM 1327 C C . TYR A 1 159 ? 7.879 -18.125 -15.047 1 98.31 159 TYR A C 1
ATOM 1329 O O . TYR A 1 159 ? 8.914 -18.547 -15.57 1 98.31 159 TYR A O 1
ATOM 1337 N N . MET A 1 160 ? 7.703 -18.172 -13.789 1 97.19 160 MET A N 1
ATOM 1338 C CA . MET A 1 160 ? 8.742 -18.625 -12.867 1 97.19 160 MET A CA 1
ATOM 1339 C C . MET A 1 160 ? 8.82 -20.141 -12.828 1 97.19 160 MET A C 1
ATOM 1341 O O . MET A 1 160 ? 9.906 -20.719 -12.773 1 97.19 160 MET A O 1
ATOM 1345 N N . ALA A 1 161 ? 7.66 -20.797 -12.922 1 97.25 161 ALA A N 1
ATOM 1346 C CA . ALA A 1 161 ? 7.59 -22.25 -12.719 1 97.25 161 ALA A CA 1
ATOM 1347 C C . ALA A 1 161 ? 7.875 -23 -14.008 1 97.25 161 ALA A C 1
ATOM 1349 O O . ALA A 1 161 ? 8.516 -24.062 -13.992 1 97.25 161 ALA A O 1
ATOM 1350 N N . VAL A 1 162 ? 7.355 -22.453 -15.141 1 97.12 162 VAL A N 1
ATOM 1351 C CA . VAL A 1 162 ? 7.461 -23.172 -16.406 1 97.12 162 VAL A CA 1
ATOM 1352 C C . VAL A 1 162 ? 7.852 -22.203 -17.516 1 97.12 162 VAL A C 1
ATOM 1354 O O . VAL A 1 162 ? 7.172 -22.125 -18.547 1 97.12 162 VAL A O 1
ATOM 1357 N N . PRO A 1 163 ? 8.992 -21.578 -17.359 1 96.12 163 PRO A N 1
ATOM 1358 C CA . PRO A 1 163 ? 9.414 -20.562 -18.328 1 96.12 163 PRO A CA 1
ATOM 1359 C C . PRO A 1 163 ? 9.516 -21.094 -19.75 1 96.12 163 PRO A C 1
ATOM 1361 O O . PRO A 1 163 ? 9.477 -20.312 -20.703 1 96.12 163 PRO A O 1
ATOM 1364 N N . GLU A 1 164 ? 9.656 -22.391 -19.953 1 95.25 164 GLU A N 1
ATOM 1365 C CA . GLU A 1 164 ? 9.75 -23 -21.281 1 95.25 164 GLU A CA 1
ATOM 1366 C C . GLU A 1 164 ? 8.453 -22.812 -22.062 1 95.25 164 GLU A C 1
ATOM 1368 O O . GLU A 1 164 ? 8.438 -22.953 -23.297 1 95.25 164 GLU A O 1
ATOM 1373 N N . TYR A 1 165 ? 7.414 -22.453 -21.422 1 97 165 TYR A N 1
ATOM 1374 C CA . TYR A 1 165 ? 6.125 -22.281 -22.078 1 97 165 TYR A CA 1
ATOM 1375 C C . TYR A 1 165 ? 5.82 -20.797 -22.281 1 97 165 TYR A C 1
ATOM 1377 O O . TYR A 1 165 ? 4.668 -20.422 -22.531 1 97 165 TYR A O 1
ATOM 1385 N N . SER A 1 166 ? 6.781 -19.922 -22.172 1 96.62 166 SER A N 1
ATOM 1386 C CA . SER A 1 166 ? 6.59 -18.469 -22.234 1 96.62 166 SER A CA 1
ATOM 1387 C C . SER A 1 166 ? 5.891 -18.062 -23.531 1 96.62 166 SER A C 1
ATOM 1389 O O . SER A 1 166 ? 5.059 -17.156 -23.531 1 96.62 166 SER A O 1
ATOM 1391 N N . ASN A 1 167 ? 6.203 -18.75 -24.656 1 96.81 167 ASN A N 1
ATOM 1392 C CA . ASN A 1 167 ? 5.559 -18.422 -25.938 1 96.81 167 ASN A CA 1
ATOM 1393 C C . ASN A 1 167 ? 4.09 -18.844 -25.938 1 96.81 167 ASN A C 1
ATOM 1395 O O . ASN A 1 167 ? 3.234 -18.094 -26.422 1 96.81 167 ASN A O 1
ATOM 1399 N N . GLU A 1 168 ? 3.807 -20.016 -25.391 1 97.88 168 GLU A N 1
ATOM 1400 C CA . GLU A 1 168 ? 2.432 -20.5 -25.312 1 97.88 168 GLU A CA 1
ATOM 1401 C C . GLU A 1 168 ? 1.591 -19.641 -24.375 1 97.88 168 GLU A C 1
ATOM 1403 O O . GLU A 1 168 ? 0.365 -19.594 -24.516 1 97.88 168 GLU A O 1
ATOM 1408 N N . LEU A 1 169 ? 2.24 -18.891 -23.469 1 98.19 169 LEU A N 1
ATOM 1409 C CA . LEU A 1 169 ? 1.549 -18.047 -22.5 1 98.19 169 LEU A CA 1
ATOM 1410 C C . LEU A 1 169 ? 1.32 -16.641 -23.047 1 98.19 169 LEU A C 1
ATOM 1412 O O . LEU A 1 169 ? 0.734 -15.797 -22.375 1 98.19 169 LEU A O 1
ATOM 1416 N N . ASP A 1 170 ? 1.694 -16.359 -24.312 1 97.75 170 ASP A N 1
ATOM 1417 C CA . ASP A 1 170 ? 1.558 -15.039 -24.938 1 97.75 170 ASP A CA 1
ATOM 1418 C C . ASP A 1 170 ? 0.093 -14.609 -24.984 1 97.75 170 ASP A C 1
ATOM 1420 O O . ASP A 1 170 ? -0.215 -13.422 -24.875 1 97.75 170 ASP A O 1
ATOM 1424 N N . PHE A 1 171 ? -0.812 -15.562 -25.141 1 97.62 171 PHE A N 1
ATOM 1425 C CA . PHE A 1 171 ? -2.229 -15.219 -25.188 1 97.62 171 PHE A CA 1
ATOM 1426 C C . PHE A 1 171 ? -2.65 -14.5 -23.906 1 97.62 171 PHE A C 1
ATOM 1428 O O . PHE A 1 171 ? -3.451 -13.562 -23.953 1 97.62 171 PHE A O 1
ATOM 1435 N N . LEU A 1 172 ? -2.131 -14.93 -22.781 1 98.25 172 LEU A N 1
ATOM 1436 C CA . LEU A 1 172 ? -2.465 -14.32 -21.5 1 98.25 172 LEU A CA 1
ATOM 1437 C C . LEU A 1 172 ? -1.743 -12.992 -21.312 1 98.25 172 LEU A C 1
ATOM 1439 O O . LEU A 1 172 ? -2.336 -12.016 -20.844 1 98.25 172 LEU A O 1
ATOM 1443 N N . THR A 1 173 ? -0.441 -12.93 -21.734 1 98.56 173 THR A N 1
ATOM 1444 C CA . THR A 1 173 ? 0.323 -11.688 -21.688 1 98.56 173 THR A CA 1
ATOM 1445 C C . THR A 1 173 ? -0.382 -10.586 -22.469 1 98.56 173 THR A C 1
ATOM 1447 O O . THR A 1 173 ? -0.533 -9.461 -21.984 1 98.56 173 THR A O 1
ATOM 1450 N N . GLU A 1 174 ? -0.854 -10.93 -23.625 1 97.62 174 GLU A N 1
ATOM 1451 C CA . GLU A 1 174 ? -1.513 -9.969 -24.516 1 97.62 174 GLU A CA 1
ATOM 1452 C C . GLU A 1 174 ? -2.836 -9.5 -23.922 1 97.62 174 GLU A C 1
ATOM 1454 O O . GLU A 1 174 ? -3.25 -8.359 -24.141 1 97.62 174 GLU A O 1
ATOM 1459 N N . LYS A 1 175 ? -3.434 -10.359 -23.172 1 97.25 175 LYS A N 1
ATOM 1460 C CA . LYS A 1 175 ? -4.699 -10.008 -22.531 1 97.25 175 LYS A CA 1
ATOM 1461 C C . LYS A 1 175 ? -4.477 -9.078 -21.359 1 97.25 175 LYS A C 1
ATOM 1463 O O . LYS A 1 175 ? -5.32 -8.227 -21.062 1 97.25 175 LYS A O 1
ATOM 1468 N N . LEU A 1 176 ? -3.393 -9.195 -20.672 1 98.25 176 LEU A N 1
ATOM 1469 C CA . LEU A 1 176 ? -3.166 -8.516 -19.391 1 98.25 176 LEU A CA 1
ATOM 1470 C C . LEU A 1 176 ? -2.492 -7.16 -19.609 1 98.25 176 LEU A C 1
ATOM 1472 O O . LEU A 1 176 ? -2.619 -6.258 -18.781 1 98.25 176 LEU A O 1
ATOM 1476 N N . PHE A 1 177 ? -1.752 -6.98 -20.688 1 98.25 177 PHE A N 1
ATOM 1477 C CA . PHE A 1 177 ? -0.947 -5.781 -20.891 1 98.25 177 PHE A CA 1
ATOM 1478 C C . PHE A 1 177 ? -1.334 -5.082 -22.188 1 98.25 177 PHE A C 1
ATOM 1480 O O . PHE A 1 177 ? -1.757 -5.734 -23.141 1 98.25 177 PHE A O 1
ATOM 1487 N N . PRO A 1 178 ? -1.203 -3.764 -22.281 1 98 178 PRO A N 1
ATOM 1488 C CA . PRO A 1 178 ? -0.691 -2.854 -21.25 1 98 178 PRO A CA 1
ATOM 1489 C C . PRO A 1 178 ? -1.754 -2.463 -20.234 1 98 178 PRO A C 1
ATOM 1491 O O . PRO A 1 178 ? -2.951 -2.588 -20.5 1 98 178 PRO A O 1
ATOM 1494 N N . ILE A 1 179 ? -1.243 -2.111 -19.094 1 96.56 179 ILE A N 1
ATOM 1495 C CA . ILE A 1 179 ? -2.123 -1.61 -18.047 1 96.56 179 ILE A CA 1
ATOM 1496 C C . ILE A 1 179 ? -2.449 -0.141 -18.312 1 96.56 179 ILE A C 1
ATOM 1498 O O . ILE A 1 179 ? -1.576 0.636 -18.703 1 96.56 179 ILE A O 1
ATOM 1502 N N . ASN A 1 180 ? -3.674 0.23 -18.031 1 95.06 180 ASN A N 1
ATOM 1503 C CA . ASN A 1 180 ? -4.008 1.624 -18.297 1 95.06 180 ASN A CA 1
ATOM 1504 C C . ASN A 1 180 ? -4.719 2.271 -17.125 1 95.06 180 ASN A C 1
ATOM 1506 O O . ASN A 1 180 ? -5.09 3.445 -17.172 1 95.06 180 ASN A O 1
ATOM 1510 N N . GLN A 1 181 ? -4.879 1.468 -16.094 1 94.94 181 GLN A N 1
ATOM 1511 C CA . GLN A 1 181 ? -5.547 2.051 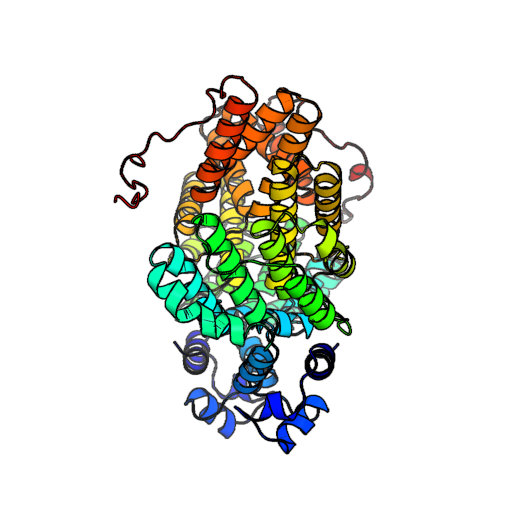-14.945 1 94.94 181 GLN A CA 1
ATOM 1512 C C . GLN A 1 181 ? -5.168 1.312 -13.664 1 94.94 181 GLN A C 1
ATOM 1514 O O . GLN A 1 181 ? -4.754 0.152 -13.703 1 94.94 181 GLN A O 1
ATOM 1519 N N . SER A 1 182 ? -5.27 2.039 -12.531 1 95.75 182 SER A N 1
ATOM 1520 C CA . SER A 1 182 ? -5.055 1.456 -11.211 1 95.75 182 SER A CA 1
ATOM 1521 C C . SER A 1 182 ? -6.34 0.839 -10.664 1 95.75 182 SER A C 1
ATOM 1523 O O . SER A 1 182 ? -7.43 1.375 -10.875 1 95.75 182 SER A O 1
ATOM 1525 N N . TYR A 1 183 ? -6.18 -0.262 -9.945 1 95.19 183 TYR A N 1
ATOM 1526 C CA . TYR A 1 183 ? -7.328 -0.857 -9.273 1 95.19 183 TYR A CA 1
ATOM 1527 C C . TYR A 1 183 ? -7.027 -1.117 -7.801 1 95.19 183 TYR A C 1
ATOM 1529 O O . TYR A 1 183 ? -7.555 -2.062 -7.207 1 95.19 183 TYR A O 1
ATOM 1537 N N . GLY A 1 184 ? -6.047 -0.345 -7.324 1 94.25 184 GLY A N 1
ATOM 1538 C CA . GLY A 1 184 ? -5.754 -0.422 -5.902 1 94.25 184 GLY A CA 1
ATOM 1539 C C . GLY A 1 184 ? -4.449 -1.135 -5.598 1 94.25 184 GLY A C 1
ATOM 1540 O O . GLY A 1 184 ? -3.83 -1.715 -6.492 1 94.25 184 GLY A O 1
ATOM 1541 N N . ASP A 1 185 ? -4.059 -1.152 -4.402 1 93.38 185 ASP A N 1
ATOM 1542 C CA . ASP A 1 185 ? -2.734 -1.581 -3.959 1 93.38 185 ASP A CA 1
ATOM 1543 C C . ASP A 1 185 ? -2.494 -3.053 -4.293 1 93.38 185 ASP A C 1
ATOM 1545 O O . ASP A 1 185 ? -1.435 -3.414 -4.809 1 93.38 185 ASP A O 1
ATOM 1549 N N . ILE A 1 186 ? -3.477 -3.883 -4.031 1 93.56 186 ILE A N 1
ATOM 1550 C CA . ILE A 1 186 ? -3.326 -5.32 -4.23 1 93.56 186 ILE A CA 1
ATOM 1551 C C . ILE A 1 186 ? -3.125 -5.617 -5.715 1 93.56 186 ILE A C 1
ATOM 1553 O O . ILE A 1 186 ? -2.199 -6.344 -6.09 1 93.56 186 ILE A O 1
ATOM 1557 N N . HIS A 1 187 ? -3.986 -5.059 -6.484 1 97.38 187 HIS A N 1
ATOM 1558 C CA . HIS A 1 187 ? -3.9 -5.219 -7.934 1 97.38 187 HIS A CA 1
ATOM 1559 C C . HIS A 1 187 ? -2.59 -4.656 -8.477 1 97.38 187 HIS A C 1
ATOM 1561 O O . HIS A 1 187 ? -1.875 -5.336 -9.211 1 97.38 187 HIS A O 1
ATOM 1567 N N . ASP A 1 188 ? -2.273 -3.441 -8.117 1 97.81 188 ASP A N 1
ATOM 1568 C CA . ASP A 1 188 ? -1.109 -2.748 -8.656 1 97.81 188 ASP A CA 1
ATOM 1569 C C . ASP A 1 188 ? 0.186 -3.449 -8.25 1 97.81 188 ASP A C 1
ATOM 1571 O O . ASP A 1 188 ? 1.136 -3.51 -9.039 1 97.81 188 ASP A O 1
ATOM 1575 N N . HIS A 1 189 ? 0.18 -3.965 -7.062 1 97.62 189 HIS A N 1
ATOM 1576 C CA . HIS A 1 189 ? 1.344 -4.715 -6.605 1 97.62 189 HIS A CA 1
ATOM 1577 C C . HIS A 1 189 ? 1.521 -6 -7.406 1 97.62 189 HIS A C 1
ATOM 1579 O O . HIS A 1 189 ? 2.635 -6.336 -7.812 1 97.62 189 HIS A O 1
ATOM 1585 N N . ALA A 1 190 ? 0.43 -6.727 -7.645 1 98.25 190 ALA A N 1
ATOM 1586 C CA . ALA A 1 190 ? 0.489 -7.957 -8.422 1 98.25 190 ALA A CA 1
ATOM 1587 C C . ALA A 1 190 ? 1.019 -7.691 -9.828 1 98.25 190 ALA A C 1
ATOM 1589 O O . ALA A 1 190 ? 1.802 -8.484 -10.367 1 98.25 190 ALA A O 1
ATOM 1590 N N . VAL A 1 191 ? 0.64 -6.574 -10.383 1 98.81 191 VAL A N 1
ATOM 1591 C CA . VAL A 1 191 ? 1.09 -6.176 -11.711 1 98.81 191 VAL A CA 1
ATOM 1592 C C . VAL A 1 191 ? 2.607 -5.996 -11.711 1 98.81 191 VAL A C 1
ATOM 1594 O O . VAL A 1 191 ? 3.305 -6.551 -12.562 1 98.81 191 VAL A O 1
ATOM 1597 N N . GLN A 1 192 ? 3.072 -5.242 -10.766 1 98.56 192 GLN A N 1
ATOM 1598 C CA . GLN A 1 192 ? 4.492 -4.918 -10.688 1 98.56 192 GLN A CA 1
ATOM 1599 C C . GLN A 1 192 ? 5.332 -6.168 -10.438 1 98.56 192 GLN A C 1
ATOM 1601 O O . GLN A 1 192 ? 6.395 -6.34 -11.031 1 98.56 192 GLN A O 1
ATOM 1606 N N . LEU A 1 193 ? 4.828 -7.02 -9.617 1 98.44 193 LEU A N 1
ATOM 1607 C CA . LEU A 1 193 ? 5.531 -8.266 -9.344 1 98.44 193 LEU A CA 1
ATOM 1608 C C . LEU A 1 193 ? 5.598 -9.148 -10.586 1 98.44 193 LEU A C 1
ATOM 1610 O O . LEU A 1 193 ? 6.621 -9.773 -10.852 1 98.44 193 LEU A O 1
ATOM 1614 N N . CYS A 1 194 ? 4.508 -9.195 -11.281 1 98.81 194 CYS A N 1
ATOM 1615 C CA . CYS A 1 194 ? 4.465 -9.977 -12.516 1 98.81 194 CYS A CA 1
ATOM 1616 C C . CYS A 1 194 ? 5.516 -9.484 -13.508 1 98.81 194 CYS A C 1
ATOM 1618 O O . CYS A 1 194 ? 6.285 -10.273 -14.047 1 98.81 194 CYS A O 1
ATOM 1620 N N . ILE A 1 195 ? 5.57 -8.148 -13.68 1 98.88 195 ILE A N 1
ATOM 1621 C CA . ILE A 1 195 ? 6.512 -7.559 -14.617 1 98.88 195 ILE A CA 1
ATOM 1622 C C . ILE A 1 195 ? 7.941 -7.844 -14.164 1 98.88 195 ILE A C 1
ATOM 1624 O O . ILE A 1 195 ? 8.773 -8.305 -14.953 1 98.88 195 ILE A O 1
ATOM 1628 N N . LYS A 1 196 ? 8.219 -7.574 -12.914 1 98.69 196 LYS A N 1
ATOM 1629 C CA . LYS A 1 196 ? 9.562 -7.773 -12.367 1 98.69 196 LYS A CA 1
ATOM 1630 C C . LYS A 1 196 ? 10.016 -9.219 -12.539 1 98.69 196 LYS A C 1
ATOM 1632 O O . LYS A 1 196 ? 11.125 -9.469 -13.016 1 98.69 196 LYS A O 1
ATOM 1637 N N . ASN A 1 197 ? 9.141 -10.188 -12.188 1 98.19 197 ASN A N 1
ATOM 1638 C CA . ASN A 1 197 ? 9.484 -11.594 -12.297 1 98.19 197 ASN A CA 1
ATOM 1639 C C . ASN A 1 197 ? 9.68 -12.016 -13.758 1 98.19 197 ASN A C 1
ATOM 1641 O O . ASN A 1 197 ? 10.57 -12.812 -14.062 1 98.19 197 ASN A O 1
ATOM 1645 N N . ALA A 1 198 ? 8.875 -11.477 -14.617 1 98.75 198 ALA A N 1
ATOM 1646 C CA . ALA A 1 198 ? 9.039 -11.75 -16.031 1 98.75 198 ALA A CA 1
ATOM 1647 C C . ALA A 1 198 ? 10.406 -11.281 -16.531 1 98.75 198 ALA A C 1
ATOM 1649 O O . ALA A 1 198 ? 11.133 -12.031 -17.188 1 98.75 198 ALA A O 1
ATOM 1650 N N . VAL A 1 199 ? 10.789 -10.047 -16.203 1 98.75 199 VAL A N 1
ATOM 1651 C CA . VAL A 1 199 ? 12.078 -9.516 -16.625 1 98.75 199 VAL A CA 1
ATOM 1652 C C . VAL A 1 199 ? 13.203 -10.398 -16.094 1 98.75 199 VAL A C 1
ATOM 1654 O O . VAL A 1 199 ? 14.125 -10.75 -16.828 1 98.75 199 VAL A O 1
ATOM 1657 N N . THR A 1 200 ? 13.109 -10.766 -14.852 1 97.5 200 THR A N 1
ATOM 1658 C CA . THR A 1 200 ? 14.125 -11.602 -14.219 1 97.5 200 THR A CA 1
ATOM 1659 C C . THR A 1 200 ? 14.281 -12.922 -14.969 1 97.5 200 THR A C 1
ATOM 1661 O O . THR A 1 200 ? 15.398 -13.312 -15.336 1 97.5 200 THR A O 1
ATOM 1664 N N . VAL A 1 201 ? 13.164 -13.586 -15.234 1 97.44 201 VAL A N 1
ATOM 1665 C CA . VAL A 1 201 ? 13.164 -14.891 -15.898 1 97.44 201 VAL A CA 1
ATOM 1666 C C . VAL A 1 201 ? 13.734 -14.75 -17.312 1 97.44 201 VAL A C 1
ATOM 1668 O O . VAL A 1 201 ? 14.57 -15.555 -17.719 1 97.44 201 VAL A O 1
ATOM 1671 N N . PHE A 1 202 ? 13.352 -13.766 -18.047 1 98.25 202 PHE A N 1
ATOM 1672 C CA . PHE A 1 202 ? 13.742 -13.648 -19.438 1 98.25 202 PHE A CA 1
ATOM 1673 C C . PHE A 1 202 ? 15.188 -13.195 -19.562 1 98.25 202 PHE A C 1
ATOM 1675 O O . PHE A 1 202 ? 15.883 -13.547 -20.516 1 98.25 202 PHE A O 1
ATOM 1682 N N . LEU A 1 203 ? 15.688 -12.398 -18.578 1 97.06 203 LEU A N 1
ATOM 1683 C CA . LEU A 1 203 ? 17.109 -12.094 -18.547 1 97.06 203 LEU A CA 1
ATOM 1684 C C . LEU A 1 203 ? 17.938 -13.352 -18.281 1 97.06 203 LEU A C 1
ATOM 1686 O O . LEU A 1 203 ? 18.984 -13.547 -18.906 1 97.06 203 LEU A O 1
ATOM 1690 N N . GLU A 1 204 ? 17.469 -14.195 -17.422 1 93.88 204 GLU A N 1
ATOM 1691 C CA . GLU A 1 204 ? 18.141 -15.461 -17.141 1 93.88 204 GLU A CA 1
ATOM 1692 C C . GLU A 1 204 ? 18.219 -16.344 -18.391 1 93.88 204 GLU A C 1
ATOM 1694 O O . GLU A 1 204 ? 19.219 -17.031 -18.609 1 93.88 204 GLU A O 1
ATOM 1699 N N . LYS A 1 205 ? 17.188 -16.219 -19.203 1 95.12 205 LYS A N 1
ATOM 1700 C CA . LYS A 1 205 ? 17.109 -17.016 -20.422 1 95.12 205 LYS A CA 1
ATOM 1701 C C . LYS A 1 205 ? 17.781 -16.297 -21.594 1 95.12 205 LYS A C 1
ATOM 1703 O O . LYS A 1 205 ? 17.812 -16.828 -22.703 1 95.12 205 LYS A O 1
ATOM 1708 N N . LYS A 1 206 ? 18.25 -15.117 -21.359 1 94.88 206 LYS A N 1
ATOM 1709 C CA . LYS A 1 206 ? 18.875 -14.258 -22.359 1 94.88 206 LYS A CA 1
ATOM 1710 C C . LYS A 1 206 ? 17.906 -13.984 -23.516 1 94.88 206 LYS A C 1
ATOM 1712 O O . LYS A 1 206 ? 18.328 -13.906 -24.672 1 94.88 206 LYS A O 1
ATOM 1717 N N . ASP A 1 207 ? 16.656 -14.086 -23.219 1 97.25 207 ASP A N 1
ATOM 1718 C CA . ASP A 1 207 ? 15.633 -13.594 -24.125 1 97.25 207 ASP A CA 1
ATOM 1719 C C . ASP A 1 207 ? 15.414 -12.094 -23.969 1 97.25 207 ASP A C 1
ATOM 1721 O O . ASP A 1 207 ? 14.469 -11.664 -23.312 1 97.25 207 ASP A O 1
ATOM 1725 N N . PHE A 1 208 ? 16.203 -11.312 -24.594 1 97.56 208 PHE A N 1
ATOM 1726 C CA . PHE A 1 208 ? 16.25 -9.875 -24.391 1 97.56 208 PHE A CA 1
ATOM 1727 C C . PHE A 1 208 ? 15.031 -9.195 -24.984 1 97.56 208 PHE A C 1
ATOM 1729 O O . PHE A 1 208 ? 14.594 -8.148 -24.516 1 97.56 208 PHE A O 1
ATOM 1736 N N . GLU A 1 209 ? 14.523 -9.789 -26 1 97.69 209 GLU A N 1
ATOM 1737 C CA . GLU A 1 209 ? 13.32 -9.219 -26.609 1 97.69 209 GLU A CA 1
ATOM 1738 C C . GLU A 1 209 ? 12.164 -9.195 -25.625 1 97.69 209 GLU A C 1
ATOM 1740 O O . GLU A 1 209 ? 11.531 -8.156 -25.422 1 97.69 209 GLU A O 1
ATOM 1745 N N . LYS A 1 210 ? 11.867 -10.281 -24.969 1 98.12 210 LYS A N 1
ATOM 1746 C CA . LYS A 1 210 ? 10.789 -10.352 -23.984 1 98.12 210 LYS A CA 1
ATOM 1747 C C . LYS A 1 210 ? 11.125 -9.531 -22.734 1 98.12 210 LYS A C 1
ATOM 1749 O O . LYS A 1 210 ? 10.242 -8.883 -22.172 1 98.12 210 LYS A O 1
ATOM 1754 N N . ALA A 1 211 ? 12.383 -9.609 -22.297 1 98.56 211 ALA A N 1
ATOM 1755 C CA . ALA A 1 211 ? 12.797 -8.773 -21.172 1 98.56 211 ALA A CA 1
ATOM 1756 C C . ALA A 1 211 ? 12.516 -7.301 -21.438 1 98.56 211 ALA A C 1
ATOM 1758 O O . ALA A 1 211 ? 11.953 -6.605 -20.594 1 98.56 211 ALA A O 1
ATOM 1759 N N . ASP A 1 212 ? 12.844 -6.859 -22.703 1 98.62 212 ASP A N 1
ATOM 1760 C CA . ASP A 1 212 ? 12.633 -5.469 -23.094 1 98.62 212 ASP A CA 1
ATOM 1761 C C . ASP A 1 212 ? 11.141 -5.125 -23.109 1 98.62 212 ASP A C 1
ATOM 1763 O O . ASP A 1 212 ? 10.75 -4.016 -22.734 1 98.62 212 ASP A O 1
ATOM 1767 N N . TYR A 1 213 ? 10.391 -6.062 -23.562 1 98.69 213 TYR A N 1
ATOM 1768 C CA . TYR A 1 213 ? 8.945 -5.852 -23.578 1 98.69 213 TYR A CA 1
ATOM 1769 C C . TYR A 1 213 ? 8.43 -5.535 -22.172 1 98.69 213 TYR A C 1
ATOM 1771 O O . TYR A 1 213 ? 7.699 -4.559 -21.984 1 98.69 213 TYR A O 1
ATOM 1779 N N . PHE A 1 214 ? 8.789 -6.277 -21.203 1 98.75 214 PHE A N 1
ATOM 1780 C CA . PHE A 1 214 ? 8.266 -6.102 -19.859 1 98.75 214 PHE A CA 1
ATOM 1781 C C . PHE A 1 214 ? 8.906 -4.895 -19.172 1 98.75 214 PHE A C 1
ATOM 1783 O O . PHE A 1 214 ? 8.266 -4.23 -18.359 1 98.75 214 PHE A O 1
ATOM 1790 N N . LEU A 1 215 ? 10.18 -4.605 -19.484 1 98.56 215 LEU A N 1
ATOM 1791 C CA . LEU A 1 215 ? 10.758 -3.348 -19.016 1 98.56 215 LEU A CA 1
ATOM 1792 C C . LEU A 1 215 ? 9.938 -2.16 -19.5 1 98.56 215 LEU A C 1
ATOM 1794 O O . LEU A 1 215 ? 9.688 -1.218 -18.75 1 98.56 215 LEU A O 1
ATOM 1798 N N . GLU A 1 216 ? 9.539 -2.254 -20.734 1 98.5 216 GLU A N 1
ATOM 1799 C CA . GLU A 1 216 ? 8.695 -1.206 -21.312 1 98.5 216 GLU A CA 1
ATOM 1800 C C . GLU A 1 216 ? 7.336 -1.153 -20.625 1 98.5 216 GLU A C 1
ATOM 1802 O O . GLU A 1 216 ? 6.785 -0.071 -20.406 1 98.5 216 GLU A O 1
ATOM 1807 N N . GLN A 1 217 ? 6.738 -2.316 -20.281 1 98.69 217 GLN A N 1
ATOM 1808 C CA . GLN A 1 217 ? 5.477 -2.334 -19.547 1 98.69 217 GLN A CA 1
ATOM 1809 C C . GLN A 1 217 ? 5.617 -1.625 -18.203 1 98.69 217 GLN A C 1
ATOM 1811 O O . GLN A 1 217 ? 4.684 -0.959 -17.75 1 98.69 217 GLN A O 1
ATOM 1816 N N . PHE A 1 218 ? 6.734 -1.791 -17.562 1 98.38 218 PHE A N 1
ATOM 1817 C CA . PHE A 1 218 ? 6.934 -1.12 -16.281 1 98.38 218 PHE A CA 1
ATOM 1818 C C . PHE A 1 218 ? 7.023 0.389 -16.469 1 98.38 218 PHE A C 1
ATOM 1820 O O . PHE A 1 218 ? 6.535 1.154 -15.641 1 98.38 218 PHE A O 1
ATOM 1827 N N . ASP A 1 219 ? 7.676 0.82 -17.578 1 96.69 219 ASP A N 1
ATOM 1828 C CA . ASP A 1 219 ? 7.715 2.246 -17.891 1 96.69 219 ASP A CA 1
ATOM 1829 C C . ASP A 1 219 ? 6.305 2.805 -18.078 1 96.69 219 ASP A C 1
ATOM 1831 O O . ASP A 1 219 ? 6.023 3.938 -17.688 1 96.69 219 ASP A O 1
ATOM 1835 N N . ILE A 1 220 ? 5.496 2.033 -18.688 1 97.56 220 ILE A N 1
ATOM 1836 C CA . ILE A 1 220 ? 4.109 2.434 -18.906 1 97.56 220 ILE A CA 1
ATOM 1837 C C . ILE A 1 220 ? 3.393 2.557 -17.562 1 97.56 220 ILE A C 1
ATOM 1839 O O . ILE A 1 220 ? 2.707 3.551 -17.297 1 97.56 220 ILE A O 1
ATOM 1843 N N . VAL A 1 221 ? 3.564 1.569 -16.672 1 96.44 221 VAL A N 1
ATOM 1844 C CA . VAL A 1 221 ? 2.896 1.54 -15.375 1 96.44 221 VAL A CA 1
ATOM 1845 C C . VAL A 1 221 ? 3.283 2.777 -14.57 1 96.44 221 VAL A C 1
ATOM 1847 O O . VAL A 1 221 ? 2.459 3.328 -13.836 1 96.44 221 VAL A O 1
ATOM 1850 N N . ARG A 1 222 ? 4.461 3.264 -14.688 1 94.44 222 ARG A N 1
ATOM 1851 C CA . ARG A 1 222 ? 4.973 4.434 -13.977 1 94.44 222 ARG A CA 1
ATOM 1852 C C . ARG A 1 222 ? 4.184 5.684 -14.344 1 94.44 222 ARG A C 1
ATOM 1854 O O . ARG A 1 222 ? 4.176 6.664 -13.594 1 94.44 222 ARG A O 1
ATOM 1861 N N . LYS A 1 223 ? 3.551 5.605 -15.469 1 93.56 223 LYS A N 1
ATOM 1862 C CA . LYS A 1 223 ? 2.889 6.793 -15.992 1 93.56 223 LYS A CA 1
ATOM 1863 C C . LYS A 1 223 ? 1.374 6.691 -15.844 1 93.56 223 LYS A C 1
ATOM 1865 O O . LYS A 1 223 ? 0.647 7.629 -16.188 1 93.56 223 LYS A O 1
ATOM 1870 N N . VAL A 1 224 ? 0.898 5.562 -15.422 1 96 224 VAL A N 1
ATOM 1871 C CA . VAL A 1 224 ? -0.539 5.379 -15.234 1 96 224 VAL A CA 1
ATOM 1872 C C . VAL A 1 224 ? -1.023 6.23 -14.062 1 96 224 VAL A C 1
ATOM 1874 O O . VAL A 1 224 ? -0.48 6.145 -12.961 1 96 224 VAL A O 1
ATOM 1877 N N . PRO A 1 225 ? -2.053 7.055 -14.242 1 91.5 225 PRO A N 1
ATOM 1878 C CA . PRO A 1 225 ? -2.549 7.918 -13.172 1 91.5 225 PRO A CA 1
ATOM 1879 C C . PRO A 1 225 ? -3.014 7.133 -11.945 1 91.5 225 PRO A C 1
ATOM 1881 O O . PRO A 1 225 ? -3.701 6.117 -12.086 1 91.5 225 PRO A O 1
ATOM 1884 N N . SER A 1 226 ? -2.607 7.566 -10.805 1 89.88 226 SER A N 1
ATOM 1885 C CA . SER A 1 226 ? -3.045 7.066 -9.508 1 89.88 226 SER A CA 1
ATOM 1886 C C . SER A 1 226 ? -2.539 5.648 -9.258 1 89.88 226 SER A C 1
ATOM 1888 O O . SER A 1 226 ? -2.971 4.98 -8.32 1 89.88 226 SER A O 1
ATOM 1890 N N . PHE A 1 227 ? -1.696 5.098 -10.258 1 94.94 227 PHE A N 1
ATOM 1891 C CA . PHE A 1 227 ? -1.108 3.781 -10.039 1 94.94 227 PHE A CA 1
ATOM 1892 C C . PHE A 1 227 ? -0.21 3.789 -8.805 1 94.94 227 PHE A C 1
ATOM 1894 O O . PHE A 1 227 ? 0.597 4.703 -8.625 1 94.94 227 PHE A O 1
ATOM 1901 N N . ILE A 1 228 ? -0.381 2.846 -7.977 1 94.06 228 ILE A N 1
ATOM 1902 C CA . ILE A 1 228 ? 0.371 2.785 -6.73 1 94.06 228 ILE A CA 1
ATOM 1903 C C . ILE A 1 228 ? 1.678 2.025 -6.949 1 94.06 228 ILE A C 1
ATOM 1905 O O . ILE A 1 228 ? 1.686 0.793 -7 1 94.06 228 ILE A O 1
ATOM 1909 N N . LEU A 1 229 ? 2.709 2.75 -6.984 1 94.94 229 LEU A N 1
ATOM 1910 C CA . LEU A 1 229 ? 4.02 2.17 -7.25 1 94.94 229 LEU A CA 1
ATOM 1911 C C . LEU A 1 229 ? 4.652 1.639 -5.969 1 94.94 229 LEU A C 1
ATOM 1913 O O . LEU A 1 229 ? 4.617 2.305 -4.934 1 94.94 229 LEU A O 1
ATOM 1917 N N . ASP A 1 230 ? 5.141 0.444 -6.035 1 95 230 ASP A N 1
ATOM 1918 C CA . ASP A 1 230 ? 5.965 -0.114 -4.965 1 95 230 ASP A CA 1
ATOM 1919 C C . ASP A 1 230 ? 7.418 0.332 -5.102 1 95 230 ASP A C 1
ATOM 1921 O O . ASP A 1 230 ? 8.109 -0.055 -6.051 1 95 230 ASP A O 1
ATOM 1925 N N . GLY A 1 231 ? 7.879 1.07 -4.164 1 93.06 231 GLY A N 1
ATOM 1926 C CA . GLY A 1 231 ? 9.211 1.652 -4.254 1 93.06 231 GLY A CA 1
ATOM 1927 C C . GLY A 1 231 ? 10.312 0.613 -4.312 1 93.06 231 GLY A C 1
ATOM 1928 O O . GLY A 1 231 ? 11.32 0.81 -4.988 1 93.06 231 GLY A O 1
ATOM 1929 N N . THR A 1 232 ? 10.164 -0.475 -3.654 1 93.62 232 THR A N 1
ATOM 1930 C CA . THR A 1 232 ? 11.164 -1.537 -3.639 1 93.62 232 THR A CA 1
ATOM 1931 C C . THR A 1 232 ? 11.234 -2.234 -4.992 1 93.62 232 THR A C 1
ATOM 1933 O O . THR A 1 232 ? 12.32 -2.455 -5.531 1 93.62 232 THR A O 1
ATOM 1936 N N . ILE A 1 233 ? 10.062 -2.535 -5.508 1 96.56 233 ILE A N 1
ATOM 1937 C CA . ILE A 1 233 ? 10.023 -3.168 -6.824 1 96.56 233 ILE A CA 1
ATOM 1938 C C . ILE A 1 233 ? 10.57 -2.203 -7.875 1 96.56 233 ILE A C 1
ATOM 1940 O O . ILE A 1 233 ? 11.305 -2.607 -8.773 1 96.56 233 ILE A O 1
ATOM 1944 N N . ASN A 1 234 ? 10.164 -0.944 -7.711 1 96.69 234 ASN A N 1
ATOM 1945 C CA . ASN A 1 234 ? 10.656 0.072 -8.633 1 96.69 234 ASN A CA 1
ATOM 1946 C C . ASN A 1 234 ? 12.18 0.138 -8.633 1 96.69 234 ASN A C 1
ATOM 1948 O O . ASN A 1 234 ? 12.805 0.216 -9.695 1 96.69 234 ASN A O 1
ATOM 1952 N N . LEU A 1 235 ? 12.797 0.045 -7.492 1 95.75 235 LEU A N 1
ATOM 1953 C CA . LEU A 1 235 ? 14.25 0.036 -7.367 1 95.75 235 LEU A CA 1
ATOM 1954 C C . LEU A 1 235 ? 14.844 -1.226 -7.988 1 95.75 235 LEU A C 1
ATOM 1956 O O . LEU A 1 235 ? 15.867 -1.164 -8.672 1 95.75 235 LEU A O 1
ATOM 1960 N N . GLU A 1 236 ? 14.203 -2.318 -7.789 1 97.06 236 GLU A N 1
ATOM 1961 C CA . GLU A 1 236 ? 14.648 -3.57 -8.391 1 97.06 236 GLU A CA 1
ATOM 1962 C C . GLU A 1 236 ? 14.594 -3.5 -9.914 1 97.06 236 GLU A C 1
ATOM 1964 O O . GLU A 1 236 ? 15.438 -4.082 -10.602 1 97.06 236 GLU A O 1
ATOM 1969 N N . MET A 1 237 ? 13.625 -2.805 -10.375 1 97.94 237 MET A N 1
ATOM 1970 C CA . MET A 1 237 ? 13.5 -2.672 -11.828 1 97.94 237 MET A CA 1
ATOM 1971 C C . MET A 1 237 ? 14.656 -1.872 -12.406 1 97.94 237 MET A C 1
ATOM 1973 O O . MET A 1 237 ? 15.102 -2.133 -13.523 1 97.94 237 MET A O 1
ATOM 1977 N N . ILE A 1 238 ? 15.18 -0.897 -11.672 1 96.38 238 ILE A N 1
ATOM 1978 C CA . ILE A 1 238 ? 16.359 -0.166 -12.102 1 96.38 238 ILE A CA 1
ATOM 1979 C C . ILE A 1 238 ? 17.562 -1.105 -12.125 1 96.38 238 ILE A C 1
ATOM 1981 O O . ILE A 1 238 ? 18.344 -1.102 -13.086 1 96.38 238 ILE A O 1
ATOM 1985 N N . TYR A 1 239 ? 17.672 -1.891 -11.094 1 97.12 239 TYR A N 1
ATOM 1986 C CA . TYR A 1 239 ? 18.719 -2.916 -11.062 1 97.12 239 TYR A CA 1
ATOM 1987 C C . TYR A 1 239 ? 18.641 -3.805 -12.297 1 97.12 239 TYR A C 1
ATOM 1989 O O . TYR A 1 239 ? 19.656 -4.016 -12.977 1 97.12 239 TYR A O 1
ATOM 1997 N N . LEU A 1 240 ? 17.438 -4.273 -12.609 1 98.12 240 LEU A N 1
ATOM 1998 C CA . LEU A 1 240 ? 17.25 -5.207 -13.719 1 98.12 240 LEU A CA 1
ATOM 1999 C C . LEU A 1 240 ? 17.547 -4.535 -15.055 1 98.12 240 LEU A C 1
ATOM 2001 O O . LEU A 1 240 ? 18.047 -5.18 -15.977 1 98.12 240 LEU A O 1
ATOM 2005 N N . LYS A 1 241 ? 17.234 -3.252 -15.125 1 97.31 241 LYS A N 1
ATOM 2006 C CA . LYS A 1 241 ? 17.547 -2.506 -16.344 1 97.31 241 LYS A CA 1
ATOM 2007 C C . LYS A 1 241 ? 19.062 -2.441 -16.562 1 97.31 241 LYS A C 1
ATOM 2009 O O . LYS A 1 241 ? 19.531 -2.66 -17.688 1 97.31 241 LYS A O 1
ATOM 2014 N N . HIS A 1 242 ? 19.844 -2.166 -15.539 1 96.25 242 HIS A N 1
ATOM 2015 C CA . HIS A 1 242 ? 21.297 -2.158 -15.641 1 96.25 242 HIS A CA 1
ATOM 2016 C C . HIS A 1 242 ? 21.828 -3.547 -15.961 1 96.25 242 HIS A C 1
ATOM 2018 O O . HIS A 1 242 ? 22.75 -3.686 -16.766 1 96.25 242 HIS A O 1
ATOM 2024 N N . LEU A 1 243 ? 21.281 -4.551 -15.344 1 96.62 243 LEU A N 1
ATOM 2025 C CA . LEU A 1 243 ? 21.688 -5.926 -15.602 1 96.62 243 LEU A CA 1
ATOM 2026 C C . LEU A 1 243 ? 21.438 -6.301 -17.062 1 96.62 243 LEU A C 1
ATOM 2028 O O . LEU A 1 243 ? 22.297 -6.926 -17.703 1 96.62 243 LEU A O 1
ATOM 2032 N N . ARG A 1 244 ? 20.234 -5.938 -17.547 1 97.56 244 ARG A N 1
ATOM 2033 C CA . ARG A 1 244 ? 19.922 -6.168 -18.953 1 97.56 244 ARG A CA 1
ATOM 2034 C C . ARG A 1 244 ? 20.953 -5.516 -19.875 1 97.56 244 ARG A C 1
ATOM 2036 O O . ARG A 1 244 ? 21.422 -6.141 -20.828 1 97.56 244 ARG A O 1
ATOM 2043 N N . ASN A 1 245 ? 21.328 -4.27 -19.609 1 96.56 245 ASN A N 1
ATOM 2044 C CA . ASN A 1 245 ? 22.312 -3.561 -20.406 1 96.56 245 ASN A CA 1
ATOM 2045 C C . ASN A 1 245 ? 23.672 -4.254 -20.344 1 96.56 245 ASN A C 1
ATOM 2047 O O . ASN A 1 245 ? 24.359 -4.363 -21.359 1 96.56 245 ASN A O 1
ATOM 2051 N N . PHE A 1 246 ? 24.031 -4.742 -19.234 1 95.88 246 PHE A N 1
ATOM 2052 C CA . PHE A 1 246 ? 25.297 -5.461 -19.078 1 95.88 246 PHE A CA 1
ATOM 2053 C C . PHE A 1 246 ? 25.281 -6.77 -19.859 1 95.88 246 PHE A C 1
ATOM 2055 O O . PHE A 1 246 ? 26.219 -7.07 -20.594 1 95.88 246 PHE A O 1
ATOM 2062 N N . LEU A 1 247 ? 24.219 -7.535 -19.719 1 95 247 LEU A N 1
ATOM 2063 C CA . LEU A 1 247 ? 24.156 -8.859 -20.312 1 95 247 LEU A CA 1
ATOM 2064 C C . LEU A 1 247 ? 24.062 -8.758 -21.844 1 95 247 LEU A C 1
ATOM 2066 O O . LEU A 1 247 ? 24.609 -9.609 -22.547 1 95 247 LEU A O 1
ATOM 2070 N N . LYS A 1 248 ? 23.438 -7.734 -22.25 1 94.69 248 LYS A N 1
ATOM 2071 C CA . LYS A 1 248 ? 23.234 -7.59 -23.688 1 94.69 248 LYS A CA 1
ATOM 2072 C C . LYS A 1 248 ? 24.469 -6.973 -24.359 1 94.69 248 LYS A C 1
ATOM 2074 O O . LYS A 1 248 ? 24.875 -7.387 -25.438 1 94.69 248 LYS A O 1
ATOM 2079 N N . LYS A 1 249 ? 25.172 -5.996 -23.672 1 92.94 249 LYS A N 1
ATOM 2080 C CA . LYS A 1 249 ? 26.234 -5.227 -24.297 1 92.94 249 LYS A CA 1
ATOM 2081 C C . LYS A 1 249 ? 27.578 -5.512 -23.641 1 92.94 249 LYS A C 1
ATOM 2083 O O . LYS A 1 249 ? 28.625 -5.023 -24.094 1 92.94 249 LYS A O 1
ATOM 2088 N N . ARG A 1 250 ? 27.625 -6.293 -22.625 1 87.44 250 ARG A N 1
ATOM 2089 C CA . ARG A 1 250 ? 28.828 -6.621 -21.859 1 87.44 250 ARG A CA 1
ATOM 2090 C C . ARG A 1 250 ? 29.531 -5.355 -21.391 1 87.44 250 ARG A C 1
ATOM 2092 O O . ARG A 1 250 ? 30.75 -5.246 -21.5 1 87.44 250 ARG A O 1
ATOM 2099 N N . ASN A 1 251 ? 28.688 -4.41 -20.969 1 89.62 251 ASN A N 1
ATOM 2100 C CA . ASN A 1 251 ? 29.188 -3.139 -20.453 1 89.62 251 ASN A CA 1
ATOM 2101 C C . ASN A 1 251 ? 29.422 -3.213 -18.938 1 89.62 251 ASN A C 1
ATOM 2103 O O . ASN A 1 251 ? 28.469 -3.191 -18.156 1 89.62 251 ASN A O 1
ATOM 2107 N N . MET A 1 252 ? 30.641 -3.146 -18.531 1 90.62 252 MET A N 1
ATOM 2108 C CA . MET A 1 252 ? 31.016 -3.332 -17.125 1 90.62 252 MET A CA 1
ATOM 2109 C C . MET A 1 252 ? 30.5 -2.191 -16.266 1 90.62 252 MET A C 1
ATOM 2111 O O . MET A 1 252 ? 30.203 -2.385 -15.086 1 90.62 252 MET A O 1
ATOM 2115 N N . GLU A 1 253 ? 30.391 -1.015 -16.859 1 92.62 253 GLU A N 1
ATOM 2116 C CA . GLU A 1 253 ? 29.844 0.119 -16.109 1 92.62 253 GLU A CA 1
ATOM 2117 C C . GLU A 1 253 ? 28.406 -0.16 -15.656 1 92.62 253 GLU A C 1
ATOM 2119 O O . GLU A 1 253 ? 28.031 0.199 -14.539 1 92.62 253 GLU A O 1
ATOM 2124 N N . GLU A 1 254 ? 27.672 -0.807 -16.516 1 94.5 254 GLU A N 1
ATOM 2125 C CA . GLU A 1 254 ? 26.281 -1.15 -16.203 1 94.5 254 GLU A CA 1
ATOM 2126 C C . GLU A 1 254 ? 26.219 -2.188 -15.086 1 94.5 254 GLU A C 1
ATOM 2128 O O . GLU A 1 254 ? 25.312 -2.137 -14.242 1 94.5 254 GLU A O 1
ATOM 2133 N N . TYR A 1 255 ? 27.141 -3.094 -15.078 1 94.38 255 TYR A N 1
ATOM 2134 C CA . TYR A 1 255 ? 27.219 -4.07 -14 1 94.38 255 TYR A CA 1
ATOM 2135 C C . TYR A 1 255 ? 27.5 -3.391 -12.672 1 94.38 255 TYR A C 1
ATOM 2137 O O . TYR A 1 255 ? 26.875 -3.707 -11.656 1 94.38 255 TYR A O 1
ATOM 2145 N N . LEU A 1 256 ? 28.391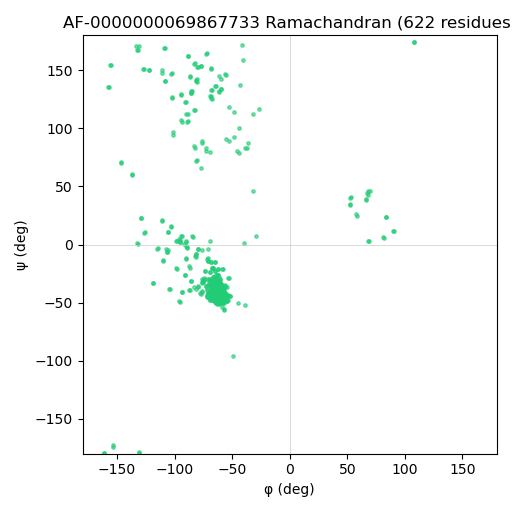 -2.449 -12.672 1 92.81 256 LEU A N 1
ATOM 2146 C CA . LEU A 1 256 ? 28.75 -1.733 -11.445 1 92.81 256 LEU A CA 1
ATOM 2147 C C . LEU A 1 256 ? 27.578 -0.916 -10.93 1 92.81 256 LEU A C 1
ATOM 2149 O O . LEU A 1 256 ? 27.344 -0.831 -9.727 1 92.81 256 LEU A O 1
ATOM 2153 N N . LYS A 1 257 ? 26.844 -0.303 -11.852 1 92.44 257 LYS A N 1
ATOM 2154 C CA . LYS A 1 257 ? 25.641 0.417 -11.461 1 92.44 257 LYS A CA 1
ATOM 2155 C C . LYS A 1 257 ? 24.625 -0.519 -10.812 1 92.44 257 LYS A C 1
ATOM 2157 O O . LYS A 1 257 ? 23.984 -0.153 -9.828 1 92.44 257 LYS A O 1
ATOM 2162 N N . ALA A 1 258 ? 24.484 -1.731 -11.383 1 94.69 258 ALA A N 1
ATOM 2163 C CA . ALA A 1 258 ? 23.594 -2.738 -10.789 1 94.69 258 ALA A CA 1
ATOM 2164 C C . ALA A 1 258 ? 24.047 -3.092 -9.375 1 94.69 258 ALA A C 1
ATOM 2166 O O . ALA A 1 258 ? 23.234 -3.148 -8.453 1 94.69 258 ALA A O 1
ATOM 2167 N N . VAL A 1 259 ? 25.344 -3.232 -9.188 1 93.56 259 VAL A N 1
ATOM 2168 C CA . VAL A 1 259 ? 25.906 -3.588 -7.891 1 93.56 259 VAL A CA 1
ATOM 2169 C C . VAL A 1 259 ? 25.641 -2.467 -6.887 1 93.56 259 VAL A C 1
ATOM 2171 O O . VAL A 1 259 ? 25.359 -2.73 -5.715 1 93.56 259 VAL A O 1
ATOM 2174 N N . ASN A 1 260 ? 25.734 -1.271 -7.34 1 91.19 260 ASN A N 1
ATOM 2175 C CA . ASN A 1 260 ? 25.453 -0.132 -6.473 1 91.19 260 ASN A CA 1
ATOM 2176 C C . ASN A 1 260 ? 24.016 -0.165 -5.965 1 91.19 260 ASN A C 1
ATOM 2178 O O . ASN A 1 260 ? 23.75 0.152 -4.801 1 91.19 260 ASN A O 1
ATOM 2182 N N . ILE A 1 261 ? 23.109 -0.527 -6.82 1 93.88 261 ILE A N 1
ATOM 2183 C CA . ILE A 1 261 ? 21.703 -0.636 -6.418 1 93.88 261 ILE A CA 1
ATOM 2184 C C . ILE A 1 261 ? 21.547 -1.776 -5.414 1 93.88 261 ILE A C 1
ATOM 2186 O O . ILE A 1 261 ? 20.797 -1.652 -4.438 1 93.88 261 ILE A O 1
ATOM 2190 N N . VAL A 1 262 ? 22.25 -2.881 -5.645 1 94.81 262 VAL A N 1
ATOM 2191 C CA . VAL A 1 262 ? 22.203 -4.012 -4.723 1 94.81 262 VAL A CA 1
ATOM 2192 C C . VAL A 1 262 ? 22.625 -3.561 -3.328 1 94.81 262 VAL A C 1
ATOM 2194 O O . VAL A 1 262 ? 21.953 -3.867 -2.34 1 94.81 262 VAL A O 1
ATOM 2197 N N . ASN A 1 263 ? 23.672 -2.775 -3.258 1 91 263 ASN A N 1
ATOM 2198 C CA . ASN A 1 263 ? 24.172 -2.287 -1.979 1 91 263 ASN A CA 1
ATOM 2199 C C . ASN A 1 263 ? 23.156 -1.38 -1.286 1 91 263 ASN A C 1
ATOM 2201 O O . ASN A 1 263 ? 23.094 -1.336 -0.056 1 91 263 ASN A O 1
ATOM 2205 N N . LEU A 1 264 ? 22.438 -0.703 -2.072 1 92.62 264 LEU A N 1
ATOM 2206 C CA . LEU A 1 264 ? 21.422 0.191 -1.52 1 92.62 264 LEU A CA 1
ATOM 2207 C C . LEU A 1 264 ? 20.359 -0.595 -0.759 1 92.62 264 LEU A C 1
ATOM 2209 O O . LEU A 1 264 ? 19.828 -0.116 0.243 1 92.62 264 LEU A O 1
ATOM 2213 N N . PHE A 1 265 ? 20 -1.796 -1.179 1 93.62 265 PHE A N 1
ATOM 2214 C CA . PHE A 1 265 ? 19 -2.609 -0.509 1 93.62 265 PHE A CA 1
ATOM 2215 C C . PHE A 1 265 ? 19.438 -2.959 0.908 1 93.62 265 PHE A C 1
ATOM 2217 O O . PHE A 1 265 ? 18.594 -3.076 1.81 1 93.62 265 PHE A O 1
ATOM 2224 N N . SER A 1 266 ? 20.734 -3.092 1.11 1 90.62 266 SER A N 1
ATOM 2225 C CA . SER A 1 266 ? 21.234 -3.297 2.465 1 90.62 266 SER A CA 1
ATOM 2226 C C . SER A 1 266 ? 20.969 -2.082 3.346 1 90.62 266 SER A C 1
ATOM 2228 O O . SER A 1 266 ? 20.516 -2.223 4.484 1 90.62 266 SER A O 1
ATOM 2230 N N . GLN A 1 267 ? 21.172 -0.921 2.773 1 89.25 267 GLN A N 1
ATOM 2231 C CA . GLN A 1 267 ? 20.953 0.321 3.504 1 89.25 267 GLN A CA 1
ATOM 2232 C C . GLN A 1 267 ? 19.469 0.508 3.82 1 89.25 267 GLN A C 1
ATOM 2234 O O . GLN A 1 267 ? 19.109 1.116 4.832 1 89.25 267 GLN A O 1
ATOM 2239 N N . LEU A 1 268 ? 18.656 -0.046 2.998 1 91.38 268 LEU A N 1
ATOM 2240 C CA . LEU A 1 268 ? 17.203 0.095 3.137 1 91.38 268 LEU A CA 1
ATOM 2241 C C . LEU A 1 268 ? 16.656 -0.891 4.164 1 91.38 268 LEU A C 1
ATOM 2243 O O . LEU A 1 268 ? 15.492 -0.821 4.535 1 91.38 268 LEU A O 1
ATOM 2247 N N . GLY A 1 269 ? 17.5 -1.771 4.598 1 87.62 269 GLY A N 1
ATOM 2248 C CA . GLY A 1 269 ? 17.062 -2.791 5.539 1 87.62 269 GLY A CA 1
ATOM 2249 C C . GLY A 1 269 ? 16.359 -3.963 4.867 1 87.62 269 GLY A C 1
ATOM 2250 O O . GLY A 1 269 ? 15.742 -4.789 5.539 1 87.62 269 GLY A O 1
ATOM 2251 N N . GLU A 1 270 ? 16.375 -3.938 3.52 1 90.75 270 GLU A N 1
ATOM 2252 C CA . GLU A 1 270 ? 15.82 -5.047 2.752 1 90.75 270 GLU A CA 1
ATOM 2253 C C . GLU A 1 270 ? 16.812 -6.195 2.641 1 90.75 270 GLU A C 1
ATOM 2255 O O . GLU A 1 270 ? 17.266 -6.535 1.543 1 90.75 270 GLU A O 1
ATOM 2260 N N . ASN A 1 271 ? 17.016 -6.863 3.705 1 88.38 271 ASN A N 1
ATOM 2261 C CA . ASN A 1 271 ? 18.141 -7.797 3.842 1 88.38 271 ASN A CA 1
ATOM 2262 C C . ASN A 1 271 ? 17.922 -9.055 3.004 1 88.38 271 ASN A C 1
ATOM 2264 O O . ASN A 1 271 ? 18.859 -9.57 2.404 1 88.38 271 ASN A O 1
ATOM 2268 N N . ASP A 1 272 ? 16.719 -9.555 2.924 1 88.19 272 ASP A N 1
ATOM 2269 C CA . ASP A 1 272 ? 16.453 -10.758 2.139 1 88.19 272 ASP A CA 1
ATOM 2270 C C . ASP A 1 272 ? 16.656 -10.5 0.648 1 88.19 272 ASP A C 1
ATOM 2272 O O . ASP A 1 272 ? 17.328 -11.281 -0.034 1 88.19 272 ASP A O 1
ATOM 2276 N N . THR A 1 273 ? 16.141 -9.398 0.225 1 91.94 273 THR A N 1
ATOM 2277 C CA . THR A 1 273 ? 16.328 -9.023 -1.172 1 91.94 273 THR A CA 1
ATOM 2278 C C . THR A 1 273 ? 17.797 -8.797 -1.481 1 91.94 273 THR A C 1
ATOM 2280 O O . THR A 1 273 ? 18.297 -9.234 -2.521 1 91.94 273 THR A O 1
ATOM 2283 N N . TYR A 1 274 ? 18.469 -8.117 -0.537 1 92.94 274 TYR A N 1
ATOM 2284 C CA . TYR A 1 274 ? 19.891 -7.859 -0.687 1 92.94 274 TYR A CA 1
ATOM 2285 C C . TYR A 1 274 ? 20.672 -9.156 -0.868 1 92.94 274 TYR A C 1
ATOM 2287 O O . TYR A 1 274 ? 21.453 -9.297 -1.811 1 92.94 274 TYR A O 1
ATOM 2295 N N . LYS A 1 275 ? 20.406 -10.086 -0.08 1 92.19 275 LYS A N 1
ATOM 2296 C CA . LYS A 1 275 ? 21.109 -11.367 -0.127 1 92.19 275 LYS A CA 1
ATOM 2297 C C . LYS A 1 275 ? 20.875 -12.07 -1.46 1 92.19 275 LYS A C 1
ATOM 2299 O O . LYS A 1 275 ? 21.812 -12.594 -2.062 1 92.19 275 LYS A O 1
ATOM 2304 N N . GLU A 1 276 ? 19.672 -12.109 -1.869 1 91.81 276 GLU A N 1
ATOM 2305 C CA . GLU A 1 276 ? 19.328 -12.766 -3.129 1 91.81 276 GLU A CA 1
ATOM 2306 C C . GLU A 1 276 ? 20.016 -12.086 -4.309 1 91.81 276 GLU A C 1
ATOM 2308 O O . GLU A 1 276 ? 20.531 -12.758 -5.207 1 91.81 276 GLU A O 1
ATOM 2313 N N . LEU A 1 277 ? 20.062 -10.773 -4.289 1 93.88 277 LEU A N 1
ATOM 2314 C CA . LEU A 1 277 ? 20.656 -10.031 -5.402 1 93.88 277 LEU A CA 1
ATOM 2315 C C . LEU A 1 277 ? 22.172 -10.172 -5.406 1 93.88 277 LEU A C 1
ATOM 2317 O O . LEU A 1 277 ? 22.797 -10.219 -6.469 1 93.88 277 LEU A O 1
ATOM 2321 N N . VAL A 1 278 ? 22.75 -10.219 -4.199 1 93.19 278 VAL A N 1
ATOM 2322 C CA . VAL A 1 278 ? 24.188 -10.438 -4.098 1 93.19 278 VAL A CA 1
ATOM 2323 C C . VAL A 1 278 ? 24.562 -11.773 -4.742 1 93.19 278 VAL A C 1
ATOM 2325 O O . VAL A 1 278 ? 25.516 -11.859 -5.516 1 93.19 278 VAL A O 1
ATOM 2328 N N . LYS A 1 279 ? 23.781 -12.742 -4.422 1 92.25 279 LYS A N 1
ATOM 2329 C CA . LYS A 1 279 ? 24 -14.055 -5.02 1 92.25 279 LYS A CA 1
ATOM 2330 C C . LYS A 1 279 ? 23.922 -13.992 -6.543 1 92.25 279 LYS A C 1
ATOM 2332 O O . LYS A 1 279 ? 24.75 -14.555 -7.246 1 92.25 279 LYS A O 1
ATOM 2337 N N . GLU A 1 280 ? 22.953 -13.359 -6.988 1 92.69 280 GLU A N 1
ATOM 2338 C CA . GLU A 1 280 ? 22.719 -13.266 -8.422 1 92.69 280 GLU A CA 1
ATOM 2339 C C . GLU A 1 280 ? 23.875 -12.57 -9.133 1 92.69 280 GLU A C 1
ATOM 2341 O O . GLU A 1 280 ? 24.406 -13.086 -10.109 1 92.69 280 GLU A O 1
ATOM 2346 N N . VAL A 1 281 ? 24.297 -11.398 -8.617 1 92.56 281 VAL A N 1
ATOM 2347 C CA . VAL A 1 281 ? 25.344 -10.625 -9.289 1 92.56 281 VAL A CA 1
ATOM 2348 C C . VAL A 1 281 ? 26.672 -11.352 -9.172 1 92.56 281 VAL A C 1
ATOM 2350 O O . VAL A 1 281 ? 27.5 -11.273 -10.078 1 92.56 281 VAL A O 1
ATOM 2353 N N . THR A 1 282 ? 26.875 -12.07 -8.094 1 92.44 282 THR A N 1
ATOM 2354 C CA . THR A 1 282 ? 28.094 -12.852 -7.918 1 92.44 282 THR A CA 1
ATOM 2355 C C . THR A 1 282 ? 28.141 -14.008 -8.914 1 92.44 282 THR A C 1
ATOM 2357 O O . THR A 1 282 ? 29.188 -14.266 -9.516 1 92.44 282 THR A O 1
ATOM 2360 N N . GLU A 1 283 ? 27.031 -14.664 -9.078 1 91.88 283 GLU A N 1
ATOM 2361 C CA . GLU A 1 283 ? 26.938 -15.766 -10.031 1 91.88 283 GLU A CA 1
ATOM 2362 C C . GLU A 1 283 ? 27.156 -15.281 -11.461 1 91.88 283 GLU A C 1
ATOM 2364 O O . GLU A 1 283 ? 27.797 -15.969 -12.266 1 91.88 283 GLU A O 1
ATOM 2369 N N . ILE A 1 284 ? 26.656 -14.188 -11.734 1 90.94 284 ILE A N 1
ATOM 2370 C CA . ILE A 1 284 ? 26.828 -13.602 -13.062 1 90.94 284 ILE A CA 1
ATOM 2371 C C . ILE A 1 284 ? 28.297 -13.305 -13.312 1 90.94 284 ILE A C 1
ATOM 2373 O O . ILE A 1 284 ? 28.828 -13.602 -14.383 1 90.94 284 ILE A O 1
ATOM 2377 N N . ALA A 1 285 ? 28.922 -12.695 -12.336 1 89.88 285 ALA A N 1
ATOM 2378 C CA . ALA A 1 285 ? 30.359 -12.422 -12.453 1 89.88 285 ALA A CA 1
ATOM 2379 C C . ALA A 1 285 ? 31.141 -13.703 -12.719 1 89.88 285 ALA A C 1
ATOM 2381 O O . ALA A 1 285 ? 32.031 -13.727 -13.57 1 89.88 285 ALA A O 1
ATOM 2382 N N . ARG A 1 286 ? 30.828 -14.742 -12.07 1 90.88 286 ARG A N 1
ATOM 2383 C CA . ARG A 1 286 ? 31.484 -16.031 -12.242 1 90.88 286 ARG A CA 1
ATOM 2384 C C . ARG A 1 286 ? 31.266 -16.578 -13.641 1 90.88 286 ARG A C 1
ATOM 2386 O O . ARG A 1 286 ? 32.188 -17.016 -14.305 1 90.88 286 ARG A O 1
ATOM 2393 N N . LYS A 1 287 ? 30.062 -16.562 -14.062 1 89 287 LYS A N 1
ATOM 2394 C CA . LYS A 1 287 ? 29.688 -17.094 -15.375 1 89 287 LYS A CA 1
ATOM 2395 C C . LYS A 1 287 ? 30.375 -16.297 -16.5 1 89 287 LYS A C 1
ATOM 2397 O O . LYS A 1 287 ? 30.734 -16.875 -17.531 1 89 287 LYS A O 1
ATOM 2402 N N . GLU A 1 288 ? 30.453 -15.023 -16.281 1 86.19 288 GLU A N 1
ATOM 2403 C CA . GLU A 1 288 ? 31.031 -14.156 -17.312 1 86.19 288 GLU A CA 1
ATOM 2404 C C . GLU A 1 288 ? 32.531 -14 -17.125 1 86.19 288 GLU A C 1
ATOM 2406 O O . GLU A 1 288 ? 33.188 -13.258 -17.859 1 86.19 288 GLU A O 1
ATOM 2411 N N . ASN A 1 289 ? 33.094 -14.594 -16.109 1 86.5 289 ASN A N 1
ATOM 2412 C CA . ASN A 1 289 ? 34.531 -14.75 -15.891 1 86.5 289 ASN A CA 1
ATOM 2413 C C . ASN A 1 289 ? 35.188 -13.414 -15.57 1 86.5 289 ASN A C 1
ATOM 2415 O O . ASN A 1 289 ? 36.156 -13.023 -16.203 1 86.5 289 ASN A O 1
ATOM 2419 N N . PHE A 1 290 ? 34.531 -12.617 -14.633 1 86 290 PHE A N 1
ATOM 2420 C CA . PHE A 1 290 ? 35.188 -11.438 -14.094 1 86 290 PHE A CA 1
ATOM 2421 C C . PHE A 1 290 ? 35.062 -11.391 -12.57 1 86 290 PHE A C 1
ATOM 2423 O O . PHE A 1 290 ? 34.312 -12.188 -11.984 1 86 290 PHE A O 1
ATOM 2430 N N . GLU A 1 291 ? 35.812 -10.523 -11.914 1 84.19 291 GLU A N 1
ATOM 2431 C CA . GLU A 1 291 ? 35.875 -10.469 -10.461 1 84.19 291 GLU A CA 1
ATOM 2432 C C . GLU A 1 291 ? 34.688 -9.695 -9.891 1 84.19 291 GLU A C 1
ATOM 2434 O O . GLU A 1 291 ? 34.281 -8.672 -10.445 1 84.19 291 GLU A O 1
ATOM 2439 N N . VAL A 1 292 ? 34.219 -10.203 -8.844 1 84.69 292 VAL A N 1
ATOM 2440 C CA . VAL A 1 292 ? 33.156 -9.523 -8.109 1 84.69 292 VAL A CA 1
ATOM 2441 C C . VAL A 1 292 ? 33.688 -8.242 -7.484 1 84.69 292 VAL A C 1
ATOM 2443 O O . VAL A 1 292 ? 34.781 -8.242 -6.883 1 84.69 292 VAL A O 1
ATOM 2446 N N . PRO A 1 293 ? 33.062 -7.207 -7.598 1 83.69 293 PRO A N 1
ATOM 2447 C CA . PRO A 1 293 ? 33.5 -5.941 -7.027 1 83.69 293 PRO A CA 1
ATOM 2448 C C . PRO A 1 293 ? 33.656 -5.992 -5.508 1 83.69 293 PRO A C 1
ATOM 2450 O O . PRO A 1 293 ? 32.812 -6.574 -4.828 1 83.69 293 PRO A O 1
ATOM 2453 N N . SER A 1 294 ? 34.625 -5.348 -4.93 1 76.38 294 SER A N 1
ATOM 2454 C CA . SER A 1 294 ? 34.938 -5.332 -3.5 1 76.38 294 SER A CA 1
ATOM 2455 C C . SER A 1 294 ? 33.844 -4.574 -2.725 1 76.38 294 SER A C 1
ATOM 2457 O O . SER A 1 294 ? 33.688 -4.77 -1.517 1 76.38 294 SER A O 1
ATOM 2459 N N . SER A 1 295 ? 33.156 -3.729 -3.387 1 75.94 295 SER A N 1
ATOM 2460 C CA . SER A 1 295 ? 32.125 -2.904 -2.752 1 75.94 295 SER A CA 1
ATOM 2461 C C . SER A 1 295 ? 30.938 -3.748 -2.305 1 75.94 295 SER A C 1
ATOM 2463 O O . SER A 1 295 ? 30.109 -3.289 -1.52 1 75.94 295 SER A O 1
ATOM 2465 N N . LEU A 1 296 ? 30.891 -4.945 -2.822 1 76.19 296 LEU A N 1
ATOM 2466 C CA . LEU A 1 296 ? 29.797 -5.82 -2.414 1 76.19 296 LEU A CA 1
ATOM 2467 C C . LEU A 1 296 ? 30.047 -6.387 -1.02 1 76.19 296 LEU A C 1
ATOM 2469 O O . LEU A 1 296 ? 31.109 -6.965 -0.757 1 76.19 296 LEU A O 1
ATOM 2473 N N . ASN A 1 297 ? 29.625 -5.746 0.112 1 61 297 ASN A N 1
ATOM 2474 C CA . ASN A 1 297 ? 29.766 -6.262 1.47 1 61 297 ASN A CA 1
ATOM 2475 C C . ASN A 1 297 ? 29.141 -7.652 1.609 1 61 297 ASN A C 1
ATOM 2477 O O . ASN A 1 297 ? 27.938 -7.816 1.439 1 61 297 ASN A O 1
ATOM 2481 N N . ILE A 1 298 ? 29.922 -8.664 1.383 1 52.81 298 ILE A N 1
ATOM 2482 C CA . ILE A 1 298 ? 29.438 -10.031 1.535 1 52.81 298 ILE A CA 1
ATOM 2483 C C . ILE A 1 298 ? 29.266 -10.352 3.018 1 52.81 298 ILE A C 1
ATOM 2485 O O . ILE A 1 298 ? 30.234 -10.312 3.785 1 52.81 298 ILE A O 1
ATOM 2489 N N . ILE A 1 299 ? 28.25 -10.039 3.668 1 42.84 299 ILE A N 1
ATOM 2490 C CA . ILE A 1 299 ? 27.984 -10.609 4.984 1 42.84 299 ILE A CA 1
ATOM 2491 C C . ILE A 1 299 ? 28.25 -12.117 4.957 1 42.84 299 ILE A C 1
ATOM 2493 O O . ILE A 1 299 ? 27.531 -12.867 4.301 1 42.84 299 ILE A O 1
ATOM 2497 N N . ALA A 1 300 ? 29.422 -12.695 5.023 1 34.5 300 ALA A N 1
ATOM 2498 C CA . ALA A 1 300 ? 29.938 -14.047 5.164 1 34.5 300 ALA A CA 1
ATOM 2499 C C . ALA A 1 300 ? 29.094 -14.867 6.141 1 34.5 300 ALA A C 1
ATOM 2501 O O . ALA A 1 300 ? 29.188 -16.094 6.168 1 34.5 300 ALA A O 1
ATOM 2502 N N . ASP A 1 301 ? 28.75 -14.477 7.449 1 34.78 301 ASP A N 1
ATOM 2503 C CA . ASP A 1 301 ? 28.484 -15.523 8.438 1 34.78 301 ASP A CA 1
ATOM 2504 C C . ASP A 1 301 ? 27.5 -16.562 7.895 1 34.78 301 ASP A C 1
ATOM 2506 O O . ASP A 1 301 ? 27.734 -17.766 8.008 1 34.78 301 ASP A O 1
ATOM 2510 N N . THR A 1 302 ? 26.031 -16.406 8.25 1 33.12 302 THR A N 1
ATOM 2511 C CA . THR A 1 302 ? 25.062 -17.422 8.617 1 33.12 302 THR A CA 1
ATOM 2512 C C . THR A 1 302 ? 24.688 -18.281 7.41 1 33.12 302 THR A C 1
ATOM 2514 O O . THR A 1 302 ? 23.781 -19.109 7.488 1 33.12 302 THR A O 1
ATOM 2517 N N . PHE A 1 303 ? 25.156 -18.016 6.23 1 28.31 303 PHE A N 1
ATOM 2518 C CA . PHE A 1 303 ? 24.609 -18.922 5.234 1 28.31 303 PHE A CA 1
ATOM 2519 C C . PHE A 1 303 ? 25.266 -20.297 5.324 1 28.31 303 PHE A C 1
ATOM 2521 O O . PHE A 1 303 ? 25.016 -21.172 4.488 1 28.31 303 PHE A O 1
ATOM 2528 N N . GLU A 1 304 ? 26.266 -20.578 6.137 1 30.02 304 GLU A N 1
ATOM 2529 C CA . GLU A 1 304 ? 26.719 -21.953 6.211 1 30.02 304 GLU A CA 1
ATOM 2530 C C . GLU A 1 304 ? 25.578 -22.875 6.641 1 30.02 304 GLU A C 1
ATOM 2532 O O . GLU A 1 304 ? 25.547 -24.047 6.25 1 30.02 304 GLU A O 1
ATOM 2537 N N . GLY A 1 305 ? 24.812 -22.641 7.82 1 28.28 305 GLY A N 1
ATOM 2538 C CA . GLY A 1 305 ? 24 -23.672 8.422 1 28.28 305 GLY A CA 1
ATOM 2539 C C . GLY A 1 305 ? 22.766 -24.031 7.602 1 28.28 305 GLY A C 1
ATOM 2540 O O . GLY A 1 305 ? 22 -24.906 7.973 1 28.28 305 GLY A O 1
ATOM 2541 N N . VAL A 1 306 ? 22 -23.141 7.043 1 26.97 306 VAL A N 1
ATOM 2542 C CA . VAL A 1 306 ? 20.781 -23.781 6.586 1 26.97 306 VAL A CA 1
ATOM 2543 C C . VAL A 1 306 ? 21.062 -24.641 5.363 1 26.97 306 VAL A C 1
ATOM 2545 O O . VAL A 1 306 ? 21.422 -24.141 4.301 1 26.97 306 VAL A O 1
ATOM 2548 N N . GLY A 1 307 ? 21.594 -25.891 5.57 1 23.08 307 GLY A N 1
ATOM 2549 C CA . GLY A 1 307 ? 21.562 -27.062 4.703 1 23.08 307 GLY A CA 1
ATOM 2550 C C . GLY A 1 307 ? 20.312 -27.141 3.869 1 23.08 307 GLY A C 1
ATOM 2551 O O . GLY A 1 307 ? 19.203 -26.906 4.367 1 23.08 307 GLY A O 1
ATOM 2552 N N . TYR A 1 308 ? 20.391 -27 2.674 1 24.55 308 TYR A N 1
ATOM 2553 C CA . TYR A 1 308 ? 19.406 -27.531 1.727 1 24.55 308 TYR A CA 1
ATOM 2554 C C . TYR A 1 308 ? 19.047 -28.969 2.062 1 24.55 308 TYR A C 1
ATOM 2556 O O . TYR A 1 308 ? 19.938 -29.828 2.184 1 24.55 308 TYR A O 1
ATOM 2564 N N . LEU A 1 309 ? 18.172 -29.375 3.008 1 22.06 309 LEU A N 1
ATOM 2565 C CA . LEU A 1 309 ? 17.688 -30.75 2.953 1 22.06 309 LEU A CA 1
ATOM 2566 C C . LEU A 1 309 ? 17.453 -31.188 1.512 1 22.06 309 LEU A C 1
ATOM 2568 O O . LEU A 1 309 ? 16.562 -30.672 0.836 1 22.06 309 LEU A O 1
ATOM 2572 N N . LYS A 1 310 ? 18.469 -31.625 0.78 1 22.2 310 LYS A N 1
ATOM 2573 C CA . LYS A 1 310 ? 18.531 -32.594 -0.309 1 22.2 310 LYS A CA 1
ATOM 2574 C C . LYS A 1 310 ? 17.891 -33.938 0.096 1 22.2 310 LYS A C 1
ATOM 2576 O O . LYS A 1 310 ? 18.062 -34.375 1.229 1 22.2 310 LYS A O 1
ATOM 2581 N N . SER A 1 311 ? 16.734 -34.469 -0.61 1 20.39 311 SER A N 1
ATOM 2582 C CA . SER A 1 311 ? 16.641 -35.938 -0.752 1 20.39 311 SER A CA 1
ATOM 2583 C C . SER A 1 311 ? 17.984 -36.531 -1.121 1 20.39 311 SER A C 1
ATOM 2585 O O . SER A 1 311 ? 18.828 -35.875 -1.714 1 20.39 311 SER A O 1
ATOM 2587 N N . ASP A 1 312 ? 18.438 -37.656 -0.557 1 17.7 312 ASP A N 1
ATOM 2588 C CA . ASP A 1 312 ? 18.984 -38.969 -0.905 1 17.7 312 ASP A CA 1
ATOM 2589 C C . ASP A 1 312 ? 18.406 -39.469 -2.225 1 17.7 312 ASP A C 1
ATOM 2591 O O . ASP A 1 312 ? 17.188 -39.625 -2.35 1 17.7 312 ASP A O 1
ATOM 2595 N N . LYS A 1 313 ? 18.172 -39 -3.465 1 17.8 313 LYS A N 1
ATOM 2596 C CA . LYS A 1 313 ? 19.156 -39.469 -4.434 1 17.8 313 LYS A CA 1
ATOM 2597 C C . LYS A 1 313 ? 20.453 -38.656 -4.348 1 17.8 313 LYS A C 1
ATOM 2599 O O . LYS A 1 313 ? 20.422 -37.469 -4.109 1 17.8 313 LYS A O 1
ATOM 2604 N N . MET B 1 1 ? -18.375 2.689 -11.789 1 77.25 1 MET B N 1
ATOM 2605 C CA . MET B 1 1 ? -19.281 1.568 -11.555 1 77.25 1 MET B CA 1
ATOM 2606 C C . MET B 1 1 ? -19.469 1.327 -10.062 1 77.25 1 MET B C 1
ATOM 2608 O O . MET B 1 1 ? -18.516 1.391 -9.289 1 77.25 1 MET B O 1
ATOM 2612 N N . ASP B 1 2 ? -20.734 1.191 -9.703 1 90 2 ASP B N 1
ATOM 2613 C CA . ASP B 1 2 ? -21.016 0.925 -8.297 1 90 2 ASP B CA 1
ATOM 2614 C C . ASP B 1 2 ? -20.734 -0.538 -7.953 1 90 2 ASP B C 1
ATOM 2616 O O . ASP B 1 2 ? -20.688 -1.392 -8.836 1 90 2 ASP B O 1
ATOM 2620 N N . TYR B 1 3 ? -20.406 -0.839 -6.664 1 94.5 3 TYR B N 1
ATOM 2621 C CA . TYR B 1 3 ? -19.938 -2.154 -6.25 1 94.5 3 TYR B CA 1
ATOM 2622 C C . TYR B 1 3 ? -21 -3.219 -6.488 1 94.5 3 TYR B C 1
ATOM 2624 O O . TYR B 1 3 ? -20.672 -4.391 -6.703 1 94.5 3 TYR B O 1
ATOM 2632 N N . LYS B 1 4 ? -22.266 -2.861 -6.504 1 95.44 4 LYS B N 1
ATOM 2633 C CA . LYS B 1 4 ? -23.328 -3.822 -6.766 1 95.44 4 LYS B CA 1
ATOM 2634 C C . LYS B 1 4 ? -23.328 -4.262 -8.227 1 95.44 4 LYS B C 1
ATOM 2636 O O . LYS B 1 4 ? -23.469 -5.453 -8.523 1 95.44 4 LYS B O 1
ATOM 2641 N N . GLU B 1 5 ? -23.203 -3.291 -9.086 1 95.12 5 GLU B N 1
ATOM 2642 C CA . GLU B 1 5 ? -23.047 -3.598 -10.508 1 95.12 5 GLU B CA 1
ATOM 2643 C C . GLU B 1 5 ? -21.797 -4.426 -10.75 1 95.12 5 GLU B C 1
ATOM 2645 O O . GLU B 1 5 ? -21.812 -5.359 -11.562 1 95.12 5 GLU B O 1
ATOM 2650 N N . LEU B 1 6 ? -20.734 -4.074 -10.062 1 96.5 6 LEU B N 1
ATOM 2651 C CA . LEU B 1 6 ? -19.484 -4.801 -10.188 1 96.5 6 LEU B CA 1
ATOM 2652 C C . LEU B 1 6 ? -19.656 -6.27 -9.82 1 96.5 6 LEU B C 1
ATOM 2654 O O . LEU B 1 6 ? -19.078 -7.148 -10.453 1 96.5 6 LEU B O 1
ATOM 2658 N N . LEU B 1 7 ? -20.438 -6.516 -8.797 1 96.81 7 LEU B N 1
ATOM 2659 C CA . LEU B 1 7 ? -20.719 -7.875 -8.352 1 96.81 7 LEU B CA 1
ATOM 2660 C C . LEU B 1 7 ? -21.312 -8.711 -9.477 1 96.81 7 LEU B C 1
ATOM 2662 O O . LEU B 1 7 ? -20.859 -9.828 -9.734 1 96.81 7 LEU B O 1
ATOM 2666 N N . GLU B 1 8 ? -22.297 -8.148 -10.133 1 96.19 8 GLU B N 1
ATOM 2667 C CA . GLU B 1 8 ? -22.938 -8.844 -11.242 1 96.19 8 GLU B CA 1
ATOM 2668 C C . GLU B 1 8 ? -21.969 -9.047 -12.406 1 96.19 8 GLU B C 1
ATOM 2670 O O . GLU B 1 8 ? -21.891 -10.133 -12.977 1 96.19 8 GLU B O 1
ATOM 2675 N N . VAL B 1 9 ? -21.266 -8.031 -12.773 1 96.94 9 VAL B N 1
ATOM 2676 C CA . VAL B 1 9 ? -20.312 -8.07 -13.883 1 96.94 9 VAL B CA 1
ATOM 2677 C C . VAL B 1 9 ? -19.266 -9.148 -13.625 1 96.94 9 VAL B C 1
ATOM 2679 O O . VAL B 1 9 ? -18.969 -9.961 -14.508 1 96.94 9 VAL B O 1
ATOM 2682 N N . LEU B 1 10 ? -18.734 -9.211 -12.383 1 97.31 10 LEU B N 1
ATOM 2683 C CA . LEU B 1 10 ? -17.703 -10.188 -12.031 1 97.31 10 LEU B CA 1
ATOM 2684 C C . LEU B 1 10 ? -18.281 -11.602 -12.023 1 97.31 10 LEU B C 1
ATOM 2686 O O . LEU B 1 10 ? -17.641 -12.539 -12.492 1 97.31 10 LEU B O 1
ATOM 2690 N N . ARG B 1 11 ? -19.484 -11.719 -11.414 1 96.88 11 ARG B N 1
ATOM 2691 C CA . ARG B 1 11 ? -20.125 -13.031 -11.383 1 96.88 11 ARG B CA 1
ATOM 2692 C C . ARG B 1 11 ? -20.266 -13.609 -12.781 1 96.88 11 ARG B C 1
ATOM 2694 O O . ARG B 1 11 ? -19.891 -14.758 -13.023 1 96.88 11 ARG B O 1
ATOM 2701 N N . LYS B 1 12 ? -20.688 -12.828 -13.711 1 96.94 12 LYS B N 1
ATOM 2702 C CA . LYS B 1 12 ? -20.875 -13.258 -15.094 1 96.94 12 LYS B CA 1
ATOM 2703 C C . LYS B 1 12 ? -19.531 -13.477 -15.789 1 96.94 12 LYS B C 1
ATOM 2705 O O . LYS B 1 12 ? -19.344 -14.484 -16.484 1 96.94 12 LYS B O 1
ATOM 2710 N N . ASP B 1 13 ? -18.609 -12.562 -15.586 1 97.38 13 ASP B N 1
ATOM 2711 C CA . ASP B 1 13 ? -17.297 -12.633 -16.219 1 97.38 13 ASP B CA 1
ATOM 2712 C C . ASP B 1 13 ? -16.547 -13.891 -15.789 1 97.38 13 ASP B C 1
ATOM 2714 O O . ASP B 1 13 ? -15.82 -14.484 -16.578 1 97.38 13 ASP B O 1
ATOM 2718 N N . LEU B 1 14 ? -16.719 -14.281 -14.555 1 95.75 14 LEU B N 1
ATOM 2719 C CA . LEU B 1 14 ? -16 -15.406 -13.977 1 95.75 14 LEU B CA 1
ATOM 2720 C C . LEU B 1 14 ? -16.828 -16.688 -14.062 1 95.75 14 LEU B C 1
ATOM 2722 O O . LEU B 1 14 ? -16.438 -17.719 -13.508 1 95.75 14 LEU B O 1
ATOM 2726 N N . ASN B 1 15 ? -17.969 -16.594 -14.695 1 95 15 ASN B N 1
ATOM 2727 C CA . ASN B 1 15 ? -18.828 -17.703 -15.07 1 95 15 ASN B CA 1
ATOM 2728 C C . ASN B 1 15 ? -19.422 -18.391 -13.844 1 95 15 ASN B C 1
ATOM 2730 O O . ASN B 1 15 ? -19.406 -19.625 -13.742 1 95 15 ASN B O 1
ATOM 2734 N N . PHE B 1 16 ? -19.906 -17.578 -12.867 1 96 16 PHE B N 1
ATOM 2735 C CA . PHE B 1 16 ? -20.656 -18.078 -11.719 1 96 16 PHE B CA 1
ATOM 2736 C C . PHE B 1 16 ? -22.141 -17.812 -11.883 1 96 16 PHE B C 1
ATOM 2738 O O . PHE B 1 16 ? -22.531 -16.797 -12.477 1 96 16 PHE B O 1
ATOM 2745 N N . LYS B 1 17 ? -22.906 -18.703 -11.375 1 96.25 17 LYS B N 1
ATOM 2746 C CA . LYS B 1 17 ? -24.344 -18.484 -11.242 1 96.25 17 LYS B CA 1
ATOM 2747 C C . LYS B 1 17 ? -24.672 -17.797 -9.922 1 96.25 17 LYS B C 1
ATOM 2749 O O . LYS B 1 17 ? -23.859 -17.781 -9 1 96.25 17 LYS B O 1
ATOM 2754 N N . LYS B 1 18 ? -25.875 -17.234 -9.891 1 95.88 18 LYS B N 1
ATOM 2755 C CA . LYS B 1 18 ? -26.281 -16.562 -8.664 1 95.88 18 LYS B CA 1
ATOM 2756 C C . LYS B 1 18 ? -26.266 -17.516 -7.48 1 95.88 18 LYS B C 1
ATOM 2758 O O . LYS B 1 18 ? -25.828 -17.141 -6.383 1 95.88 18 LYS B O 1
ATOM 2763 N N . VAL B 1 19 ? -26.641 -18.703 -7.664 1 95.44 19 VAL B N 1
ATOM 2764 C CA . VAL B 1 19 ? -26.766 -19.703 -6.602 1 95.44 19 VAL B CA 1
ATOM 2765 C C . VAL B 1 19 ? -25.391 -19.984 -5.992 1 95.44 19 VAL B C 1
ATOM 2767 O O . VAL B 1 19 ? -25.297 -20.25 -4.793 1 95.44 19 VAL B O 1
ATOM 2770 N N . ASP B 1 20 ? -24.344 -19.891 -6.781 1 95.56 20 ASP B N 1
ATOM 2771 C CA . ASP B 1 20 ? -22.984 -20.125 -6.289 1 95.56 20 ASP B CA 1
ATOM 2772 C C . ASP B 1 20 ? -22.609 -19.094 -5.223 1 95.56 20 ASP B C 1
ATOM 2774 O O . ASP B 1 20 ? -21.797 -19.391 -4.336 1 95.56 20 ASP B O 1
ATOM 2778 N N . LEU B 1 21 ? -23.188 -17.953 -5.25 1 95.06 21 LEU B N 1
ATOM 2779 C CA . LEU B 1 21 ? -22.812 -16.859 -4.352 1 95.06 21 LEU B CA 1
ATOM 2780 C C . LEU B 1 21 ? -23.688 -16.859 -3.105 1 95.06 21 LEU B C 1
ATOM 2782 O O . LEU B 1 21 ? -23.203 -16.625 -1.998 1 95.06 21 LEU B O 1
ATOM 2786 N N . TYR B 1 22 ? -24.938 -17.094 -3.254 1 93.62 22 TYR B N 1
ATOM 2787 C CA . TYR B 1 22 ? -25.797 -16.891 -2.096 1 93.62 22 TYR B CA 1
ATOM 2788 C C . TYR B 1 22 ? -25.922 -18.156 -1.262 1 93.62 22 TYR B C 1
ATOM 2790 O O . TYR B 1 22 ? -26.406 -18.125 -0.13 1 93.62 22 TYR B O 1
ATOM 2798 N N . GLN B 1 23 ? -25.531 -19.297 -1.659 1 87.94 23 GLN B N 1
ATOM 2799 C CA . GLN B 1 23 ? -25.766 -20.578 -1.011 1 87.94 23 GLN B CA 1
ATOM 2800 C C . GLN B 1 23 ? -25.078 -20.641 0.346 1 87.94 23 GLN B C 1
ATOM 2802 O O . GLN B 1 23 ? -25.516 -21.375 1.24 1 87.94 23 GLN B O 1
ATOM 2807 N N . GLU B 1 24 ? -24.109 -19.906 0.599 1 83.19 24 GLU B N 1
ATOM 2808 C CA . GLU B 1 24 ? -23.375 -20.031 1.853 1 83.19 24 GLU B CA 1
ATOM 2809 C C . GLU B 1 24 ? -23.859 -19.031 2.891 1 83.19 24 GLU B C 1
ATOM 2811 O O . GLU B 1 24 ? -24.141 -19.406 4.035 1 83.19 24 GLU B O 1
ATOM 2816 N N . LYS B 1 25 ? -23.984 -17.781 2.559 1 83.31 25 LYS B N 1
ATOM 2817 C CA . LYS B 1 25 ? -24.188 -16.75 3.562 1 83.31 25 LYS B CA 1
ATOM 2818 C C . LYS B 1 25 ? -25.422 -15.914 3.244 1 83.31 25 LYS B C 1
ATOM 2820 O O . LYS B 1 25 ? -25.609 -14.828 3.799 1 83.31 25 LYS B O 1
ATOM 2825 N N . SER B 1 26 ? -26.266 -16.312 2.271 1 91.25 26 SER B N 1
ATOM 2826 C CA . SER B 1 26 ? -27.438 -15.539 1.855 1 91.25 26 SER B CA 1
ATOM 2827 C C . SER B 1 26 ? -28.5 -16.453 1.263 1 91.25 26 SER B C 1
ATOM 2829 O O . SER B 1 26 ? -28.516 -17.656 1.515 1 91.25 26 SER B O 1
ATOM 2831 N N . ASN B 1 27 ? -29.516 -15.836 0.769 1 93.5 27 ASN B N 1
ATOM 2832 C CA . ASN B 1 27 ? -30.547 -16.578 0.053 1 93.5 27 ASN B CA 1
ATOM 2833 C C . ASN B 1 27 ? -30.875 -15.938 -1.29 1 93.5 27 ASN B C 1
ATOM 2835 O O . ASN B 1 27 ? -30.406 -14.844 -1.591 1 93.5 27 ASN B O 1
ATOM 2839 N N . LYS B 1 28 ? -31.625 -16.672 -2.01 1 95.38 28 LYS B N 1
ATOM 2840 C CA . LYS B 1 28 ? -31.906 -16.297 -3.396 1 95.38 28 LYS B CA 1
ATOM 2841 C C . LYS B 1 28 ? -32.531 -14.914 -3.488 1 95.38 28 LYS B C 1
ATOM 2843 O O . LYS B 1 28 ? -32.094 -14.07 -4.262 1 95.38 28 LYS B O 1
ATOM 2848 N N . THR B 1 29 ? -33.5 -14.711 -2.752 1 96.19 29 THR B N 1
ATOM 2849 C CA . THR B 1 29 ? -34.25 -13.461 -2.805 1 96.19 29 THR B CA 1
ATOM 2850 C C . THR B 1 29 ? -33.344 -12.281 -2.416 1 96.19 29 THR B C 1
ATOM 2852 O O . THR B 1 29 ? -33.281 -11.281 -3.135 1 96.19 29 THR B O 1
ATOM 2855 N N . ARG B 1 30 ? -32.656 -12.43 -1.366 1 95.62 30 ARG B N 1
ATOM 2856 C CA . ARG B 1 30 ? -31.797 -11.359 -0.874 1 95.62 30 ARG B CA 1
ATOM 2857 C C . ARG B 1 30 ? -30.688 -11.062 -1.868 1 95.62 30 ARG B C 1
ATOM 2859 O O . ARG B 1 30 ? -30.391 -9.898 -2.152 1 95.62 30 ARG B O 1
ATOM 2866 N N . TYR B 1 31 ? -30.125 -12.07 -2.396 1 96.31 31 TYR B N 1
ATOM 2867 C CA . TYR B 1 31 ? -29.031 -11.883 -3.348 1 96.31 31 TYR B CA 1
ATOM 2868 C C . TYR B 1 31 ? -29.516 -11.133 -4.586 1 96.31 31 TYR B C 1
ATOM 2870 O O . TYR B 1 31 ? -28.844 -10.227 -5.074 1 96.31 31 TYR B O 1
ATOM 2878 N N . ARG B 1 32 ? -30.625 -11.547 -5.07 1 95.25 32 ARG B N 1
ATOM 2879 C CA . ARG B 1 32 ? -31.203 -10.875 -6.23 1 95.25 32 ARG B CA 1
ATOM 2880 C C . ARG B 1 32 ? -31.406 -9.391 -5.957 1 95.25 32 ARG B C 1
ATOM 2882 O O . ARG B 1 32 ? -31.094 -8.547 -6.801 1 95.25 32 ARG B O 1
ATOM 2889 N N . GLU B 1 33 ? -31.859 -9.125 -4.809 1 96.12 33 GLU B N 1
ATOM 2890 C CA . GLU B 1 33 ? -32.094 -7.738 -4.426 1 96.12 33 GLU B CA 1
ATOM 2891 C C . GLU B 1 33 ? -30.797 -6.957 -4.312 1 96.12 33 GLU B C 1
ATOM 2893 O O . GLU B 1 33 ? -30.766 -5.762 -4.609 1 96.12 33 GLU B O 1
ATOM 2898 N N . ILE B 1 34 ? -29.75 -7.566 -3.889 1 95.31 34 ILE B N 1
ATOM 2899 C CA . ILE B 1 34 ? -28.438 -6.945 -3.787 1 95.31 34 ILE B CA 1
ATOM 2900 C C . ILE B 1 34 ? -27.906 -6.617 -5.18 1 95.31 34 ILE B C 1
ATOM 2902 O O . ILE B 1 34 ? -27.516 -5.48 -5.449 1 95.31 34 ILE B O 1
ATOM 2906 N N . GLU B 1 35 ? -27.969 -7.543 -6.121 1 94.12 35 GLU B N 1
ATOM 2907 C CA . GLU B 1 35 ? -27.469 -7.332 -7.473 1 94.12 35 GLU B CA 1
ATOM 2908 C C . GLU B 1 35 ? -28.25 -6.242 -8.195 1 94.12 35 GLU B C 1
ATOM 2910 O O . GLU B 1 35 ? -27.703 -5.52 -9.031 1 94.12 35 GLU B O 1
ATOM 2915 N N . LEU B 1 36 ? -29.578 -6.109 -7.797 1 93.25 36 LEU B N 1
ATOM 2916 C CA . LEU B 1 36 ? -30.438 -5.117 -8.422 1 93.25 36 LEU B CA 1
ATOM 2917 C C . LEU B 1 36 ? -30.234 -3.742 -7.797 1 93.25 36 LEU B C 1
ATOM 2919 O O . LEU B 1 36 ? -30.734 -2.74 -8.305 1 93.25 36 LEU B O 1
ATOM 2923 N N . GLY B 1 37 ? -29.516 -3.723 -6.734 1 92.31 37 GLY B N 1
ATOM 2924 C CA . GLY B 1 37 ? -29.219 -2.457 -6.082 1 92.31 37 GLY B CA 1
ATOM 2925 C C . GLY B 1 37 ? -30.25 -2.059 -5.047 1 92.31 37 GLY B C 1
ATOM 2926 O O . GLY B 1 37 ? -30.219 -0.947 -4.516 1 92.31 37 GLY B O 1
ATOM 2927 N N . GLU B 1 38 ? -31.109 -2.912 -4.684 1 93.69 38 GLU B N 1
ATOM 2928 C CA . GLU B 1 38 ? -32.219 -2.602 -3.77 1 93.69 38 GLU B CA 1
ATOM 2929 C C . GLU B 1 38 ? -31.766 -2.746 -2.314 1 93.69 38 GLU B C 1
ATOM 2931 O O . GLU B 1 38 ? -32.344 -2.109 -1.423 1 93.69 38 GLU B O 1
ATOM 2936 N N . LYS B 1 39 ? -30.844 -3.654 -2.09 1 94.44 39 LYS B N 1
ATOM 2937 C CA . LYS B 1 39 ? -30.344 -3.881 -0.739 1 94.44 39 LYS B CA 1
ATOM 2938 C C . LYS B 1 39 ? -28.812 -3.805 -0.702 1 94.44 39 LYS B C 1
ATOM 2940 O O . LYS B 1 39 ? -28.156 -4.102 -1.696 1 94.44 39 LYS B O 1
ATOM 2945 N N . SER B 1 40 ? -28.406 -3.412 0.447 1 94.88 40 SER B N 1
ATOM 2946 C CA . SER B 1 40 ? -26.969 -3.412 0.682 1 94.88 40 SER B CA 1
ATOM 2947 C C . SER B 1 40 ? -26.516 -4.703 1.361 1 94.88 40 SER B C 1
ATOM 2949 O O . SER B 1 40 ? -27.109 -5.121 2.359 1 94.88 40 SER B O 1
ATOM 2951 N N . PRO B 1 41 ? -25.5 -5.324 0.784 1 96.81 41 PRO B N 1
ATOM 2952 C CA . PRO B 1 41 ? -25 -6.531 1.449 1 96.81 41 PRO B CA 1
ATOM 2953 C C . PRO B 1 41 ? -24.312 -6.23 2.779 1 96.81 41 PRO B C 1
ATOM 2955 O O . PRO B 1 41 ? -23.781 -5.133 2.971 1 96.81 41 PRO B O 1
ATOM 2958 N N . THR B 1 42 ? -24.375 -7.219 3.658 1 96.31 42 THR B N 1
ATOM 2959 C CA . THR B 1 42 ? -23.562 -7.141 4.867 1 96.31 42 THR B CA 1
ATOM 2960 C C . THR B 1 42 ? -22.078 -7.371 4.543 1 96.31 42 THR B C 1
ATOM 2962 O O . THR B 1 42 ? -21.75 -7.871 3.465 1 96.31 42 THR B O 1
ATOM 2965 N N . ILE B 1 43 ? -21.234 -7.012 5.457 1 96.12 43 ILE B N 1
ATOM 2966 C CA . ILE B 1 43 ? -19.812 -7.227 5.254 1 96.12 43 ILE B CA 1
ATOM 2967 C C . ILE B 1 43 ? -19.516 -8.719 5.172 1 96.12 43 ILE B C 1
ATOM 2969 O O . ILE B 1 43 ? -18.672 -9.156 4.379 1 96.12 43 ILE B O 1
ATOM 2973 N N . GLU B 1 44 ? -20.234 -9.523 5.875 1 95.12 44 GLU B N 1
ATOM 2974 C CA . GLU B 1 44 ? -20.047 -10.969 5.852 1 95.12 44 GLU B CA 1
ATOM 2975 C C . GLU B 1 44 ? -20.484 -11.562 4.516 1 95.12 44 GLU B C 1
ATOM 2977 O O . GLU B 1 44 ? -19.828 -12.469 3.994 1 95.12 44 GLU B O 1
ATOM 2982 N N . GLU B 1 45 ? -21.547 -11.078 4.02 1 96.44 45 GLU B N 1
ATOM 2983 C CA . GLU B 1 45 ? -22 -11.508 2.699 1 96.44 45 GLU B CA 1
ATOM 2984 C C . GLU B 1 45 ? -20.969 -11.156 1.626 1 96.44 45 GLU B C 1
ATOM 2986 O O . GLU B 1 45 ? -20.656 -11.977 0.767 1 96.44 45 GLU B O 1
ATOM 2991 N N . LEU B 1 46 ? -20.469 -9.945 1.683 1 96.25 46 LEU B N 1
ATOM 2992 C CA . LEU B 1 46 ? -19.5 -9.492 0.69 1 96.25 46 LEU B CA 1
ATOM 2993 C C . LEU B 1 46 ? -18.234 -10.352 0.742 1 96.25 46 LEU B C 1
ATOM 2995 O O . LEU B 1 46 ? -17.672 -10.703 -0.298 1 96.25 46 LEU B O 1
ATOM 2999 N N . ILE B 1 47 ? -17.781 -10.617 1.969 1 96.12 47 ILE B N 1
ATOM 3000 C CA . ILE B 1 47 ? -16.641 -11.5 2.143 1 96.12 47 ILE B CA 1
ATOM 3001 C C . ILE B 1 47 ? -16.906 -12.844 1.473 1 96.12 47 ILE B C 1
ATOM 3003 O O . ILE B 1 47 ? -16.078 -13.344 0.705 1 96.12 47 ILE B O 1
ATOM 3007 N N . SER B 1 48 ? -18.062 -13.375 1.697 1 96.19 48 SER B N 1
ATOM 3008 C CA . SER B 1 48 ? -18.422 -14.664 1.127 1 96.19 48 SER B CA 1
ATOM 3009 C C . SER B 1 48 ? -18.484 -14.602 -0.395 1 96.19 48 SER B C 1
ATOM 3011 O O . SER B 1 48 ? -17.984 -15.492 -1.08 1 96.19 48 SER B O 1
ATOM 3013 N N . PHE B 1 49 ? -19.141 -13.547 -0.907 1 97.12 49 PHE B N 1
ATOM 3014 C CA . PHE B 1 49 ? -19.266 -13.383 -2.35 1 97.12 49 PHE B CA 1
ATOM 3015 C C . PHE B 1 49 ? -17.891 -13.297 -3.012 1 97.12 49 PHE B C 1
ATOM 3017 O O . PHE B 1 49 ? -17.641 -13.977 -4.004 1 97.12 49 PHE B O 1
ATOM 3024 N N . THR B 1 50 ? -17.016 -12.492 -2.467 1 96.81 50 THR B N 1
ATOM 3025 C CA . THR B 1 50 ? -15.719 -12.273 -3.084 1 96.81 50 THR B CA 1
ATOM 3026 C C . THR B 1 50 ? -14.836 -13.516 -2.967 1 96.81 50 THR B C 1
ATOM 3028 O O . THR B 1 50 ? -14.062 -13.82 -3.873 1 96.81 50 THR B O 1
ATOM 3031 N N . ASP B 1 51 ? -15 -14.219 -1.84 1 95.69 51 ASP B N 1
ATOM 3032 C CA . ASP B 1 51 ? -14.289 -15.484 -1.702 1 95.69 51 ASP B CA 1
ATOM 3033 C C . ASP B 1 51 ? -14.719 -16.484 -2.783 1 95.69 51 ASP B C 1
ATOM 3035 O O . ASP B 1 51 ? -13.875 -17.141 -3.391 1 95.69 51 ASP B O 1
ATOM 3039 N N . THR B 1 52 ? -15.984 -16.547 -2.98 1 96.12 52 THR B N 1
ATOM 3040 C CA . THR B 1 52 ? -16.516 -17.453 -4.004 1 96.12 52 THR B CA 1
ATOM 3041 C C . THR B 1 52 ? -16.016 -17.047 -5.387 1 96.12 52 THR B C 1
ATOM 3043 O O . THR B 1 52 ? -15.57 -17.891 -6.164 1 96.12 52 THR B O 1
ATOM 3046 N N . LEU B 1 53 ? -15.992 -15.781 -5.66 1 96.69 53 LEU B N 1
ATOM 3047 C CA . LEU B 1 53 ? -15.578 -15.258 -6.961 1 96.69 53 LEU B CA 1
ATOM 3048 C C . LEU B 1 53 ? -14.07 -15.367 -7.141 1 96.69 53 LEU B C 1
ATOM 3050 O O . LEU B 1 53 ? -13.57 -15.289 -8.266 1 96.69 53 LEU B O 1
ATOM 3054 N N . GLY B 1 54 ? -13.344 -15.438 -6.035 1 95.94 54 GLY B N 1
ATOM 3055 C CA . GLY B 1 54 ? -11.891 -15.531 -6.098 1 95.94 54 GLY B CA 1
ATOM 3056 C C . GLY B 1 54 ? -11.211 -14.188 -6.254 1 95.94 54 GLY B C 1
ATOM 3057 O O . GLY B 1 54 ? -10.148 -14.094 -6.871 1 95.94 54 GLY B O 1
ATOM 3058 N N . ILE B 1 55 ? -11.836 -13.141 -5.871 1 97 55 ILE B N 1
ATOM 3059 C CA . ILE B 1 55 ? -11.234 -11.805 -5.84 1 97 55 ILE B CA 1
ATOM 3060 C C . ILE B 1 55 ? -10.992 -11.391 -4.391 1 97 55 ILE B C 1
ATOM 3062 O O . ILE B 1 55 ? -11.805 -11.68 -3.508 1 97 55 ILE B O 1
ATOM 3066 N N . ARG B 1 56 ? -9.891 -10.742 -4.125 1 96.06 56 ARG B N 1
ATOM 3067 C CA . ARG B 1 56 ? -9.648 -10.203 -2.793 1 96.06 56 ARG B CA 1
ATOM 3068 C C . ARG B 1 56 ? -10.656 -9.117 -2.451 1 96.06 56 ARG B C 1
ATOM 3070 O O . ARG B 1 56 ? -10.969 -8.266 -3.287 1 96.06 56 ARG B O 1
ATOM 3077 N N . LEU B 1 57 ? -11.141 -9.164 -1.267 1 97 57 LEU B N 1
ATOM 3078 C CA . LEU B 1 57 ? -12.125 -8.18 -0.833 1 97 57 LEU B CA 1
ATOM 3079 C C . LEU B 1 57 ? -11.609 -6.762 -1.043 1 97 57 LEU B C 1
ATOM 3081 O O . LEU B 1 57 ? -12.336 -5.895 -1.526 1 97 57 LEU B O 1
ATOM 3085 N N . SER B 1 58 ? -10.336 -6.496 -0.709 1 96.44 58 SER B N 1
ATOM 3086 C CA . SER B 1 58 ? -9.75 -5.168 -0.841 1 96.44 58 SER B CA 1
ATOM 3087 C C . SER B 1 58 ? -9.781 -4.691 -2.289 1 96.44 58 SER B C 1
ATOM 3089 O O . SER B 1 58 ? -10.086 -3.525 -2.559 1 96.44 58 SER B O 1
ATOM 3091 N N . GLU B 1 59 ? -9.453 -5.574 -3.197 1 96.88 59 GLU B N 1
ATOM 3092 C CA . GLU B 1 59 ? -9.5 -5.207 -4.609 1 96.88 59 GLU B CA 1
ATOM 3093 C C . GLU B 1 59 ? -10.93 -4.914 -5.055 1 96.88 59 GLU B C 1
ATOM 3095 O O . GLU B 1 59 ? -11.18 -3.953 -5.785 1 96.88 59 GLU B O 1
ATOM 3100 N N . PHE B 1 60 ? -11.898 -5.73 -4.602 1 98 60 PHE B N 1
ATOM 3101 C CA . PHE B 1 60 ? -13.305 -5.535 -4.941 1 98 60 PHE B CA 1
ATOM 3102 C C . PHE B 1 60 ? -13.797 -4.176 -4.457 1 98 60 PHE B C 1
ATOM 3104 O O . PHE B 1 60 ? -14.445 -3.443 -5.207 1 98 60 PHE B O 1
ATOM 3111 N N . LEU B 1 61 ? -13.43 -3.832 -3.213 1 97.25 61 LEU B N 1
ATOM 3112 C CA . LEU B 1 61 ? -13.891 -2.582 -2.615 1 97.25 61 LEU B CA 1
ATOM 3113 C C . LEU B 1 61 ? -13.273 -1.382 -3.328 1 97.25 61 LEU B C 1
ATOM 3115 O O . LEU B 1 61 ? -13.922 -0.345 -3.48 1 97.25 61 LEU B O 1
ATOM 3119 N N . TYR B 1 62 ? -12.102 -1.551 -3.752 1 96.44 62 TYR B N 1
ATOM 3120 C CA . TYR B 1 62 ? -11.461 -0.473 -4.496 1 96.44 62 TYR B CA 1
ATOM 3121 C C . TYR B 1 62 ? -12.109 -0.286 -5.859 1 96.44 62 TYR B C 1
ATOM 3123 O O . TYR B 1 62 ? -12.484 0.83 -6.23 1 96.44 62 TYR B O 1
ATOM 3131 N N . ARG B 1 63 ? -12.312 -1.369 -6.586 1 96.06 63 ARG B N 1
ATOM 3132 C CA . ARG B 1 63 ? -12.93 -1.33 -7.906 1 96.06 63 ARG B CA 1
ATOM 3133 C C . ARG B 1 63 ? -14.352 -0.793 -7.832 1 96.06 63 ARG B C 1
ATOM 3135 O O . ARG B 1 63 ? -14.828 -0.155 -8.773 1 96.06 63 ARG B O 1
ATOM 3142 N N . GLY B 1 64 ? -14.93 -1.09 -6.715 1 96.06 64 GLY B N 1
ATOM 3143 C CA . GLY B 1 64 ? -16.297 -0.652 -6.508 1 96.06 64 GLY B CA 1
ATOM 3144 C C . GLY B 1 64 ? -16.406 0.772 -5.996 1 96.0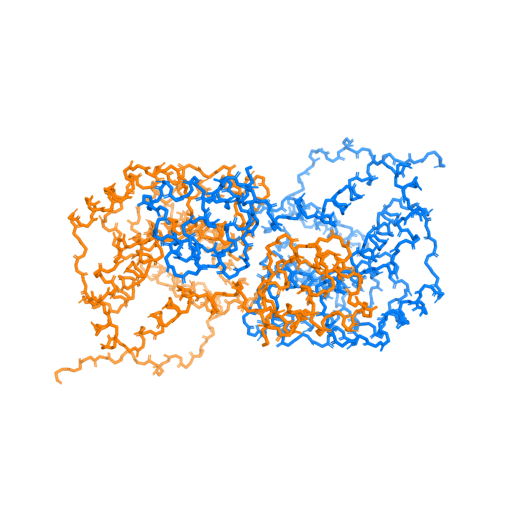6 64 GLY B C 1
ATOM 3145 O O . GLY B 1 64 ? -17.453 1.187 -5.5 1 96.06 64 GLY B O 1
ATOM 3146 N N . ASP B 1 65 ? -15.281 1.505 -5.922 1 94.44 65 ASP B N 1
ATOM 3147 C CA . ASP B 1 65 ? -15.211 2.914 -5.555 1 94.44 65 ASP B CA 1
ATOM 3148 C C . ASP B 1 65 ? -15.617 3.123 -4.098 1 94.44 65 ASP B C 1
ATOM 3150 O O . ASP B 1 65 ? -16.297 4.094 -3.77 1 94.44 65 ASP B O 1
ATOM 3154 N N . ILE B 1 66 ? -15.211 2.238 -3.299 1 95.5 66 ILE B N 1
ATOM 3155 C CA . ILE B 1 66 ? -15.578 2.328 -1.89 1 95.5 66 ILE B CA 1
ATOM 3156 C C . ILE B 1 66 ? -14.375 2.797 -1.072 1 95.5 66 ILE B C 1
ATOM 3158 O O . ILE B 1 66 ? -14.508 3.658 -0.199 1 95.5 66 ILE B O 1
ATOM 3162 N N . THR B 1 67 ? -13.203 2.318 -1.428 1 94.75 67 THR B N 1
ATOM 3163 C CA . THR B 1 67 ? -12.078 2.547 -0.52 1 94.75 67 THR B CA 1
ATOM 3164 C C . THR B 1 67 ? -11.094 3.545 -1.119 1 94.75 67 THR B C 1
ATOM 3166 O O . THR B 1 67 ? -10.227 4.066 -0.416 1 94.75 67 THR B O 1
ATOM 3169 N N . PRO B 1 68 ? -11.172 3.875 -2.447 1 93.19 68 PRO B N 1
ATOM 3170 C CA . PRO B 1 68 ? -10.281 4.934 -2.92 1 93.19 68 PRO B CA 1
ATOM 3171 C C . PRO B 1 68 ? -10.438 6.234 -2.137 1 93.19 68 PRO B C 1
ATOM 3173 O O . PRO B 1 68 ? -11.547 6.57 -1.711 1 93.19 68 PRO B O 1
ATOM 3176 N N . LEU B 1 69 ? -9.305 6.926 -1.99 1 90.62 69 LEU B N 1
ATOM 3177 C CA . LEU B 1 69 ? -9.328 8.188 -1.264 1 90.62 69 LEU B CA 1
ATOM 3178 C C . LEU B 1 69 ? -10.344 9.148 -1.872 1 90.62 69 LEU B C 1
ATOM 3180 O O . LEU B 1 69 ? -11.156 9.742 -1.152 1 90.62 69 LEU B O 1
ATOM 3184 N N . ALA B 1 70 ? -10.367 9.203 -3.16 1 90.25 70 ALA B N 1
ATOM 3185 C CA . ALA B 1 70 ? -11.188 10.172 -3.883 1 90.25 70 ALA B CA 1
ATOM 3186 C C . ALA B 1 70 ? -12.672 9.812 -3.781 1 90.25 70 ALA B C 1
ATOM 3188 O O . ALA B 1 70 ? -13.539 10.633 -4.098 1 90.25 70 ALA B O 1
ATOM 3189 N N . ALA B 1 71 ? -12.938 8.641 -3.318 1 89.69 71 ALA B N 1
ATOM 3190 C CA . ALA B 1 71 ? -14.328 8.203 -3.215 1 89.69 71 ALA B CA 1
ATOM 3191 C C . ALA B 1 71 ? -14.867 8.398 -1.799 1 89.69 71 ALA B C 1
ATOM 3193 O O . ALA B 1 71 ? -16.078 8.422 -1.581 1 89.69 71 ALA B O 1
ATOM 3194 N N . SER B 1 72 ? -13.977 8.492 -0.816 1 90.81 72 SER B N 1
ATOM 3195 C CA . SER B 1 72 ? -14.383 8.641 0.578 1 90.81 72 SER B CA 1
ATOM 3196 C C . SER B 1 72 ? -14.758 10.086 0.894 1 90.81 72 SER B C 1
ATOM 3198 O O . SER B 1 72 ? -14.258 11.016 0.254 1 90.81 72 SER B O 1
ATOM 3200 N N . TYR B 1 73 ? -15.586 10.281 1.814 1 91.56 73 TYR B N 1
ATOM 3201 C CA . TYR B 1 73 ? -16.062 11.617 2.158 1 91.56 73 TYR B CA 1
ATOM 3202 C C . TYR B 1 73 ? -14.906 12.539 2.518 1 91.56 73 TYR B C 1
ATOM 3204 O O . TYR B 1 73 ? -14.719 13.586 1.894 1 91.56 73 TYR B O 1
ATOM 3212 N N . TYR B 1 74 ? -14.109 12.195 3.443 1 94.5 74 TYR B N 1
ATOM 3213 C CA . TYR B 1 74 ? -13.039 13.07 3.9 1 94.5 74 TYR B CA 1
ATOM 3214 C C . TYR B 1 74 ? -11.891 13.102 2.896 1 94.5 74 TYR B C 1
ATOM 3216 O O . TYR B 1 74 ? -11.172 14.094 2.793 1 94.5 74 TYR B O 1
ATOM 3224 N N . GLY B 1 75 ? -11.727 11.938 2.182 1 94.5 75 GLY B N 1
ATOM 3225 C CA . GLY B 1 75 ? -10.734 11.953 1.122 1 94.5 75 GLY B CA 1
ATOM 3226 C C . GLY B 1 75 ? -11.023 12.977 0.042 1 94.5 75 GLY B C 1
ATOM 3227 O O . GLY B 1 75 ? -10.133 13.711 -0.382 1 94.5 75 GLY B O 1
ATOM 3228 N N . LYS B 1 76 ? -12.242 13.039 -0.324 1 94.44 76 LYS B N 1
ATOM 3229 C CA . LYS B 1 76 ? -12.672 14.023 -1.313 1 94.44 76 LYS B CA 1
ATOM 3230 C C . LYS B 1 76 ? -12.445 15.445 -0.808 1 94.44 76 LYS B C 1
ATOM 3232 O O . LYS B 1 76 ? -11.969 16.297 -1.551 1 94.44 76 LYS B O 1
ATOM 3237 N N . ARG B 1 77 ? -12.789 15.633 0.406 1 96.5 77 ARG B N 1
ATOM 3238 C CA . ARG B 1 77 ? -12.633 16.953 1.007 1 96.5 77 ARG B CA 1
ATOM 3239 C C . ARG B 1 77 ? -11.164 17.344 1.081 1 96.5 77 ARG B C 1
ATOM 3241 O O . ARG B 1 77 ? -10.812 18.5 0.817 1 96.5 77 ARG B O 1
ATOM 3248 N N . LYS B 1 78 ? -10.344 16.469 1.438 1 96.62 78 LYS B N 1
ATOM 3249 C CA . LYS B 1 78 ? -8.906 16.75 1.538 1 96.62 78 LYS B CA 1
ATOM 3250 C C . LYS B 1 78 ? -8.32 17.094 0.173 1 96.62 78 LYS B C 1
ATOM 3252 O O . LYS B 1 78 ? -7.504 18.016 0.058 1 96.62 78 LYS B O 1
ATOM 3257 N N . ILE B 1 79 ? -8.758 16.312 -0.803 1 95.25 79 ILE B N 1
ATOM 3258 C CA . ILE B 1 79 ? -8.289 16.562 -2.16 1 95.25 79 ILE B CA 1
ATOM 3259 C C . ILE B 1 79 ? -8.734 17.953 -2.6 1 95.25 79 ILE B C 1
ATOM 3261 O O . ILE B 1 79 ? -7.949 18.719 -3.166 1 95.25 79 ILE B O 1
ATOM 3265 N N . GLU B 1 80 ? -9.93 18.281 -2.324 1 96.75 80 GLU B N 1
ATOM 3266 C CA . GLU B 1 80 ? -10.469 19.594 -2.656 1 96.75 80 GLU B CA 1
ATOM 3267 C C . GLU B 1 80 ? -9.688 20.703 -1.954 1 96.75 80 GLU B C 1
ATOM 3269 O O . GLU B 1 80 ? -9.25 21.656 -2.592 1 96.75 80 GLU B O 1
ATOM 3274 N N . VAL B 1 81 ? -9.477 20.594 -0.711 1 97.31 81 VAL B N 1
ATOM 3275 C CA . VAL B 1 81 ? -8.805 21.625 0.082 1 97.31 81 VAL B CA 1
ATOM 3276 C C . VAL B 1 81 ? -7.352 21.766 -0.376 1 97.31 81 VAL B C 1
ATOM 3278 O O . VAL B 1 81 ? -6.84 22.875 -0.5 1 97.31 81 VAL B O 1
ATOM 3281 N N . ALA B 1 82 ? -6.711 20.641 -0.604 1 95.5 82 ALA B N 1
ATOM 3282 C CA . ALA B 1 82 ? -5.328 20.688 -1.077 1 95.5 82 ALA B CA 1
ATOM 3283 C C . ALA B 1 82 ? -5.215 21.453 -2.387 1 95.5 82 ALA B C 1
ATOM 3285 O O . ALA B 1 82 ? -4.238 22.172 -2.607 1 95.5 82 ALA B O 1
ATOM 3286 N N . SER B 1 83 ? -6.238 21.312 -3.205 1 95.5 83 SER B N 1
ATOM 3287 C CA . SER B 1 83 ? -6.223 21.984 -4.504 1 95.5 83 SER B CA 1
ATOM 3288 C C . SER B 1 83 ? -6.383 23.484 -4.355 1 95.5 83 SER B C 1
ATOM 3290 O O . SER B 1 83 ? -6.098 24.234 -5.285 1 95.5 83 SER B O 1
ATOM 3292 N N . LEU B 1 84 ? -6.766 23.969 -3.268 1 95.69 84 LEU B N 1
ATOM 3293 C CA . LEU B 1 84 ? -7.047 25.375 -3.037 1 95.69 84 LEU B CA 1
ATOM 3294 C C . LEU B 1 84 ? -5.762 26.156 -2.807 1 95.69 84 LEU B C 1
ATOM 3296 O O . LEU B 1 84 ? -5.789 27.391 -2.682 1 95.69 84 LEU B O 1
ATOM 3300 N N . ILE B 1 85 ? -4.637 25.469 -2.766 1 94.31 85 ILE B N 1
ATOM 3301 C CA . ILE B 1 85 ? -3.348 26.156 -2.742 1 94.31 85 ILE B CA 1
ATOM 3302 C C . ILE B 1 85 ? -3.266 27.141 -3.908 1 94.31 85 ILE B C 1
ATOM 3304 O O . ILE B 1 85 ? -2.613 28.172 -3.805 1 94.31 85 ILE B O 1
ATOM 3308 N N . ASN B 1 86 ? -3.994 26.797 -4.984 1 94.75 86 ASN B N 1
ATOM 3309 C CA . ASN B 1 86 ? -4.016 27.625 -6.18 1 94.75 86 ASN B CA 1
ATOM 3310 C C . ASN B 1 86 ? -5.211 28.578 -6.184 1 94.75 86 ASN B C 1
ATOM 3312 O O . ASN B 1 86 ? -5.441 29.297 -7.16 1 94.75 86 ASN B O 1
ATOM 3316 N N . ASN B 1 87 ? -6.004 28.625 -5.23 1 95.38 87 ASN B N 1
ATOM 3317 C CA . ASN B 1 87 ? -7.18 29.469 -5.043 1 95.38 87 ASN B CA 1
ATOM 3318 C C . ASN B 1 87 ? -7.387 29.828 -3.574 1 95.38 87 ASN B C 1
ATOM 3320 O O . ASN B 1 87 ? -8.406 29.469 -2.982 1 95.38 87 ASN B O 1
ATOM 3324 N N . PHE B 1 88 ? -6.531 30.656 -3.033 1 95.06 88 PHE B N 1
ATOM 3325 C CA . PHE B 1 88 ? -6.469 30.953 -1.606 1 95.06 88 PHE B CA 1
ATOM 3326 C C . PHE B 1 88 ? -7.73 31.672 -1.149 1 95.06 88 PHE B C 1
ATOM 3328 O O . PHE B 1 88 ? -8.242 31.406 -0.06 1 95.06 88 PHE B O 1
ATOM 3335 N N . PRO B 1 89 ? -8.297 32.562 -1.998 1 95.81 89 PRO B N 1
ATOM 3336 C CA . PRO B 1 89 ? -9.539 33.219 -1.564 1 95.81 89 PRO B CA 1
ATOM 3337 C C . PRO B 1 89 ? -10.656 32.25 -1.255 1 95.81 89 PRO B C 1
ATOM 3339 O O . PRO B 1 89 ? -11.406 32.438 -0.295 1 95.81 89 PRO B O 1
ATOM 3342 N N . GLU B 1 90 ? -10.727 31.203 -2.031 1 97.19 90 GLU B N 1
ATOM 3343 C CA . GLU B 1 90 ? -11.734 30.188 -1.781 1 97.19 90 GLU B CA 1
ATOM 3344 C C . GLU B 1 90 ? -11.445 29.438 -0.482 1 97.19 90 GLU B C 1
ATOM 3346 O O . GLU B 1 90 ? -12.367 29.062 0.24 1 97.19 90 GLU B O 1
ATOM 3351 N N . LEU B 1 91 ? -10.172 29.172 -0.161 1 97.44 91 LEU B N 1
ATOM 3352 C CA . LEU B 1 91 ? -9.805 28.547 1.106 1 97.44 91 LEU B CA 1
ATOM 3353 C C . LEU B 1 91 ? -10.219 29.422 2.283 1 97.44 91 LEU B C 1
ATOM 3355 O O . LEU B 1 91 ? -10.742 28.922 3.281 1 97.44 91 LEU B O 1
ATOM 3359 N N . GLU B 1 92 ? -9.969 30.703 2.133 1 97.12 92 GLU B N 1
ATOM 3360 C CA . GLU B 1 92 ? -10.336 31.656 3.178 1 97.12 92 GLU B CA 1
ATOM 3361 C C . GLU B 1 92 ? -11.836 31.625 3.447 1 97.12 92 GLU B C 1
ATOM 3363 O O . GLU B 1 92 ? -12.273 31.734 4.598 1 97.12 92 GLU B O 1
ATOM 3368 N N . LYS B 1 93 ? -12.562 31.469 2.346 1 97.62 93 LYS B N 1
ATOM 3369 C CA . LYS B 1 93 ? -14.016 31.406 2.451 1 97.62 93 LYS B CA 1
ATOM 3370 C C . LYS B 1 93 ? -14.477 30.156 3.189 1 97.62 93 LYS B C 1
ATOM 3372 O O . LYS B 1 93 ? -15.43 30.203 3.965 1 97.62 93 LYS B O 1
ATOM 3377 N N . GLN B 1 94 ? -13.828 29.016 3.016 1 97.81 94 GLN B N 1
ATOM 3378 C CA . GLN B 1 94 ? -14.234 27.734 3.574 1 97.81 94 GLN B CA 1
ATOM 3379 C C . GLN B 1 94 ? -13.68 27.547 4.98 1 97.81 94 GLN B C 1
ATOM 3381 O O . GLN B 1 94 ? -14.219 26.766 5.766 1 97.81 94 GLN B O 1
ATOM 3386 N N . PHE B 1 95 ? -12.641 28.266 5.379 1 98 95 PHE B N 1
ATOM 3387 C CA . PHE B 1 95 ? -11.844 28 6.566 1 98 95 PHE B CA 1
ATOM 3388 C C . PHE B 1 95 ? -12.688 28.141 7.832 1 98 95 PHE B C 1
ATOM 3390 O O . PHE B 1 95 ? -12.57 27.344 8.758 1 98 95 PHE B O 1
ATOM 3397 N N . PRO B 1 96 ? -13.578 29.156 7.879 1 98.06 96 PRO B N 1
ATOM 3398 C CA . PRO B 1 96 ? -14.344 29.297 9.117 1 98.06 96 PRO B CA 1
ATOM 3399 C C . PRO B 1 96 ? -15.133 28.047 9.477 1 98.06 96 PRO B C 1
ATOM 3401 O O . PRO B 1 96 ? -15.188 27.656 10.648 1 98.06 96 PRO B O 1
ATOM 3404 N N . GLU B 1 97 ? -15.695 27.391 8.531 1 98 97 GLU B N 1
ATOM 3405 C CA . GLU B 1 97 ? -16.438 26.156 8.781 1 98 97 GLU B CA 1
ATOM 3406 C C . GLU B 1 97 ? -15.508 25.016 9.164 1 98 97 GLU B C 1
ATOM 3408 O O . GLU B 1 97 ? -15.82 24.234 10.055 1 98 97 GLU B O 1
ATOM 3413 N N . ILE B 1 98 ? -14.383 24.891 8.484 1 98.25 98 ILE B N 1
ATOM 3414 C CA . ILE B 1 98 ? -13.398 23.859 8.781 1 98.25 98 ILE B CA 1
ATOM 3415 C C . ILE B 1 98 ? -12.891 24.016 10.211 1 98.25 98 ILE B C 1
ATOM 3417 O O . ILE B 1 98 ? -12.781 23.047 10.953 1 98.25 98 ILE B O 1
ATOM 3421 N N . TYR B 1 99 ? -12.648 25.266 10.586 1 98.06 99 TYR B N 1
ATOM 3422 C CA . TYR B 1 99 ? -12.18 25.562 11.938 1 98.06 99 TYR B CA 1
ATOM 3423 C C . TYR B 1 99 ? -13.234 25.188 12.977 1 98.06 99 TYR B C 1
ATOM 3425 O O . TYR B 1 99 ? -12.922 24.562 13.992 1 98.06 99 TYR B O 1
ATOM 3433 N N . LYS B 1 100 ? -14.438 25.594 12.664 1 98.06 100 LYS B N 1
ATOM 3434 C CA . LYS B 1 100 ? -15.539 25.312 13.586 1 98.06 100 LYS B CA 1
ATOM 3435 C C . LYS B 1 100 ? -15.695 23.828 13.836 1 98.06 100 LYS B C 1
ATOM 3437 O O . LYS B 1 100 ? -15.938 23.391 14.961 1 98.06 100 LYS B O 1
ATOM 3442 N N . ASP B 1 101 ? -15.477 23.016 12.781 1 97.62 101 ASP B N 1
ATOM 3443 C CA . ASP B 1 101 ? -15.766 21.594 12.836 1 97.62 101 ASP B CA 1
ATOM 3444 C C . ASP B 1 101 ? -14.523 20.797 13.219 1 97.62 101 ASP B C 1
ATOM 3446 O O . ASP B 1 101 ? -14.562 19.562 13.281 1 97.62 101 ASP B O 1
ATOM 3450 N N . ARG B 1 102 ? -13.422 21.406 13.594 1 98.19 102 ARG B N 1
ATOM 3451 C CA . ARG B 1 102 ? -12.125 20.75 13.633 1 98.19 102 ARG B CA 1
ATOM 3452 C C . ARG B 1 102 ? -12.094 19.672 14.719 1 98.19 102 ARG B C 1
ATOM 3454 O O . ARG B 1 102 ? -11.305 18.734 14.633 1 98.19 102 ARG B O 1
ATOM 3461 N N . PHE B 1 103 ? -13.023 19.766 15.719 1 97.81 103 PHE B N 1
ATOM 3462 C CA . PHE B 1 103 ? -12.984 18.797 16.812 1 97.81 103 PHE B CA 1
ATOM 3463 C C . PHE B 1 103 ? -14.117 17.781 16.672 1 97.81 103 PHE B C 1
ATOM 3465 O O . PHE B 1 103 ? -14.391 17.016 17.609 1 97.81 103 PHE B O 1
ATOM 3472 N N . LYS B 1 104 ? -14.805 17.766 15.508 1 97.12 104 LYS B N 1
ATOM 3473 C CA . LYS B 1 104 ? -15.875 16.797 15.305 1 97.12 104 LYS B CA 1
ATOM 3474 C C . LYS B 1 104 ? -15.336 15.367 15.297 1 97.12 104 LYS B C 1
ATOM 3476 O O . LYS B 1 104 ? -15.977 14.453 15.82 1 97.12 104 LYS B O 1
ATOM 3481 N N . ASN B 1 105 ? -14.281 15.117 14.648 1 97.38 105 ASN B N 1
ATOM 3482 C CA . ASN B 1 105 ? -13.539 13.859 14.648 1 97.38 105 ASN B CA 1
ATOM 3483 C C . ASN B 1 105 ? -12.117 14.055 14.141 1 97.38 105 ASN B C 1
ATOM 3485 O O . ASN B 1 105 ? -11.711 15.18 13.812 1 97.38 105 ASN B O 1
ATOM 3489 N N . LEU B 1 106 ? -11.32 13.062 14.055 1 98 106 LEU B N 1
ATOM 3490 C CA . LEU B 1 106 ? -9.906 13.156 13.734 1 98 106 LEU B CA 1
ATOM 3491 C C . LEU B 1 106 ? -9.703 13.641 12.297 1 98 106 LEU B C 1
ATOM 3493 O O . LEU B 1 106 ? -8.766 14.383 12.008 1 98 106 LEU B O 1
ATOM 3497 N N . GLN B 1 107 ? -10.57 13.203 11.375 1 98.12 107 GLN B N 1
ATOM 3498 C CA . GLN B 1 107 ? -10.453 13.617 9.977 1 98.12 107 GLN B CA 1
ATOM 3499 C C . GLN B 1 107 ? -10.719 15.109 9.828 1 98.12 107 GLN B C 1
ATOM 3501 O O . GLN B 1 107 ? -10.078 15.781 9.008 1 98.12 107 GLN B O 1
ATOM 3506 N N . CYS B 1 108 ? -11.617 15.578 10.594 1 98.38 108 CYS B N 1
ATOM 3507 C CA . CYS B 1 108 ? -11.867 17.016 10.594 1 98.38 108 CYS B CA 1
ATOM 3508 C C . CYS B 1 108 ? -10.648 17.781 11.086 1 98.38 108 CYS B C 1
ATOM 3510 O O . CYS B 1 108 ? -10.305 18.828 10.539 1 98.38 108 CYS B O 1
ATOM 3512 N N . TYR B 1 109 ? -10.031 17.297 12.102 1 98.69 109 TYR B N 1
ATOM 3513 C CA . TYR B 1 109 ? -8.844 17.969 12.609 1 98.69 109 TYR B CA 1
ATOM 3514 C C . TYR B 1 109 ? -7.715 17.938 11.578 1 98.69 109 TYR B C 1
ATOM 3516 O O . TYR B 1 109 ? -6.949 18.891 11.453 1 98.69 109 TYR B O 1
ATOM 3524 N N . THR B 1 110 ? -7.586 16.828 10.852 1 98.56 110 THR B N 1
ATOM 3525 C CA . THR B 1 110 ? -6.574 16.75 9.805 1 98.56 110 THR B CA 1
ATOM 3526 C C . THR B 1 110 ? -6.852 17.797 8.719 1 98.56 110 THR B C 1
ATOM 3528 O O . THR B 1 110 ? -5.918 18.344 8.133 1 98.56 110 THR B O 1
ATOM 3531 N N . LEU B 1 111 ? -8.117 18.031 8.43 1 98.38 111 LEU B N 1
ATOM 3532 C CA . LEU B 1 111 ? -8.469 19.062 7.461 1 98.38 111 LEU B CA 1
ATOM 3533 C C . LEU B 1 111 ? -8.016 20.438 7.945 1 98.38 111 LEU B C 1
ATOM 3535 O O . LEU B 1 111 ? -7.488 21.234 7.168 1 98.38 111 LEU B O 1
ATOM 3539 N N . PHE B 1 112 ? -8.258 20.688 9.234 1 98.56 112 PHE B N 1
ATOM 3540 C CA . PHE B 1 112 ? -7.828 21.938 9.852 1 98.56 112 PHE B CA 1
ATOM 3541 C C . PHE B 1 112 ? -6.32 22.094 9.742 1 98.56 112 PHE B C 1
ATOM 3543 O O . PHE B 1 112 ? -5.832 23.141 9.281 1 98.56 112 PHE B O 1
ATOM 3550 N N . THR B 1 113 ? -5.555 21.062 10.086 1 98.44 113 THR B N 1
ATOM 3551 C CA . THR B 1 113 ? -4.102 21.156 10.062 1 98.44 113 THR B CA 1
ATOM 3552 C C . THR B 1 113 ? -3.582 21.234 8.633 1 98.44 113 THR B C 1
ATOM 3554 O O . THR B 1 113 ? -2.547 21.844 8.367 1 98.44 113 THR B O 1
ATOM 3557 N N . LEU B 1 114 ? -4.316 20.609 7.676 1 98.12 114 LEU B N 1
ATOM 3558 C CA . LEU B 1 114 ? -3.977 20.75 6.262 1 98.12 114 LEU B CA 1
ATOM 3559 C C . LEU B 1 114 ? -4.066 22.203 5.812 1 98.12 114 LEU B C 1
ATOM 3561 O O . LEU B 1 114 ? -3.205 22.672 5.07 1 98.12 114 LEU B O 1
ATOM 3565 N N . CYS B 1 115 ? -5.059 22.875 6.27 1 98.19 115 CYS B N 1
ATOM 3566 C CA . CYS B 1 115 ? -5.211 24.281 5.957 1 98.19 115 CYS B CA 1
ATOM 3567 C C . CYS B 1 115 ? -4.039 25.094 6.504 1 98.19 115 CYS B C 1
ATOM 3569 O O . CYS B 1 115 ? -3.574 26.031 5.855 1 98.19 115 CYS B O 1
ATOM 3571 N N . LEU B 1 116 ? -3.562 24.734 7.707 1 97.56 116 LEU B N 1
ATOM 3572 C CA . LEU B 1 116 ? -2.424 25.422 8.305 1 97.56 116 LEU B CA 1
ATOM 3573 C C . LEU B 1 116 ? -1.182 25.266 7.43 1 97.56 116 LEU B C 1
ATOM 3575 O O . LEU B 1 116 ? -0.423 26.219 7.254 1 97.56 116 LEU B O 1
ATOM 3579 N N . ILE B 1 117 ? -0.994 24.109 6.855 1 96.94 117 ILE B N 1
ATOM 3580 C CA . ILE B 1 117 ? 0.156 23.844 5.996 1 96.94 117 ILE B CA 1
ATOM 3581 C C . ILE B 1 117 ? 0.078 24.719 4.746 1 96.94 117 ILE B C 1
ATOM 3583 O O . ILE B 1 117 ? 1.072 25.328 4.34 1 96.94 117 ILE B O 1
ATOM 3587 N N . ILE B 1 118 ? -1.134 24.703 4.164 1 96.62 118 ILE B N 1
ATOM 3588 C CA . ILE B 1 118 ? -1.326 25.484 2.945 1 96.62 118 ILE B CA 1
ATOM 3589 C C . ILE B 1 118 ? -1.055 26.953 3.225 1 96.62 118 ILE B C 1
ATOM 3591 O O . ILE B 1 118 ? -0.352 27.625 2.461 1 96.62 118 ILE B O 1
ATOM 3595 N N . SER B 1 119 ? -1.562 27.406 4.297 1 95.25 119 SER B N 1
ATOM 3596 C CA . SER B 1 119 ? -1.366 28.797 4.688 1 95.25 119 SER B CA 1
ATOM 3597 C C . SER B 1 119 ? 0.112 29.109 4.898 1 95.25 119 SER B C 1
ATOM 3599 O O . SER B 1 119 ? 0.603 30.141 4.441 1 95.25 119 SER B O 1
ATOM 3601 N N . LYS B 1 120 ? 0.798 28.266 5.555 1 94.31 120 LYS B N 1
ATOM 3602 C CA . LYS B 1 120 ? 2.227 28.438 5.801 1 94.31 120 LYS B CA 1
ATOM 3603 C C . LYS B 1 120 ? 3.01 28.469 4.488 1 94.31 120 LYS B C 1
ATOM 3605 O O . LYS B 1 120 ? 3.904 29.297 4.312 1 94.31 120 LYS B O 1
ATOM 3610 N N . SER B 1 121 ? 2.656 27.594 3.6 1 92.38 121 SER B N 1
ATOM 3611 C CA . SER B 1 121 ? 3.354 27.469 2.324 1 92.38 121 SER B CA 1
ATOM 3612 C C . SER B 1 121 ? 3.18 28.734 1.483 1 92.38 121 SER B C 1
ATOM 3614 O O . SER B 1 121 ? 4.059 29.078 0.697 1 92.38 121 SER B O 1
ATOM 3616 N N . LEU B 1 122 ? 2.111 29.422 1.693 1 93.25 122 LEU B N 1
ATOM 3617 C CA . LEU B 1 122 ? 1.812 30.625 0.919 1 93.25 122 LEU B CA 1
ATOM 3618 C C . LEU B 1 122 ? 2.203 31.875 1.689 1 93.25 122 LEU B C 1
ATOM 3620 O O . LEU B 1 122 ? 2.025 33 1.197 1 93.25 122 LEU B O 1
ATOM 3624 N N . ASN B 1 123 ? 2.766 31.688 2.828 1 90.44 123 ASN B N 1
ATOM 3625 C CA . ASN B 1 123 ? 3.129 32.781 3.701 1 90.44 123 ASN B CA 1
ATOM 3626 C C . ASN B 1 123 ? 1.942 33.719 3.949 1 90.44 123 ASN B C 1
ATOM 3628 O O . ASN B 1 123 ? 2.082 34.938 3.889 1 90.44 123 ASN B O 1
ATOM 3632 N N . ASN B 1 124 ? 0.837 33.031 3.98 1 85.31 124 ASN B N 1
ATOM 3633 C CA . ASN B 1 124 ? -0.394 33.75 4.305 1 85.31 124 ASN B CA 1
ATOM 3634 C C . ASN B 1 124 ? -0.934 33.344 5.672 1 85.31 124 ASN B C 1
ATOM 3636 O O . ASN B 1 124 ? -0.569 32.281 6.203 1 85.31 124 ASN B O 1
ATOM 3640 N N . SER B 1 125 ? -1.582 34.312 6.242 1 80.56 125 SER B N 1
ATOM 3641 C CA . SER B 1 125 ? -2.064 34 7.578 1 80.56 125 SER B CA 1
ATOM 3642 C C . SER B 1 125 ? -3.555 33.656 7.566 1 80.56 125 SER B C 1
ATOM 3644 O O . SER B 1 125 ? -4.387 34.562 7.41 1 80.56 125 SER B O 1
ATOM 3646 N N . LEU B 1 126 ? -3.922 32.531 7.496 1 91.44 126 LEU B N 1
ATOM 3647 C CA . LEU B 1 126 ? -5.293 32.062 7.648 1 91.44 126 LEU B CA 1
ATOM 3648 C C . LEU B 1 126 ? -5.695 32.031 9.117 1 91.44 126 LEU B C 1
ATOM 3650 O O . LEU B 1 126 ? -6.812 32.406 9.477 1 91.44 126 LEU B O 1
ATOM 3654 N N . TYR B 1 127 ? -4.82 31.578 9.914 1 95.06 127 TYR B N 1
ATOM 3655 C CA . TYR B 1 127 ? -5.043 31.359 11.336 1 95.06 127 TYR B CA 1
ATOM 3656 C C . TYR B 1 127 ? -3.725 31.359 12.102 1 95.06 127 TYR B C 1
ATOM 3658 O O . TYR B 1 127 ? -2.723 30.812 11.625 1 95.06 127 TYR B O 1
ATOM 3666 N N . THR B 1 128 ? -3.693 32.031 13.211 1 95.06 128 THR B N 1
ATOM 3667 C CA . THR B 1 128 ? -2.516 32.031 14.078 1 95.06 128 THR B CA 1
ATOM 3668 C C . THR B 1 128 ? -2.65 30.953 15.156 1 95.06 128 THR B C 1
ATOM 3670 O O . THR B 1 128 ? -3.459 31.094 16.078 1 95.06 128 THR B O 1
ATOM 3673 N N . PHE B 1 129 ? -1.933 29.875 15.023 1 96.69 129 PHE B N 1
ATOM 3674 C CA . PHE B 1 129 ? -1.897 28.781 15.992 1 96.69 129 PHE B CA 1
ATOM 3675 C C . PHE B 1 129 ? -1.236 29.234 17.297 1 96.69 129 PHE B C 1
ATOM 3677 O O . PHE B 1 129 ? -0.178 29.859 17.266 1 96.69 129 PHE B O 1
ATOM 3684 N N . LYS B 1 130 ? -1.839 29.109 18.438 1 96.25 130 LYS B N 1
ATOM 3685 C CA . LYS B 1 130 ? -1.367 29.641 19.719 1 96.25 130 LYS B CA 1
ATOM 3686 C C . LYS B 1 130 ? -1.412 28.562 20.797 1 96.25 130 LYS B C 1
ATOM 3688 O O . LYS B 1 130 ? -1.771 27.406 20.531 1 96.25 130 LYS B O 1
ATOM 3693 N N . ASN B 1 131 ? -1.036 28.922 21.984 1 97.19 131 ASN B N 1
ATOM 3694 C CA . ASN B 1 131 ? -1.003 28.016 23.125 1 97.19 131 ASN B CA 1
ATOM 3695 C C . ASN B 1 131 ? -2.393 27.469 23.453 1 97.19 131 ASN B C 1
ATOM 3697 O O . ASN B 1 131 ? -2.529 26.328 23.906 1 97.19 131 ASN B O 1
ATOM 3701 N N . LYS B 1 132 ? -3.342 28.281 23.156 1 97.56 132 LYS B N 1
ATOM 3702 C CA . LYS B 1 132 ? -4.715 27.828 23.344 1 97.56 132 LYS B CA 1
ATOM 3703 C C . LYS B 1 132 ? -5.012 26.594 22.516 1 97.56 132 LYS B C 1
ATOM 3705 O O . LYS B 1 132 ? -5.684 25.672 22.969 1 97.56 132 LYS B O 1
ATOM 3710 N N . ASP B 1 133 ? -4.566 26.562 21.281 1 98.12 133 ASP B N 1
ATOM 3711 C CA . ASP B 1 133 ? -4.77 25.438 20.375 1 98.12 133 ASP B CA 1
ATOM 3712 C C . ASP B 1 133 ? -4.094 24.172 20.922 1 98.12 133 ASP B C 1
ATOM 3714 O O . ASP B 1 133 ? -4.637 23.078 20.812 1 98.12 133 ASP B O 1
ATOM 3718 N N . ILE B 1 134 ? -2.914 24.328 21.562 1 98.31 134 ILE B N 1
ATOM 3719 C CA . ILE B 1 134 ? -2.197 23.219 22.188 1 98.31 134 ILE B CA 1
ATOM 3720 C C . ILE B 1 134 ? -3.027 22.641 23.328 1 98.31 134 ILE B C 1
ATOM 3722 O O . ILE B 1 134 ? -3.17 21.422 23.453 1 98.31 134 ILE B O 1
ATOM 3726 N N . ARG B 1 135 ? -3.512 23.531 24.141 1 98.12 135 ARG B N 1
ATOM 3727 C CA . ARG B 1 135 ? -4.328 23.109 25.266 1 98.12 135 ARG B CA 1
ATOM 3728 C C . ARG B 1 135 ? -5.562 22.344 24.797 1 98.12 135 ARG B C 1
ATOM 3730 O O . ARG B 1 135 ? -5.918 21.312 25.359 1 98.12 135 ARG B O 1
ATOM 3737 N N . GLU B 1 136 ? -6.199 22.875 23.781 1 98.25 136 GLU B N 1
ATOM 3738 C CA . GLU B 1 136 ? -7.383 22.219 23.219 1 98.25 136 GLU B CA 1
ATOM 3739 C C . GLU B 1 136 ? -7.035 20.859 22.641 1 98.25 136 GLU B C 1
ATOM 3741 O O . GLU B 1 136 ? -7.797 19.906 22.797 1 98.25 136 GLU B O 1
ATOM 3746 N N . LEU B 1 137 ? -5.934 20.797 21.969 1 98.44 137 LEU B N 1
ATOM 3747 C CA . LEU B 1 137 ? -5.484 19.531 21.406 1 98.44 137 LEU B CA 1
ATOM 3748 C C . LEU B 1 137 ? -5.203 18.516 22.5 1 98.44 137 LEU B C 1
ATOM 3750 O O . LEU B 1 137 ? -5.582 17.344 22.391 1 98.44 137 LEU B O 1
ATOM 3754 N N . LYS B 1 138 ? -4.516 18.938 23.594 1 98.12 138 LYS B N 1
ATOM 3755 C CA . LYS B 1 138 ? -4.254 18.078 24.734 1 98.12 138 LYS B CA 1
ATOM 3756 C C . LYS B 1 138 ? -5.555 17.5 25.312 1 98.12 138 LYS B C 1
ATOM 3758 O O . LYS B 1 138 ? -5.633 16.328 25.641 1 98.12 138 LYS B O 1
ATOM 3763 N N . ASN B 1 139 ? -6.516 18.359 25.375 1 97.69 139 ASN B N 1
ATOM 3764 C CA . ASN B 1 139 ? -7.82 17.922 25.859 1 97.69 139 ASN B CA 1
ATOM 3765 C C . ASN B 1 139 ? -8.469 16.922 24.906 1 97.69 139 ASN B C 1
ATOM 3767 O O . ASN B 1 139 ? -9.109 15.977 25.344 1 97.69 139 ASN B O 1
ATOM 3771 N N . PHE B 1 140 ? -8.312 17.141 23.641 1 97.38 140 PHE B N 1
ATOM 3772 C CA . PHE B 1 140 ? -8.844 16.281 22.594 1 97.38 140 PHE B CA 1
ATOM 3773 C C . PHE B 1 140 ? -8.281 14.867 22.703 1 97.38 140 PHE B C 1
ATOM 3775 O O . PHE B 1 140 ? -8.961 13.898 22.359 1 97.38 140 PHE B O 1
ATOM 3782 N N . TYR B 1 141 ? -7.004 14.734 23.25 1 97.44 141 TYR B N 1
ATOM 3783 C CA . TYR B 1 141 ? -6.309 13.453 23.297 1 97.44 141 TYR B CA 1
ATOM 3784 C C . TYR B 1 141 ? -6.305 12.883 24.719 1 97.44 141 TYR B C 1
ATOM 3786 O O . TYR B 1 141 ? -5.773 11.797 24.953 1 97.44 141 TYR B O 1
ATOM 3794 N N . LYS B 1 142 ? -6.777 13.539 25.672 1 93.94 142 LYS B N 1
ATOM 3795 C CA . LYS B 1 142 ? -6.656 13.242 27.094 1 93.94 142 LYS B CA 1
ATOM 3796 C C . LYS B 1 142 ? -7.082 11.805 27.406 1 93.94 142 LYS B C 1
ATOM 3798 O O . LYS B 1 142 ? -6.387 11.086 28.125 1 93.94 142 LYS B O 1
ATOM 3803 N N . ASN B 1 143 ? -8.156 11.297 26.875 1 91.31 143 ASN B N 1
ATOM 3804 C CA . ASN B 1 143 ? -8.656 9.969 27.203 1 91.31 143 ASN B CA 1
ATOM 3805 C C . ASN B 1 143 ? -8.516 9.008 26.031 1 91.31 143 ASN B C 1
ATOM 3807 O O . ASN B 1 143 ? -9.164 7.961 25.984 1 91.31 143 ASN B O 1
ATOM 3811 N N . ARG B 1 144 ? -7.652 9.32 25.125 1 95.56 144 ARG B N 1
ATOM 3812 C CA . ARG B 1 144 ? -7.457 8.508 23.938 1 95.56 144 ARG B CA 1
ATOM 3813 C C . ARG B 1 144 ? -6.473 7.371 24.188 1 95.56 144 ARG B C 1
ATOM 3815 O O . ARG B 1 144 ? -5.391 7.594 24.734 1 95.56 144 ARG B O 1
ATOM 3822 N N . GLU B 1 145 ? -6.824 6.164 23.828 1 94.88 145 GLU B N 1
ATOM 3823 C CA . GLU B 1 145 ? -5.949 5.008 23.984 1 94.88 145 GLU B CA 1
ATOM 3824 C C . GLU B 1 145 ? -5.633 4.363 22.641 1 94.88 145 GLU B C 1
ATOM 3826 O O . GLU B 1 145 ? -4.543 3.822 22.453 1 94.88 145 GLU B O 1
ATOM 3831 N N . VAL B 1 146 ? -6.52 4.383 21.734 1 96.25 146 VAL B N 1
ATOM 3832 C CA . VAL B 1 146 ? -6.336 3.807 20.406 1 96.25 146 VAL B CA 1
ATOM 3833 C C . VAL B 1 146 ? -5.762 4.859 19.453 1 96.25 146 VAL B C 1
ATOM 3835 O O . VAL B 1 146 ? -6.359 5.922 19.266 1 96.25 146 VAL B O 1
ATOM 3838 N N . ILE B 1 147 ? -4.617 4.547 18.859 1 97.25 147 ILE B N 1
ATOM 3839 C CA . ILE B 1 147 ? -3.949 5.484 17.953 1 97.25 147 ILE B CA 1
ATOM 3840 C C . ILE B 1 147 ? -4.199 5.078 16.516 1 97.25 147 ILE B C 1
ATOM 3842 O O . ILE B 1 147 ? -3.971 3.924 16.141 1 97.25 147 ILE B O 1
ATOM 3846 N N . LEU B 1 148 ? -4.695 6.008 15.711 1 97.94 148 LEU B N 1
ATOM 3847 C CA . LEU B 1 148 ? -5.059 5.766 14.32 1 97.94 148 LEU B CA 1
ATOM 3848 C C . LEU B 1 148 ? -4.082 6.457 13.375 1 97.94 148 LEU B C 1
ATOM 3850 O O . LEU B 1 148 ? -3.258 7.262 13.812 1 97.94 148 LEU B O 1
ATOM 3854 N N . GLY B 1 149 ? -4.176 6.117 12.086 1 98.25 149 GLY B N 1
ATOM 3855 C CA . GLY B 1 149 ? -3.367 6.789 11.086 1 98.25 149 GLY B CA 1
ATOM 3856 C C . GLY B 1 149 ? -3.553 8.297 11.07 1 98.25 149 GLY B C 1
ATOM 3857 O O . GLY B 1 149 ? -2.596 9.039 10.859 1 98.25 149 GLY B O 1
ATOM 3858 N N . ALA B 1 150 ? -4.781 8.734 11.344 1 98.19 150 ALA B N 1
ATOM 3859 C CA . ALA B 1 150 ? -5.105 10.156 11.336 1 98.19 150 ALA B CA 1
ATOM 3860 C C . ALA B 1 150 ? -4.32 10.906 12.406 1 98.19 150 ALA B C 1
ATOM 3862 O O . ALA B 1 150 ? -3.992 12.086 12.242 1 98.19 150 ALA B O 1
ATOM 3863 N N . ASP B 1 151 ? -4.004 10.266 13.508 1 98.69 151 ASP B N 1
ATOM 3864 C CA . ASP B 1 151 ? -3.227 10.891 14.57 1 98.69 151 ASP B CA 1
ATOM 3865 C C . ASP B 1 151 ? -1.827 11.266 14.086 1 98.69 151 ASP B C 1
ATOM 3867 O O . ASP B 1 151 ? -1.327 12.352 14.383 1 98.69 151 ASP B O 1
ATOM 3871 N N . TYR B 1 152 ? -1.222 10.383 13.32 1 98.81 152 TYR B N 1
ATOM 3872 C CA . TYR B 1 152 ? 0.102 10.641 12.766 1 98.81 152 TYR B CA 1
ATOM 3873 C C . TYR B 1 152 ? 0.047 11.75 11.727 1 98.81 152 TYR B C 1
ATOM 3875 O O . TYR B 1 152 ? 0.975 12.562 11.617 1 98.81 152 TYR B O 1
ATOM 3883 N N . ALA B 1 153 ? -1.053 11.781 10.977 1 98.62 153 ALA B N 1
ATOM 3884 C CA . ALA B 1 153 ? -1.228 12.859 10.008 1 98.62 153 ALA B CA 1
ATOM 3885 C C . ALA B 1 153 ? -1.304 14.211 10.703 1 98.62 153 ALA B C 1
ATOM 3887 O O . ALA B 1 153 ? -0.695 15.188 10.25 1 98.62 153 ALA B O 1
ATOM 3888 N N . ILE B 1 154 ? -2.039 14.258 11.805 1 98.81 154 ILE B N 1
ATOM 3889 C CA . ILE B 1 154 ? -2.184 15.484 12.57 1 98.81 154 ILE B CA 1
ATOM 3890 C C . ILE B 1 154 ? -0.815 15.953 13.062 1 98.81 154 ILE B C 1
ATOM 3892 O O . ILE B 1 154 ? -0.439 17.109 12.859 1 98.81 154 ILE B O 1
ATOM 3896 N N . LEU B 1 155 ? -0.07 15.062 13.656 1 98.88 155 LEU B N 1
ATOM 3897 C CA . LEU B 1 155 ? 1.246 15.422 14.172 1 98.88 155 LEU B CA 1
ATOM 3898 C C . LEU B 1 155 ? 2.17 15.867 13.039 1 98.88 155 LEU B C 1
ATOM 3900 O O . LEU B 1 155 ? 2.869 16.875 13.172 1 98.88 155 LEU B O 1
ATOM 3904 N N . SER B 1 156 ? 2.156 15.102 11.961 1 98.75 156 SER B N 1
ATOM 3905 C CA . SER B 1 156 ? 2.957 15.445 10.789 1 98.75 156 SER B CA 1
ATOM 3906 C C . SER B 1 156 ? 2.66 16.859 10.305 1 98.75 156 SER B C 1
ATOM 3908 O O . SER B 1 156 ? 3.578 17.656 10.086 1 98.75 156 SER B O 1
ATOM 3910 N N . HIS B 1 157 ? 1.376 17.141 10.18 1 98.62 157 HIS B N 1
ATOM 3911 C CA . HIS B 1 157 ? 0.939 18.453 9.711 1 98.62 157 HIS B CA 1
ATOM 3912 C C . HIS B 1 157 ? 1.379 19.562 10.664 1 98.62 157 HIS B C 1
ATOM 3914 O O . HIS B 1 157 ? 1.831 20.625 10.227 1 98.62 157 HIS B O 1
ATOM 3920 N N . LEU B 1 158 ? 1.257 19.312 11.922 1 98.75 158 LEU B N 1
ATOM 3921 C CA . LEU B 1 158 ? 1.594 20.328 12.906 1 98.75 158 LEU B CA 1
ATOM 3922 C C . LEU B 1 158 ? 3.094 20.609 12.914 1 98.75 158 LEU B C 1
ATOM 3924 O O . LEU B 1 158 ? 3.518 21.766 13.016 1 98.75 158 LEU B O 1
ATOM 3928 N N . TYR B 1 159 ? 3.91 19.578 12.789 1 98.31 159 TYR B N 1
ATOM 3929 C CA . TYR B 1 159 ? 5.348 19.797 12.695 1 98.31 159 TYR B CA 1
ATOM 3930 C C . TYR B 1 159 ? 5.691 20.656 11.492 1 98.31 159 TYR B C 1
ATOM 3932 O O . TYR B 1 159 ? 6.594 21.5 11.562 1 98.31 159 TYR B O 1
ATOM 3940 N N . MET B 1 160 ? 4.996 20.516 10.438 1 97.25 160 MET B N 1
ATOM 3941 C CA . MET B 1 160 ? 5.281 21.25 9.203 1 97.25 160 MET B CA 1
ATOM 3942 C C . MET B 1 160 ? 4.73 22.672 9.273 1 97.25 160 MET B C 1
ATOM 3944 O O . MET B 1 160 ? 5.375 23.609 8.812 1 97.25 160 MET B O 1
ATOM 3948 N N . ALA B 1 161 ? 3.578 22.828 9.914 1 97.38 161 ALA B N 1
ATOM 3949 C CA . ALA B 1 161 ? 2.869 24.109 9.891 1 97.38 161 ALA B CA 1
ATOM 3950 C C . ALA B 1 161 ? 3.35 25.031 11.008 1 97.38 161 ALA B C 1
ATOM 3952 O O . ALA B 1 161 ? 3.453 26.25 10.82 1 97.38 161 ALA B O 1
ATOM 3953 N N . VAL B 1 162 ? 3.607 24.422 12.188 1 97.12 162 VAL B N 1
ATOM 3954 C CA . VAL B 1 162 ? 3.947 25.234 13.352 1 97.12 162 VAL B CA 1
ATOM 3955 C C . VAL B 1 162 ? 5.117 24.594 14.102 1 97.12 162 VAL B C 1
ATOM 3957 O O . VAL B 1 162 ? 5.027 24.344 15.305 1 97.12 162 VAL B O 1
ATOM 3960 N N . PRO B 1 163 ? 6.223 24.469 13.43 1 96.25 163 PRO B N 1
ATOM 3961 C CA . PRO B 1 163 ? 7.375 23.781 14.023 1 96.25 163 PRO B CA 1
ATOM 3962 C C . PRO B 1 163 ? 7.852 24.438 15.32 1 96.25 163 PRO B C 1
ATOM 3964 O O . PRO B 1 163 ? 8.531 23.797 16.125 1 96.25 163 PRO B O 1
ATOM 3967 N N . GLU B 1 164 ? 7.539 25.703 15.562 1 95.31 164 GLU B N 1
ATOM 3968 C CA . GLU B 1 164 ? 7.938 26.422 16.781 1 95.31 164 GLU B CA 1
ATOM 3969 C C . GLU B 1 164 ? 7.277 25.812 18.016 1 95.31 164 GLU B C 1
ATOM 3971 O O . GLU B 1 164 ? 7.723 26.047 19.141 1 95.31 164 GLU B O 1
ATOM 3976 N N . TYR B 1 165 ? 6.301 25.016 17.828 1 97.06 165 TYR B N 1
ATOM 3977 C CA . TYR B 1 165 ? 5.594 24.406 18.953 1 97.06 165 TYR B CA 1
ATOM 3978 C C . TYR B 1 165 ? 6.016 22.953 19.141 1 97.06 165 TYR B C 1
ATOM 3980 O O . TYR B 1 165 ? 5.324 22.188 19.797 1 97.06 165 TYR B O 1
ATOM 3988 N N . SER B 1 166 ? 7.094 22.516 18.547 1 96.75 166 SER B N 1
ATOM 3989 C CA . SER B 1 166 ? 7.535 21.125 18.562 1 96.75 166 SER B CA 1
ATOM 3990 C C . SER B 1 166 ? 7.672 20.594 19.984 1 96.75 166 SER B C 1
ATOM 3992 O O . SER B 1 166 ? 7.348 19.438 20.25 1 96.75 166 SER B O 1
ATOM 3994 N N . ASN B 1 167 ? 8.125 21.453 20.938 1 96.94 167 ASN B N 1
ATOM 3995 C CA . ASN B 1 167 ? 8.258 21.031 22.312 1 96.94 167 ASN B CA 1
ATOM 3996 C C . ASN B 1 167 ? 6.898 20.828 22.984 1 96.94 167 ASN B C 1
ATOM 3998 O O . ASN B 1 167 ? 6.699 19.859 23.719 1 96.94 167 ASN B O 1
ATOM 4002 N N . GLU B 1 168 ? 5.98 21.734 22.719 1 98 168 GLU B N 1
ATOM 4003 C CA . GLU B 1 168 ? 4.637 21.641 23.281 1 98 168 GLU B CA 1
ATOM 4004 C C . GLU B 1 168 ? 3.898 20.422 22.703 1 98 168 GLU B C 1
ATOM 4006 O O . GLU B 1 168 ? 2.969 19.906 23.344 1 98 168 GLU B O 1
ATOM 4011 N N . LEU B 1 169 ? 4.34 19.906 21.547 1 98.19 169 LEU B N 1
ATOM 4012 C CA . LEU B 1 169 ? 3.693 18.781 20.875 1 98.19 169 LEU B CA 1
ATOM 4013 C C . LEU B 1 169 ? 4.289 17.453 21.359 1 98.19 169 LEU B C 1
ATOM 4015 O O . LEU B 1 169 ? 3.861 16.391 20.922 1 98.19 169 LEU B O 1
ATOM 4019 N N . ASP B 1 170 ? 5.23 17.453 22.312 1 97.81 170 ASP B N 1
ATOM 4020 C CA . ASP B 1 170 ? 5.895 16.25 22.812 1 97.81 170 ASP B CA 1
ATOM 4021 C C . ASP B 1 170 ? 4.887 15.297 23.438 1 97.81 170 ASP B C 1
ATOM 4023 O O . ASP B 1 170 ? 5.055 14.078 23.359 1 97.81 170 ASP B O 1
ATOM 4027 N N . PHE B 1 171 ? 3.838 15.828 24.047 1 97.69 171 PHE B N 1
ATOM 4028 C CA . PHE B 1 171 ? 2.832 14.961 24.641 1 97.69 171 PHE B CA 1
ATOM 4029 C C . PHE B 1 171 ? 2.234 14.016 23.609 1 97.69 171 PHE B C 1
ATOM 4031 O O . PHE B 1 171 ? 1.968 12.852 23.906 1 97.69 171 PHE B O 1
ATOM 4038 N N . LEU B 1 172 ? 2.016 14.508 22.422 1 98.31 172 LEU B N 1
ATOM 4039 C CA . LEU B 1 172 ? 1.436 13.703 21.344 1 98.31 172 LEU B CA 1
ATOM 4040 C C . LEU B 1 172 ? 2.473 12.75 20.766 1 98.31 172 LEU B C 1
ATOM 4042 O O . LEU B 1 172 ? 2.172 11.586 20.5 1 98.31 172 LEU B O 1
ATOM 4046 N N . THR B 1 173 ? 3.73 13.242 20.594 1 98.56 173 THR B N 1
ATOM 4047 C CA . THR B 1 173 ? 4.82 12.406 20.109 1 98.56 173 THR B CA 1
ATOM 4048 C C . THR B 1 173 ? 5.008 11.188 21.016 1 98.56 173 THR B C 1
ATOM 4050 O O . THR B 1 173 ? 5.117 10.062 20.531 1 98.56 173 THR B O 1
ATOM 4053 N N . GLU B 1 174 ? 4.98 11.422 22.281 1 97.69 174 GLU B N 1
ATOM 4054 C CA . GLU B 1 174 ? 5.188 10.367 23.266 1 97.69 174 GLU B CA 1
ATOM 4055 C C . GLU B 1 174 ? 4.043 9.359 23.25 1 97.69 174 GLU B C 1
ATOM 4057 O O . GLU B 1 174 ? 4.246 8.172 23.516 1 97.69 174 GLU B O 1
ATOM 4062 N N . LYS B 1 175 ? 2.906 9.852 22.906 1 97.31 175 LYS B N 1
ATOM 4063 C CA . LYS B 1 175 ? 1.735 8.984 22.828 1 97.31 175 LYS B CA 1
ATOM 4064 C C . LYS B 1 175 ? 1.785 8.109 21.578 1 97.31 175 LYS B C 1
ATOM 4066 O O . LYS B 1 175 ? 1.306 6.973 21.594 1 97.31 175 LYS B O 1
ATOM 4071 N N . LEU B 1 176 ? 2.336 8.578 20.516 1 98.31 176 LEU B N 1
ATOM 4072 C CA . LEU B 1 176 ? 2.254 7.93 19.219 1 98.31 176 LEU B CA 1
ATOM 4073 C C . LEU B 1 176 ? 3.424 6.977 19 1 98.31 176 LEU B C 1
ATOM 4075 O O . LEU B 1 176 ? 3.324 6.023 18.219 1 98.31 176 LEU B O 1
ATOM 4079 N N . PHE B 1 177 ? 4.555 7.203 19.641 1 98.25 177 PHE B N 1
ATOM 4080 C CA . PHE B 1 177 ? 5.766 6.438 19.375 1 98.25 177 PHE B CA 1
ATOM 4081 C C . PHE B 1 177 ? 6.266 5.766 20.656 1 98.25 177 PHE B C 1
ATOM 4083 O O . PHE B 1 177 ? 6.078 6.285 21.75 1 98.25 177 PHE B O 1
ATOM 4090 N N . PRO B 1 178 ? 6.93 4.617 20.562 1 98 178 PRO B N 1
ATOM 4091 C CA . PRO B 1 178 ? 7.273 3.893 19.328 1 98 178 PRO B CA 1
ATOM 4092 C C . PRO B 1 178 ? 6.125 3.029 18.812 1 98 178 PRO B C 1
ATOM 4094 O O . PRO B 1 178 ? 5.207 2.703 19.562 1 98 178 PRO B O 1
ATOM 4097 N N . ILE B 1 179 ? 6.207 2.791 17.547 1 96.56 179 ILE B N 1
ATOM 4098 C CA . ILE B 1 179 ? 5.242 1.896 16.922 1 96.56 179 ILE B CA 1
ATOM 4099 C C . ILE B 1 179 ? 5.656 0.445 17.156 1 96.56 179 ILE B C 1
ATOM 4101 O O . ILE B 1 179 ? 6.84 0.111 17.078 1 96.56 179 ILE B O 1
ATOM 4105 N N . ASN B 1 180 ? 4.68 -0.395 17.391 1 95.12 180 ASN B N 1
ATOM 4106 C CA . ASN B 1 180 ? 5.066 -1.776 17.641 1 95.12 180 ASN B CA 1
ATOM 4107 C C . ASN B 1 180 ? 4.238 -2.756 16.812 1 95.12 180 ASN B C 1
ATOM 4109 O O . ASN B 1 180 ? 4.422 -3.971 16.922 1 95.12 180 ASN B O 1
ATOM 4113 N N . GLN B 1 181 ? 3.371 -2.182 16.047 1 94.88 181 GLN B N 1
ATOM 4114 C CA . GLN B 1 181 ? 2.568 -3.086 15.234 1 94.88 181 GLN B CA 1
ATOM 4115 C C . GLN B 1 181 ? 2.045 -2.379 13.984 1 94.88 181 GLN B C 1
ATOM 4117 O O . GLN B 1 181 ? 1.944 -1.151 13.953 1 94.88 181 GLN B O 1
ATOM 4122 N N . SER B 1 182 ? 1.776 -3.182 12.938 1 95.69 182 SER B N 1
ATOM 4123 C CA . SER B 1 182 ? 1.165 -2.684 11.711 1 95.69 182 SER B CA 1
ATOM 4124 C C . SER B 1 182 ? -0.356 -2.672 11.812 1 95.69 182 SER B C 1
ATOM 4126 O O . SER B 1 182 ? -0.95 -3.576 12.406 1 95.69 182 SER B O 1
ATOM 4128 N N . TYR B 1 183 ? -0.967 -1.671 11.195 1 95.25 183 TYR B N 1
ATOM 4129 C CA . TYR B 1 183 ? -2.424 -1.638 11.133 1 95.25 183 TYR B CA 1
ATOM 4130 C C . TYR B 1 183 ? -2.898 -1.419 9.703 1 95.25 183 TYR B C 1
ATOM 4132 O O . TYR B 1 183 ? -3.953 -0.82 9.477 1 95.25 183 TYR B O 1
ATOM 4140 N N . GLY B 1 184 ? -1.991 -1.775 8.781 1 94.25 184 GLY B N 1
ATOM 4141 C CA . GLY B 1 184 ? -2.385 -1.72 7.383 1 94.25 184 GLY B CA 1
ATOM 4142 C C . GLY B 1 184 ? -1.727 -0.584 6.625 1 94.25 184 GLY B C 1
ATOM 4143 O O . GLY B 1 184 ? -1.076 0.276 7.223 1 94.25 184 GLY B O 1
ATOM 4144 N N . ASP B 1 185 ? -1.925 -0.52 5.383 1 93.31 185 ASP B N 1
ATOM 4145 C CA . ASP B 1 185 ? -1.198 0.35 4.465 1 93.31 185 ASP B CA 1
ATOM 4146 C C . ASP B 1 185 ? -1.437 1.821 4.797 1 93.31 185 ASP B C 1
ATOM 4148 O O . ASP B 1 185 ? -0.492 2.613 4.848 1 93.31 185 ASP B O 1
ATOM 4152 N N . ILE B 1 186 ? -2.678 2.174 5.062 1 93.62 186 ILE B N 1
ATOM 4153 C CA . ILE B 1 186 ? -3.035 3.566 5.305 1 93.62 186 ILE B CA 1
ATOM 4154 C C . ILE B 1 186 ? -2.359 4.055 6.586 1 93.62 186 ILE B C 1
ATOM 4156 O O . ILE B 1 186 ? -1.731 5.117 6.594 1 93.62 186 ILE B O 1
ATOM 4160 N N . HIS B 1 187 ? -2.508 3.271 7.594 1 97.44 187 HIS B N 1
ATOM 4161 C CA . HIS B 1 187 ? -1.888 3.584 8.875 1 97.44 187 HIS B CA 1
ATOM 4162 C C . HIS B 1 187 ? -0.368 3.629 8.758 1 97.44 187 HIS B C 1
ATOM 4164 O O . HIS B 1 187 ? 0.263 4.602 9.18 1 97.44 187 HIS B O 1
ATOM 4170 N N . ASP B 1 188 ? 0.207 2.617 8.195 1 97.81 188 ASP B N 1
ATOM 4171 C CA . ASP B 1 188 ? 1.659 2.484 8.125 1 97.81 188 ASP B C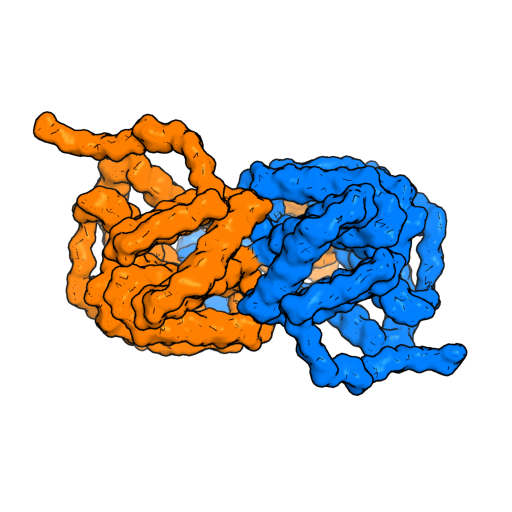A 1
ATOM 4172 C C . ASP B 1 188 ? 2.273 3.598 7.277 1 97.81 188 ASP B C 1
ATOM 4174 O O . ASP B 1 188 ? 3.359 4.094 7.59 1 97.81 188 ASP B O 1
ATOM 4178 N N . HIS B 1 189 ? 1.565 3.955 6.254 1 97.62 189 HIS B N 1
ATOM 4179 C CA . HIS B 1 189 ? 2.027 5.059 5.418 1 97.62 189 HIS B CA 1
ATOM 4180 C C . HIS B 1 189 ? 2.008 6.375 6.184 1 97.62 189 HIS B C 1
ATOM 4182 O O . HIS B 1 189 ? 2.961 7.152 6.113 1 97.62 189 HIS B O 1
ATOM 4188 N N . ALA B 1 190 ? 0.932 6.637 6.922 1 98.25 190 ALA B N 1
ATOM 4189 C CA . ALA B 1 190 ? 0.825 7.859 7.715 1 98.25 190 ALA B CA 1
ATOM 4190 C C . ALA B 1 190 ? 1.954 7.953 8.734 1 98.25 190 ALA B C 1
ATOM 4192 O O . ALA B 1 190 ? 2.51 9.031 8.961 1 98.25 190 ALA B O 1
ATOM 4193 N N . VAL B 1 191 ? 2.322 6.832 9.289 1 98.81 191 VAL B N 1
ATOM 4194 C CA . VAL B 1 191 ? 3.406 6.762 10.258 1 98.81 191 VAL B CA 1
ATOM 4195 C C . VAL B 1 191 ? 4.719 7.188 9.609 1 98.81 191 VAL B C 1
ATOM 4197 O O . VAL B 1 191 ? 5.43 8.047 10.133 1 98.81 191 VAL B O 1
ATOM 4200 N N . GLN B 1 192 ? 4.992 6.594 8.5 1 98.56 192 GLN B N 1
ATOM 4201 C CA . GLN B 1 192 ? 6.25 6.848 7.805 1 98.56 192 GLN B CA 1
ATOM 4202 C C . GLN B 1 192 ? 6.336 8.297 7.336 1 98.56 192 GLN B C 1
ATOM 4204 O O . GLN B 1 192 ? 7.391 8.93 7.441 1 98.56 192 GLN B O 1
ATOM 4209 N N . LEU B 1 193 ? 5.25 8.805 6.875 1 98.44 193 LEU B N 1
ATOM 4210 C CA . LEU B 1 193 ? 5.215 10.203 6.441 1 98.44 193 LEU B CA 1
ATOM 4211 C C . LEU B 1 193 ? 5.453 11.141 7.617 1 98.44 193 LEU B C 1
ATOM 4213 O O . LEU B 1 193 ? 6.156 12.148 7.484 1 98.44 193 LEU B O 1
ATOM 4217 N N . CYS B 1 194 ? 4.836 10.82 8.711 1 98.81 194 CYS B N 1
ATOM 4218 C CA . CYS B 1 194 ? 5.02 11.625 9.914 1 98.81 194 CYS B CA 1
ATOM 4219 C C . CYS B 1 194 ? 6.484 11.672 10.32 1 98.81 194 CYS B C 1
ATOM 4221 O O . CYS B 1 194 ? 7.031 12.75 10.562 1 98.81 194 CYS B O 1
ATOM 4223 N N . ILE B 1 195 ? 7.121 10.492 10.32 1 98.88 195 ILE B N 1
ATOM 4224 C CA . ILE B 1 195 ? 8.523 10.398 10.719 1 98.88 195 ILE B CA 1
ATOM 4225 C C . ILE B 1 195 ? 9.391 11.188 9.734 1 98.88 195 ILE B C 1
ATOM 4227 O O . ILE B 1 195 ? 10.219 12 10.141 1 98.88 195 ILE B O 1
ATOM 4231 N N . LYS B 1 196 ? 9.195 10.938 8.469 1 98.69 196 LYS B N 1
ATOM 4232 C CA . LYS B 1 196 ? 9.977 11.594 7.43 1 98.69 196 LYS B CA 1
ATOM 4233 C C . LYS B 1 196 ? 9.859 13.109 7.523 1 98.69 196 LYS B C 1
ATOM 4235 O O . LYS B 1 196 ? 10.867 13.82 7.508 1 98.69 196 LYS B O 1
ATOM 4240 N N . ASN B 1 197 ? 8.625 13.625 7.668 1 98.19 197 ASN B N 1
ATOM 4241 C CA . ASN B 1 197 ? 8.398 15.062 7.75 1 98.19 197 ASN B CA 1
ATOM 4242 C C . ASN B 1 197 ? 9.008 15.656 9.016 1 98.19 197 ASN B C 1
ATOM 4244 O O . ASN B 1 197 ? 9.555 16.75 8.992 1 98.19 197 ASN B O 1
ATOM 4248 N N . ALA B 1 198 ? 8.93 14.914 10.086 1 98.75 198 ALA B N 1
ATOM 4249 C CA . ALA B 1 198 ? 9.562 15.359 11.32 1 98.75 198 ALA B CA 1
ATOM 4250 C C . ALA B 1 198 ? 11.07 15.508 11.148 1 98.75 198 ALA B C 1
ATOM 4252 O O . ALA B 1 198 ? 11.648 16.531 11.508 1 98.75 198 ALA B O 1
ATOM 4253 N N . VAL B 1 199 ? 11.727 14.484 10.586 1 98.75 199 VAL B N 1
ATOM 4254 C CA . VAL B 1 199 ? 13.164 14.539 10.375 1 98.75 199 VAL B CA 1
ATOM 4255 C C . VAL B 1 199 ? 13.516 15.742 9.5 1 98.75 199 VAL B C 1
ATOM 4257 O O . VAL B 1 199 ? 14.445 16.5 9.812 1 98.75 199 VAL B O 1
ATOM 4260 N N . THR B 1 200 ? 12.781 15.938 8.461 1 97.44 200 THR B N 1
ATOM 4261 C CA . THR B 1 200 ? 13.016 17.047 7.539 1 97.44 200 THR B CA 1
ATOM 4262 C C . THR B 1 200 ? 12.945 18.391 8.266 1 97.44 200 THR B C 1
ATOM 4264 O O . THR B 1 200 ? 13.859 19.203 8.164 1 97.44 200 THR B O 1
ATOM 4267 N N . VAL B 1 201 ? 11.883 18.578 9.039 1 97.5 201 VAL B N 1
ATOM 4268 C CA . VAL B 1 201 ? 11.648 19.828 9.75 1 97.5 201 VAL B CA 1
ATOM 4269 C C . VAL B 1 201 ? 12.758 20.062 10.773 1 97.5 201 VAL B C 1
ATOM 4271 O O . VAL B 1 201 ? 13.305 21.156 10.867 1 97.5 201 VAL B O 1
ATOM 4274 N N . PHE B 1 202 ? 13.148 19.062 11.508 1 98.25 202 PHE B N 1
ATOM 4275 C CA . PHE B 1 202 ? 14.102 19.234 12.594 1 98.25 202 PHE B CA 1
ATOM 4276 C C . PHE B 1 202 ? 15.516 19.391 12.047 1 98.25 202 PHE B C 1
ATOM 4278 O O . PHE B 1 202 ? 16.344 20.078 12.656 1 98.25 202 PHE B O 1
ATOM 4285 N N . LEU B 1 203 ? 15.812 18.781 10.883 1 97.06 203 LEU B N 1
ATOM 4286 C CA . LEU B 1 203 ? 17.094 19.047 10.227 1 97.06 203 LEU B CA 1
ATOM 4287 C C . LEU B 1 203 ? 17.156 20.5 9.758 1 97.06 203 LEU B C 1
ATOM 4289 O O . LEU B 1 203 ? 18.203 21.141 9.891 1 97.06 203 LEU B O 1
ATOM 4293 N N . GLU B 1 204 ? 16.094 21.016 9.25 1 93.81 204 GLU B N 1
ATOM 4294 C CA . GLU B 1 204 ? 16.031 22.406 8.82 1 93.81 204 GLU B CA 1
ATOM 4295 C C . GLU B 1 204 ? 16.281 23.359 9.992 1 93.81 204 GLU B C 1
ATOM 4297 O O . GLU B 1 204 ? 16.922 24.391 9.836 1 93.81 204 GLU B O 1
ATOM 4302 N N . LYS B 1 205 ? 15.82 22.922 11.148 1 95.25 205 LYS B N 1
ATOM 4303 C CA . LYS B 1 205 ? 15.961 23.734 12.352 1 95.25 205 LYS B CA 1
ATOM 4304 C C . LYS B 1 205 ? 17.281 23.438 13.062 1 95.25 205 LYS B C 1
ATOM 4306 O O . LYS B 1 205 ? 17.578 24.031 14.102 1 95.25 205 LYS B O 1
ATOM 4311 N N . LYS B 1 206 ? 18.047 22.516 12.555 1 94.81 206 LYS B N 1
ATOM 4312 C CA . LYS B 1 206 ? 19.312 22.062 13.125 1 94.81 206 LYS B CA 1
ATOM 4313 C C . LYS B 1 206 ? 19.109 21.547 14.547 1 94.81 206 LYS B C 1
ATOM 4315 O O . LYS B 1 206 ? 19.969 21.734 15.406 1 94.81 206 LYS B O 1
ATOM 4320 N N . ASP B 1 207 ? 17.922 21.109 14.805 1 97.25 207 ASP B N 1
ATOM 4321 C CA . ASP B 1 207 ? 17.656 20.344 16.016 1 97.25 207 ASP B CA 1
ATOM 4322 C C . ASP B 1 207 ? 18 18.875 15.82 1 97.25 207 ASP B C 1
ATOM 4324 O O . ASP B 1 207 ? 17.109 18.047 15.586 1 97.25 207 ASP B O 1
ATOM 4328 N N . PHE B 1 208 ? 19.203 18.516 16 1 97.62 208 PHE B N 1
ATOM 4329 C CA . PHE B 1 208 ? 19.719 17.188 15.648 1 97.62 208 PHE B CA 1
ATOM 4330 C C . PHE B 1 208 ? 19.234 16.141 16.656 1 97.62 208 PHE B C 1
ATOM 4332 O O . PHE B 1 208 ? 19.078 14.977 16.297 1 97.62 208 PHE B O 1
ATOM 4339 N N . GLU B 1 209 ? 19.016 16.594 17.828 1 97.75 209 GLU B N 1
ATOM 4340 C CA . GLU B 1 209 ? 18.516 15.656 18.828 1 97.75 209 GLU B CA 1
ATOM 4341 C C . GLU B 1 209 ? 17.156 15.094 18.422 1 97.75 209 GLU B C 1
ATOM 4343 O O . GLU B 1 209 ? 16.953 13.875 18.422 1 97.75 209 GLU B O 1
ATOM 4348 N N . LYS B 1 210 ? 16.219 15.906 18.062 1 98.19 210 LYS B N 1
ATOM 4349 C CA . LYS B 1 210 ? 14.891 15.461 17.641 1 98.19 210 LYS B CA 1
ATOM 4350 C C . LYS B 1 210 ? 14.953 14.734 16.297 1 98.19 210 LYS B C 1
ATOM 4352 O O . LYS B 1 210 ? 14.25 13.742 16.078 1 98.19 210 LYS B O 1
ATOM 4357 N N . ALA B 1 211 ? 15.766 15.258 15.375 1 98.56 211 ALA B N 1
ATOM 4358 C CA . ALA B 1 211 ? 15.953 14.562 14.109 1 98.56 211 ALA B CA 1
ATOM 4359 C C . ALA B 1 211 ? 16.406 13.125 14.336 1 98.56 211 ALA B C 1
ATOM 4361 O O . ALA B 1 211 ? 15.867 12.188 13.742 1 98.56 211 ALA B O 1
ATOM 4362 N N . ASP B 1 212 ? 17.391 12.953 15.297 1 98.62 212 ASP B N 1
ATOM 4363 C CA . ASP B 1 212 ? 17.922 11.633 15.609 1 98.62 212 ASP B CA 1
ATOM 4364 C C . ASP B 1 212 ? 16.844 10.734 16.234 1 98.62 212 ASP B C 1
ATOM 4366 O O . ASP B 1 212 ? 16.797 9.539 15.961 1 98.62 212 ASP B O 1
ATOM 4370 N N . TYR B 1 213 ? 16.062 11.344 17.031 1 98.75 213 TYR B N 1
ATOM 4371 C CA . TYR B 1 213 ? 14.961 10.594 17.641 1 98.75 213 TYR B CA 1
ATOM 4372 C C . TYR B 1 213 ? 14.07 9.969 16.562 1 98.75 213 TYR B C 1
ATOM 4374 O O . TYR B 1 213 ? 13.773 8.773 16.609 1 98.75 213 TYR B O 1
ATOM 4382 N N . PHE B 1 214 ? 13.664 10.695 15.594 1 98.75 214 PHE B N 1
ATOM 4383 C CA . PHE B 1 214 ? 12.734 10.211 14.586 1 98.75 214 PHE B CA 1
ATOM 4384 C C . PHE B 1 214 ? 13.445 9.297 13.594 1 98.75 214 PHE B C 1
ATOM 4386 O O . PHE B 1 214 ? 12.836 8.359 13.062 1 98.75 214 PHE B O 1
ATOM 4393 N N . LEU B 1 215 ? 14.734 9.562 13.305 1 98.56 215 LEU B N 1
ATOM 4394 C CA . LEU B 1 215 ? 15.5 8.594 12.531 1 98.56 215 LEU B CA 1
ATOM 4395 C C . LEU B 1 215 ? 15.5 7.23 13.211 1 98.56 215 LEU B C 1
ATOM 4397 O O . LEU B 1 215 ? 15.344 6.199 12.547 1 98.56 215 LEU B O 1
ATOM 4401 N N . GLU B 1 216 ? 15.648 7.27 14.5 1 98.5 216 GLU B N 1
ATOM 4402 C CA . GLU B 1 216 ? 15.609 6.031 15.273 1 98.5 216 GLU B CA 1
ATOM 4403 C C . GLU B 1 216 ? 14.227 5.391 15.219 1 98.5 216 GLU B C 1
ATOM 4405 O O . GLU B 1 216 ? 14.102 4.164 15.156 1 98.5 216 GLU B O 1
ATOM 4410 N N . GLN B 1 217 ? 13.141 6.191 15.266 1 98.69 217 GLN B N 1
ATOM 4411 C CA . GLN B 1 217 ? 11.797 5.652 15.141 1 98.69 217 GLN B CA 1
ATOM 4412 C C . GLN B 1 217 ? 11.617 4.934 13.805 1 98.69 217 GLN B C 1
ATOM 4414 O O . GLN B 1 217 ? 10.922 3.916 13.727 1 98.69 217 GLN B O 1
ATOM 4419 N N . PHE B 1 218 ? 12.195 5.473 12.766 1 98.31 218 PHE B N 1
ATOM 4420 C CA . PHE B 1 218 ? 12.086 4.82 11.469 1 98.31 218 PHE B CA 1
ATOM 4421 C C . PHE B 1 218 ? 12.828 3.488 11.461 1 98.31 218 PHE B C 1
ATOM 4423 O O . PHE B 1 218 ? 12.375 2.52 10.852 1 98.31 218 PHE B O 1
ATOM 4430 N N . ASP B 1 219 ? 13.984 3.449 12.156 1 96.62 219 ASP B N 1
ATOM 4431 C CA . ASP B 1 219 ? 14.703 2.188 12.289 1 96.62 219 ASP B CA 1
ATOM 4432 C C . ASP B 1 219 ? 13.859 1.143 13.016 1 96.62 219 ASP B C 1
ATOM 4434 O O . ASP B 1 219 ? 13.914 -0.043 12.68 1 96.62 219 ASP B O 1
ATOM 4438 N N . ILE B 1 220 ? 13.156 1.576 13.961 1 97.56 220 ILE B N 1
ATOM 4439 C CA . ILE B 1 220 ? 12.266 0.686 14.703 1 97.56 220 ILE B CA 1
ATOM 4440 C C . ILE B 1 220 ? 11.164 0.167 13.789 1 97.56 220 ILE B C 1
ATOM 4442 O O . ILE B 1 220 ? 10.891 -1.035 13.758 1 97.56 220 ILE B O 1
ATOM 4446 N N . VAL B 1 221 ? 10.539 1.062 13.008 1 96.38 221 VAL B N 1
ATOM 4447 C CA . VAL B 1 221 ? 9.43 0.705 12.125 1 96.38 221 VAL B CA 1
ATOM 4448 C C . VAL B 1 221 ? 9.891 -0.344 11.117 1 96.38 221 VAL B C 1
ATOM 4450 O O . VAL B 1 221 ? 9.133 -1.241 10.75 1 96.38 221 VAL B O 1
ATOM 4453 N N . ARG B 1 222 ? 11.094 -0.307 10.68 1 94.31 222 ARG B N 1
ATOM 4454 C CA . ARG B 1 222 ? 11.672 -1.24 9.719 1 94.31 222 ARG B CA 1
ATOM 4455 C C . ARG B 1 222 ? 11.68 -2.662 10.266 1 94.31 222 ARG B C 1
ATOM 4457 O O . ARG B 1 222 ? 11.734 -3.629 9.508 1 94.31 222 ARG B O 1
ATOM 4464 N N . LYS B 1 223 ? 11.609 -2.742 11.555 1 93.5 223 LYS B N 1
ATOM 4465 C CA . LYS B 1 223 ? 11.758 -4.043 12.195 1 93.5 223 LYS B CA 1
ATOM 4466 C C . LYS B 1 223 ? 10.414 -4.559 12.711 1 93.5 223 LYS B C 1
ATOM 4468 O O . LYS B 1 223 ? 10.328 -5.672 13.234 1 93.5 223 LYS B O 1
ATOM 4473 N N . VAL B 1 224 ? 9.406 -3.752 12.625 1 96 224 VAL B N 1
ATOM 4474 C CA . VAL B 1 224 ? 8.078 -4.164 13.078 1 96 224 VAL B CA 1
ATOM 4475 C C . VAL B 1 224 ? 7.523 -5.238 12.141 1 96 224 VAL B C 1
ATOM 4477 O O . VAL B 1 224 ? 7.465 -5.039 10.93 1 96 224 VAL B O 1
ATOM 4480 N N . PRO B 1 225 ? 7.078 -6.367 12.664 1 91.44 225 PRO B N 1
ATOM 4481 C CA . PRO B 1 225 ? 6.559 -7.449 11.828 1 91.44 225 PRO B CA 1
ATOM 4482 C C . PRO B 1 225 ? 5.352 -7.023 10.992 1 91.44 225 PRO B C 1
ATOM 4484 O O . PRO B 1 225 ? 4.449 -6.355 11.5 1 91.44 225 PRO B O 1
ATOM 4487 N N . SER B 1 226 ? 5.363 -7.371 9.742 1 89.56 226 SER B N 1
ATOM 4488 C CA . SER B 1 226 ? 4.262 -7.195 8.805 1 89.56 226 SER B CA 1
ATOM 4489 C C . SER B 1 226 ? 4.02 -5.723 8.5 1 89.56 226 SER B C 1
ATOM 4491 O O . SER B 1 226 ? 3.012 -5.363 7.891 1 89.56 226 SER B O 1
ATOM 4493 N N . PHE B 1 227 ? 4.914 -4.789 9.102 1 94.88 227 PHE B N 1
ATOM 4494 C CA . PHE B 1 227 ? 4.789 -3.375 8.781 1 94.88 227 PHE B CA 1
ATOM 4495 C C . PHE B 1 227 ? 5.008 -3.139 7.289 1 94.88 227 PHE B C 1
ATOM 4497 O O . PHE B 1 227 ? 5.953 -3.672 6.707 1 94.88 227 PHE B O 1
ATOM 4504 N N . ILE B 1 228 ? 4.145 -2.422 6.688 1 93.94 228 ILE B N 1
ATOM 4505 C CA . ILE B 1 228 ? 4.211 -2.184 5.25 1 93.94 228 ILE B CA 1
ATOM 4506 C C . ILE B 1 228 ? 5.074 -0.955 4.973 1 93.94 228 ILE B C 1
ATOM 4508 O O . ILE B 1 228 ? 4.621 0.18 5.129 1 93.94 228 ILE B O 1
ATOM 4512 N N . LEU B 1 229 ? 6.219 -1.215 4.496 1 94.81 229 LEU B N 1
ATOM 4513 C CA . LEU B 1 229 ? 7.176 -0.145 4.238 1 94.81 229 LEU B CA 1
ATOM 4514 C C . LEU B 1 229 ? 6.945 0.468 2.861 1 94.81 229 LEU B C 1
ATOM 4516 O O . LEU B 1 229 ? 6.738 -0.254 1.884 1 94.81 229 LEU B O 1
ATOM 4520 N N . ASP B 1 230 ? 6.902 1.759 2.818 1 94.81 230 ASP B N 1
ATOM 4521 C CA . ASP B 1 230 ? 6.91 2.492 1.557 1 94.81 230 ASP B CA 1
ATOM 4522 C C . ASP B 1 230 ? 8.336 2.66 1.029 1 94.81 230 ASP B C 1
ATOM 4524 O O . ASP B 1 230 ? 9.141 3.371 1.63 1 94.81 230 ASP B O 1
ATOM 4528 N N . GLY B 1 231 ? 8.602 2.086 -0.072 1 93.12 231 GLY B N 1
ATOM 4529 C CA . GLY B 1 231 ? 9.953 2.08 -0.603 1 93.12 231 GLY B CA 1
ATOM 4530 C C . GLY B 1 231 ? 10.477 3.467 -0.922 1 93.12 231 GLY B C 1
ATOM 4531 O O . GLY B 1 231 ? 11.664 3.744 -0.748 1 93.12 231 GLY B O 1
ATOM 4532 N N . THR B 1 232 ? 9.672 4.34 -1.362 1 93.5 232 THR B N 1
ATOM 4533 C CA . THR B 1 232 ? 10.062 5.703 -1.702 1 93.5 232 THR B CA 1
ATOM 4534 C C . THR B 1 232 ? 10.422 6.492 -0.445 1 93.5 232 THR B C 1
ATOM 4536 O O . THR B 1 232 ? 11.445 7.172 -0.399 1 93.5 232 THR B O 1
ATOM 4539 N N . ILE B 1 233 ? 9.555 6.352 0.547 1 96.5 233 ILE B N 1
ATOM 4540 C CA . ILE B 1 233 ? 9.828 7.035 1.806 1 96.5 233 ILE B CA 1
ATOM 4541 C C . ILE B 1 233 ? 11.094 6.461 2.441 1 96.5 233 ILE B C 1
ATOM 4543 O O . ILE B 1 233 ? 11.914 7.203 2.982 1 96.5 233 ILE B O 1
ATOM 4547 N N . ASN B 1 234 ? 11.188 5.137 2.348 1 96.56 234 ASN B N 1
ATOM 4548 C CA . ASN B 1 234 ? 12.383 4.48 2.881 1 96.56 234 ASN B CA 1
ATOM 4549 C C . ASN B 1 234 ? 13.648 5.02 2.232 1 96.56 234 ASN B C 1
ATOM 4551 O O . ASN B 1 234 ? 14.641 5.285 2.92 1 96.56 234 ASN B O 1
ATOM 4555 N N . LEU B 1 235 ? 13.648 5.246 0.954 1 95.69 235 LEU B N 1
ATOM 4556 C CA . LEU B 1 235 ? 14.781 5.816 0.231 1 95.69 235 LEU B CA 1
ATOM 4557 C C . LEU B 1 235 ? 15.023 7.258 0.658 1 95.69 235 LEU B C 1
ATOM 4559 O O . LEU B 1 235 ? 16.172 7.668 0.837 1 95.69 235 LEU B O 1
ATOM 4563 N N . GLU B 1 236 ? 13.984 7.992 0.843 1 97 236 GLU B N 1
ATOM 4564 C CA . GLU B 1 236 ? 14.109 9.367 1.314 1 97 236 GLU B CA 1
ATOM 4565 C C . GLU B 1 236 ? 14.734 9.422 2.707 1 97 236 GLU B C 1
ATOM 4567 O O . GLU B 1 236 ? 15.484 10.344 3.021 1 97 236 GLU B O 1
ATOM 4572 N N . MET B 1 237 ? 14.414 8.445 3.463 1 97.88 237 MET B N 1
ATOM 4573 C CA . MET B 1 237 ? 14.969 8.406 4.812 1 97.88 237 MET B CA 1
ATOM 4574 C C . MET B 1 237 ? 16.469 8.172 4.781 1 97.88 237 MET B C 1
ATOM 4576 O O . MET B 1 237 ? 17.203 8.688 5.629 1 97.88 237 MET B O 1
ATOM 4580 N N . ILE B 1 238 ? 16.969 7.422 3.818 1 96.38 238 ILE B N 1
ATOM 4581 C CA . ILE B 1 238 ? 18.406 7.25 3.645 1 96.38 238 ILE B CA 1
ATOM 4582 C C . ILE B 1 238 ? 19.031 8.578 3.24 1 96.38 238 ILE B C 1
ATOM 4584 O O . ILE B 1 238 ? 20.078 8.969 3.77 1 96.38 238 ILE B O 1
ATOM 4588 N N . TYR B 1 239 ? 18.391 9.242 2.328 1 97.12 239 TYR B N 1
ATOM 4589 C CA . TYR B 1 239 ? 18.828 10.586 1.952 1 97.12 239 TYR B CA 1
ATOM 4590 C C . TYR B 1 239 ? 18.938 11.484 3.176 1 97.12 239 TYR B C 1
ATOM 4592 O O . TYR B 1 239 ? 19.969 12.125 3.383 1 97.12 239 TYR B O 1
ATOM 4600 N N . LEU B 1 240 ? 17.906 11.469 4.012 1 98.12 240 LEU B N 1
ATOM 4601 C CA . LEU B 1 240 ? 17.844 12.344 5.176 1 98.12 240 LEU B CA 1
ATOM 4602 C C . LEU B 1 240 ? 18.922 11.969 6.195 1 98.12 240 LEU B C 1
ATOM 4604 O O . LEU B 1 240 ? 19.469 12.836 6.883 1 98.12 240 LEU B O 1
ATOM 4608 N N . LYS B 1 241 ? 19.188 10.68 6.273 1 97.31 241 LYS B N 1
ATOM 4609 C CA . LYS B 1 241 ? 20.25 10.219 7.168 1 97.31 241 LYS B CA 1
ATOM 4610 C C . LYS B 1 241 ? 21.609 10.766 6.738 1 97.31 241 LYS B C 1
ATOM 4612 O O . LYS B 1 241 ? 22.375 11.25 7.566 1 97.31 241 LYS B O 1
ATOM 4617 N N . HIS B 1 242 ? 21.922 10.734 5.457 1 96.19 242 HIS B N 1
ATOM 4618 C CA . HIS B 1 242 ? 23.156 11.297 4.93 1 96.19 242 HIS B CA 1
ATOM 4619 C C . HIS B 1 242 ? 23.188 12.812 5.125 1 96.19 242 HIS B C 1
ATOM 4621 O O . HIS B 1 242 ? 24.234 13.375 5.473 1 96.19 242 HIS B O 1
ATOM 4627 N N . LEU B 1 243 ? 22.094 13.461 4.887 1 96.62 243 LEU B N 1
ATOM 4628 C CA . LEU B 1 243 ? 22.016 14.906 5.074 1 96.62 243 LEU B CA 1
ATOM 4629 C C . LEU B 1 243 ? 22.266 15.281 6.527 1 96.62 243 LEU B C 1
ATOM 4631 O O . LEU B 1 243 ? 22.984 16.25 6.805 1 96.62 243 LEU B O 1
ATOM 4635 N N . ARG B 1 244 ? 21.641 14.523 7.441 1 97.56 244 ARG B N 1
ATOM 4636 C CA . ARG B 1 244 ? 21.875 14.727 8.867 1 97.56 244 ARG B CA 1
ATOM 4637 C C . ARG B 1 244 ? 23.359 14.617 9.195 1 97.56 244 ARG B C 1
ATOM 4639 O O . ARG B 1 244 ? 23.906 15.461 9.906 1 97.56 244 ARG B O 1
ATOM 4646 N N . ASN B 1 245 ? 24.031 13.609 8.688 1 96.5 245 ASN B N 1
ATOM 4647 C CA . ASN B 1 245 ? 25.469 13.406 8.914 1 96.5 245 ASN B CA 1
ATOM 4648 C C . ASN B 1 245 ? 26.281 14.57 8.359 1 96.5 245 ASN B C 1
ATOM 4650 O O . ASN B 1 245 ? 27.234 15.023 9 1 96.5 245 ASN B O 1
ATOM 4654 N N . PHE B 1 246 ? 25.922 15.062 7.25 1 95.88 246 PHE B N 1
ATOM 4655 C CA . PHE B 1 246 ? 26.594 16.188 6.645 1 95.88 246 PHE B CA 1
ATOM 4656 C C . PHE B 1 246 ? 26.406 17.453 7.477 1 95.88 246 PHE B C 1
ATOM 4658 O O . PHE B 1 246 ? 27.375 18.156 7.777 1 95.88 246 PHE B O 1
ATOM 4665 N N . LEU B 1 247 ? 25.188 17.734 7.875 1 95 247 LEU B N 1
ATOM 4666 C CA . LEU B 1 247 ? 24.859 18.969 8.57 1 95 247 LEU B CA 1
ATOM 4667 C C . LEU B 1 247 ? 25.484 18.984 9.969 1 95 247 LEU B C 1
ATOM 4669 O O . LEU B 1 247 ? 25.891 20.031 10.461 1 95 247 LEU B O 1
ATOM 4673 N N . LYS B 1 248 ? 25.531 17.828 10.5 1 94.62 248 LYS B N 1
ATOM 4674 C CA . LYS B 1 248 ? 26.047 17.734 11.867 1 94.62 248 LYS B CA 1
ATOM 4675 C C . LYS B 1 248 ? 27.578 17.719 11.883 1 94.62 248 LYS B C 1
ATOM 4677 O O . LYS B 1 248 ? 28.203 18.344 12.742 1 94.62 248 LYS B O 1
ATOM 4682 N N . LYS B 1 249 ? 28.234 17.031 10.898 1 92.94 249 LYS B N 1
ATOM 4683 C CA . LYS B 1 249 ? 29.672 16.797 10.938 1 92.94 249 LYS B CA 1
ATOM 4684 C C . LYS B 1 249 ? 30.391 17.531 9.805 1 92.94 249 LYS B C 1
ATOM 4686 O O . LYS B 1 249 ? 31.609 17.516 9.727 1 92.94 249 LYS B O 1
ATOM 4691 N N . ARG B 1 250 ? 29.672 18.188 8.953 1 87.31 250 ARG B N 1
ATOM 4692 C CA . ARG B 1 250 ? 30.203 18.891 7.785 1 87.31 250 ARG B CA 1
ATOM 4693 C C . ARG B 1 250 ? 31.078 17.969 6.945 1 87.31 250 ARG B C 1
ATOM 4695 O O . ARG B 1 250 ? 32.188 18.359 6.52 1 87.31 250 ARG B O 1
ATOM 4702 N N . ASN B 1 251 ? 30.594 16.734 6.832 1 89.56 251 ASN B N 1
ATOM 4703 C CA . ASN B 1 251 ? 31.266 15.711 6.031 1 89.56 251 ASN B CA 1
ATOM 4704 C C . ASN B 1 251 ? 30.812 15.742 4.578 1 89.56 251 ASN B C 1
ATOM 4706 O O . ASN B 1 251 ? 29.703 15.289 4.266 1 89.56 251 ASN B O 1
ATOM 4710 N N . MET B 1 252 ? 31.656 16.109 3.686 1 90.69 252 MET B N 1
ATOM 4711 C CA . MET B 1 252 ? 31.297 16.297 2.281 1 90.69 252 MET B CA 1
ATOM 4712 C C . MET B 1 252 ? 30.953 14.961 1.622 1 90.69 252 MET B C 1
ATOM 4714 O O . MET B 1 252 ? 30.141 14.922 0.693 1 90.69 252 MET B O 1
ATOM 4718 N N . GLU B 1 253 ? 31.578 13.906 2.098 1 92.69 253 GLU B N 1
ATOM 4719 C CA . GLU B 1 253 ? 31.266 12.586 1.56 1 92.69 253 GLU B CA 1
ATOM 4720 C C . GLU B 1 253 ? 29.797 12.242 1.77 1 92.69 253 GLU B C 1
ATOM 4722 O O . GLU B 1 253 ? 29.156 11.664 0.888 1 92.69 253 GLU B O 1
ATOM 4727 N N . GLU B 1 254 ? 29.281 12.609 2.922 1 94.38 254 GLU B N 1
ATOM 4728 C CA . GLU B 1 254 ? 27.891 12.359 3.25 1 94.38 254 GLU B CA 1
ATOM 4729 C C . GLU B 1 254 ? 26.953 13.18 2.365 1 94.38 254 GLU B C 1
ATOM 4731 O O . GLU B 1 254 ? 25.891 12.711 1.978 1 94.38 254 GLU B O 1
ATOM 4736 N N . TYR B 1 255 ? 27.359 14.383 2.049 1 94.25 255 TYR B N 1
ATOM 4737 C CA . TYR B 1 255 ? 26.594 15.211 1.128 1 94.25 255 TYR B CA 1
ATOM 4738 C C . TYR B 1 255 ? 26.531 14.578 -0.256 1 94.25 255 TYR B C 1
ATOM 4740 O O . TYR B 1 255 ? 25.469 14.531 -0.876 1 94.25 255 TYR B O 1
ATOM 4748 N N . LEU B 1 256 ? 27.625 14.062 -0.709 1 92.75 256 LEU B N 1
ATOM 4749 C CA . LEU B 1 256 ? 27.688 13.43 -2.025 1 92.75 256 LEU B CA 1
ATOM 4750 C C . LEU B 1 256 ? 26.812 12.18 -2.068 1 92.75 256 LEU B C 1
ATOM 4752 O O . LEU B 1 256 ? 26.156 11.906 -3.076 1 92.75 256 LEU B O 1
ATOM 4756 N N . LYS B 1 257 ? 26.844 11.422 -0.982 1 92.31 257 LYS B N 1
ATOM 4757 C CA . LYS B 1 257 ? 25.969 10.258 -0.891 1 92.31 257 LYS B CA 1
ATOM 4758 C C . LYS B 1 257 ? 24.5 10.664 -0.972 1 92.31 257 LYS B C 1
ATOM 4760 O O . LYS B 1 257 ? 23.688 9.992 -1.62 1 92.31 257 LYS B O 1
ATOM 4765 N N . ALA B 1 258 ? 24.141 11.766 -0.295 1 94.69 258 ALA B N 1
ATOM 4766 C CA . ALA B 1 258 ? 22.781 12.289 -0.37 1 94.69 258 ALA B CA 1
ATOM 4767 C C . ALA B 1 258 ? 22.422 12.664 -1.804 1 94.69 258 ALA B C 1
ATOM 4769 O O . ALA B 1 258 ? 21.344 12.312 -2.287 1 94.69 258 ALA B O 1
ATOM 4770 N N . VAL B 1 259 ? 23.344 13.281 -2.498 1 93.5 259 VAL B N 1
ATOM 4771 C CA . VAL B 1 259 ? 23.125 13.719 -3.875 1 93.5 259 VAL B CA 1
ATOM 4772 C C . VAL B 1 259 ? 22.922 12.5 -4.777 1 93.5 259 VAL B C 1
ATOM 4774 O O . VAL B 1 259 ? 22.094 12.523 -5.688 1 93.5 259 VAL B O 1
ATOM 4777 N N . ASN B 1 260 ? 23.656 11.477 -4.512 1 91.25 260 ASN B N 1
ATOM 4778 C CA . ASN B 1 260 ? 23.5 10.242 -5.277 1 91.25 260 ASN B CA 1
ATOM 4779 C C . ASN B 1 260 ? 22.094 9.664 -5.129 1 91.25 260 ASN B C 1
ATOM 4781 O O . ASN B 1 260 ? 21.516 9.172 -6.102 1 91.25 260 ASN B O 1
ATOM 4785 N N . ILE B 1 261 ? 21.562 9.727 -3.949 1 93.88 261 ILE B N 1
ATOM 4786 C CA . ILE B 1 261 ? 20.219 9.242 -3.715 1 93.88 261 ILE B CA 1
ATOM 4787 C C . ILE B 1 261 ? 19.219 10.141 -4.445 1 93.88 261 ILE B C 1
ATOM 4789 O O . ILE B 1 261 ? 18.234 9.648 -5.02 1 93.88 261 ILE B O 1
ATOM 4793 N N . VAL B 1 262 ? 19.453 11.453 -4.43 1 94.75 262 VAL B N 1
ATOM 4794 C CA . VAL B 1 262 ? 18.594 12.391 -5.141 1 94.75 262 VAL B CA 1
ATOM 4795 C C . VAL B 1 262 ? 18.531 12.016 -6.621 1 94.75 262 VAL B C 1
ATOM 4797 O O . VAL B 1 262 ? 17.438 11.953 -7.203 1 94.75 262 VAL B O 1
ATOM 4800 N N . ASN B 1 263 ? 19.656 11.688 -7.188 1 91 263 ASN B N 1
ATOM 4801 C CA . ASN B 1 263 ? 19.719 11.328 -8.602 1 91 263 ASN B CA 1
ATOM 4802 C C . ASN B 1 263 ? 18.953 10.039 -8.883 1 91 263 ASN B C 1
ATOM 4804 O O . ASN B 1 263 ? 18.391 9.867 -9.969 1 91 263 ASN B O 1
ATOM 4808 N N . LEU B 1 264 ? 18.953 9.211 -7.922 1 92.5 264 LEU B N 1
ATOM 4809 C CA . LEU B 1 264 ? 18.234 7.945 -8.078 1 92.5 264 LEU B CA 1
ATOM 4810 C C . LEU B 1 264 ? 16.734 8.18 -8.242 1 92.5 264 LEU B C 1
ATOM 4812 O O . LEU B 1 264 ? 16.062 7.441 -8.961 1 92.5 264 LEU B O 1
ATOM 4816 N N . PHE B 1 265 ? 16.156 9.172 -7.609 1 93.69 265 PHE B N 1
ATOM 4817 C CA . PHE B 1 265 ? 14.727 9.461 -7.715 1 93.69 265 PHE B CA 1
ATOM 4818 C C . PHE B 1 265 ? 14.352 9.82 -9.148 1 93.69 265 PHE B C 1
ATOM 4820 O O . PHE B 1 265 ? 13.242 9.523 -9.602 1 93.69 265 PHE B O 1
ATOM 4827 N N . SER B 1 266 ? 15.281 10.445 -9.867 1 90.62 266 SER B N 1
ATOM 4828 C CA . SER B 1 266 ? 15.047 10.703 -11.281 1 90.62 266 SER B CA 1
ATOM 4829 C C . SER B 1 266 ? 14.922 9.406 -12.07 1 90.62 266 SER B C 1
ATOM 4831 O O . SER B 1 266 ? 14.016 9.25 -12.891 1 90.62 266 SER B O 1
ATOM 4833 N N . GLN B 1 267 ? 15.789 8.477 -11.75 1 89.25 267 GLN B N 1
ATOM 4834 C CA . GLN B 1 267 ? 15.781 7.184 -12.43 1 89.25 267 GLN B CA 1
ATOM 4835 C C . GLN B 1 267 ? 14.508 6.402 -12.109 1 89.25 267 GLN B C 1
ATOM 4837 O O . GLN B 1 267 ? 14.039 5.613 -12.93 1 89.25 267 GLN B O 1
ATOM 4842 N N . LEU B 1 268 ? 13.977 6.664 -10.977 1 91.38 268 LEU B N 1
ATOM 4843 C CA . LEU B 1 268 ? 12.789 5.957 -10.508 1 91.38 268 LEU B CA 1
ATOM 4844 C C . LEU B 1 268 ? 11.531 6.555 -11.117 1 91.38 268 LEU B C 1
ATOM 4846 O O . LEU B 1 268 ? 10.438 6 -10.969 1 91.38 268 LEU B O 1
ATOM 4850 N N . GLY B 1 269 ? 11.688 7.656 -11.789 1 87.69 269 GLY B N 1
ATOM 4851 C CA . GLY B 1 269 ? 10.531 8.336 -12.359 1 87.69 269 GLY B CA 1
ATOM 4852 C C . GLY B 1 269 ? 9.797 9.203 -11.352 1 87.69 269 GLY B C 1
ATOM 4853 O O . GLY B 1 269 ? 8.68 9.656 -11.617 1 87.69 269 GLY B O 1
ATOM 4854 N N . GLU B 1 270 ? 10.383 9.297 -10.141 1 90.62 270 GLU B N 1
ATOM 4855 C CA . GLU B 1 270 ? 9.82 10.164 -9.117 1 90.62 270 GLU B CA 1
ATOM 4856 C C . GLU B 1 270 ? 10.234 11.617 -9.336 1 90.62 270 GLU B C 1
ATOM 4858 O O . GLU B 1 270 ? 10.93 12.203 -8.5 1 90.62 270 GLU B O 1
ATOM 4863 N N . ASN B 1 271 ? 9.688 12.219 -10.312 1 88.44 271 ASN B N 1
ATOM 4864 C CA . ASN B 1 271 ? 10.172 13.492 -10.82 1 88.44 271 ASN B CA 1
ATOM 4865 C C . ASN B 1 271 ? 9.867 14.641 -9.859 1 88.44 271 ASN B C 1
ATOM 4867 O O . ASN B 1 271 ? 10.695 15.531 -9.664 1 88.44 271 ASN B O 1
ATOM 4871 N N . ASP B 1 272 ? 8.711 14.641 -9.242 1 88.19 272 ASP B N 1
ATOM 4872 C CA . ASP B 1 272 ? 8.359 15.711 -8.312 1 88.19 272 ASP B CA 1
ATOM 4873 C C . ASP B 1 272 ? 9.266 15.688 -7.082 1 88.19 272 ASP B C 1
ATOM 4875 O O . ASP B 1 272 ? 9.797 16.719 -6.676 1 88.19 272 ASP B O 1
ATOM 4879 N N . THR B 1 273 ? 9.445 14.516 -6.578 1 92 273 THR B N 1
ATOM 4880 C CA . THR B 1 273 ? 10.336 14.367 -5.426 1 92 273 THR B CA 1
ATOM 4881 C C . THR B 1 273 ? 11.758 14.758 -5.789 1 92 273 THR B C 1
ATOM 4883 O O . THR B 1 273 ? 12.438 15.445 -5.02 1 92 273 THR B O 1
ATOM 4886 N N . TYR B 1 274 ? 12.164 14.305 -6.973 1 93 274 TYR B N 1
ATOM 4887 C CA . TYR B 1 274 ? 13.492 14.641 -7.461 1 93 274 TYR B CA 1
ATOM 4888 C C . TYR B 1 274 ? 13.703 16.141 -7.504 1 93 274 TYR B C 1
ATOM 4890 O O . TYR B 1 274 ? 14.688 16.656 -6.969 1 93 274 TYR B O 1
ATOM 4898 N N . LYS B 1 275 ? 12.812 16.828 -8.039 1 92.06 275 LYS B N 1
ATOM 4899 C CA . LYS B 1 275 ? 12.906 18.281 -8.18 1 92.06 275 LYS B CA 1
ATOM 4900 C C . LYS B 1 275 ? 13 18.953 -6.812 1 92.06 275 LYS B C 1
ATOM 4902 O O . LYS B 1 275 ? 13.82 19.859 -6.617 1 92.06 275 LYS B O 1
ATOM 4907 N N . GLU B 1 276 ? 12.164 18.547 -5.934 1 91.69 276 GLU B N 1
ATOM 4908 C CA . GLU B 1 276 ? 12.148 19.125 -4.59 1 91.69 276 GLU B CA 1
ATOM 4909 C C . GLU B 1 276 ? 13.477 18.875 -3.877 1 91.69 276 GLU B C 1
ATOM 4911 O O . GLU B 1 276 ? 14.008 19.781 -3.217 1 91.69 276 GLU B O 1
ATOM 4916 N N . LEU B 1 277 ? 14.023 17.703 -4.027 1 93.88 277 LEU B N 1
ATOM 4917 C CA . LEU B 1 277 ? 15.258 17.344 -3.338 1 93.88 277 LEU B CA 1
ATOM 4918 C C . LEU B 1 277 ? 16.453 18.062 -3.959 1 93.88 277 LEU B C 1
ATOM 4920 O O . LEU B 1 277 ? 17.391 18.453 -3.252 1 93.88 277 LEU B O 1
ATOM 4924 N N . VAL B 1 278 ? 16.406 18.234 -5.285 1 93.19 278 VAL B N 1
ATOM 4925 C CA . VAL B 1 278 ? 17.453 18.984 -5.961 1 93.19 278 VAL B CA 1
ATOM 4926 C C . VAL B 1 278 ? 17.5 20.406 -5.414 1 93.19 278 VAL B C 1
ATOM 4928 O O . VAL B 1 278 ? 18.578 20.922 -5.109 1 93.19 278 VAL B O 1
ATOM 4931 N N . LYS B 1 279 ? 16.359 20.984 -5.285 1 92.19 279 LYS B N 1
ATOM 4932 C CA . LYS B 1 279 ? 16.297 22.328 -4.723 1 92.19 279 LYS B CA 1
ATOM 4933 C C . LYS B 1 279 ? 16.875 22.359 -3.316 1 92.19 279 LYS B C 1
ATOM 4935 O O . LYS B 1 279 ? 17.641 23.281 -2.982 1 92.19 279 LYS B O 1
ATOM 4940 N N . GLU B 1 280 ? 16.531 21.438 -2.562 1 92.69 280 GLU B N 1
ATOM 4941 C CA . GLU B 1 280 ? 16.969 21.375 -1.174 1 92.69 280 GLU B CA 1
ATOM 4942 C C . GLU B 1 280 ? 18.484 21.266 -1.086 1 92.69 280 GLU B C 1
ATOM 4944 O O . GLU B 1 280 ? 19.141 22.031 -0.379 1 92.69 280 GLU B O 1
ATOM 4949 N N . VAL B 1 281 ? 19.078 20.297 -1.826 1 92.62 281 VAL B N 1
ATOM 4950 C CA . VAL B 1 281 ? 20.516 20.062 -1.731 1 92.62 281 VAL B CA 1
ATOM 4951 C C . VAL B 1 281 ? 21.281 21.234 -2.334 1 92.62 281 VAL B C 1
ATOM 4953 O O . VAL B 1 281 ? 22.375 21.578 -1.872 1 92.62 281 VAL B O 1
ATOM 4956 N N . THR B 1 282 ? 20.688 21.875 -3.318 1 92.31 282 THR B N 1
ATOM 4957 C CA . THR B 1 282 ? 21.312 23.047 -3.918 1 92.31 282 THR B CA 1
ATOM 4958 C C . THR B 1 282 ? 21.328 24.219 -2.934 1 92.31 282 THR B C 1
ATOM 4960 O O . THR B 1 282 ? 22.328 24.906 -2.803 1 92.31 282 THR B O 1
ATOM 4963 N N . GLU B 1 283 ? 20.234 24.406 -2.26 1 91.88 283 GLU B N 1
ATOM 4964 C CA . GLU B 1 283 ? 20.141 25.469 -1.263 1 91.88 283 GLU B CA 1
ATOM 4965 C C . GLU B 1 283 ? 21.109 25.234 -0.112 1 91.88 283 GLU B C 1
ATOM 4967 O O . GLU B 1 283 ? 21.703 26.188 0.41 1 91.88 283 GLU B O 1
ATOM 4972 N N . ILE B 1 284 ? 21.25 24.047 0.251 1 91 284 ILE B N 1
ATOM 4973 C CA . ILE B 1 284 ? 22.172 23.703 1.322 1 91 284 ILE B CA 1
ATOM 4974 C C . ILE B 1 284 ? 23.594 24.016 0.895 1 91 284 ILE B C 1
ATOM 4976 O O . ILE B 1 284 ? 24.375 24.594 1.667 1 91 284 ILE B O 1
ATOM 4980 N N . ALA B 1 285 ? 23.938 23.641 -0.297 1 89.81 285 ALA B N 1
ATOM 4981 C CA . ALA B 1 285 ? 25.266 23.953 -0.822 1 89.81 285 ALA B CA 1
ATOM 4982 C C . ALA B 1 285 ? 25.516 25.453 -0.799 1 89.81 285 ALA B C 1
ATOM 4984 O O . ALA B 1 285 ? 26.609 25.891 -0.402 1 89.81 285 ALA B O 1
ATOM 4985 N N . ARG B 1 286 ? 24.594 26.219 -1.165 1 90.75 286 ARG B N 1
ATOM 4986 C CA . ARG B 1 286 ? 24.688 27.688 -1.171 1 90.75 286 ARG B CA 1
ATOM 4987 C C . ARG B 1 286 ? 24.875 28.219 0.243 1 90.75 286 ARG B C 1
ATOM 4989 O O . ARG B 1 286 ? 25.766 29.047 0.484 1 90.75 286 ARG B O 1
ATOM 4996 N N . LYS B 1 287 ? 24.078 27.75 1.118 1 89 287 LYS B N 1
ATOM 4997 C CA . LYS B 1 287 ? 24.125 28.203 2.504 1 89 287 LYS B CA 1
ATOM 4998 C C . LYS B 1 287 ? 25.453 27.859 3.154 1 89 287 LYS B C 1
ATOM 5000 O O . LYS B 1 287 ? 25.969 28.609 3.98 1 89 287 LYS B O 1
ATOM 5005 N N . GLU B 1 288 ? 25.953 26.703 2.822 1 86.19 288 GLU B N 1
ATOM 5006 C CA . GLU B 1 288 ? 27.188 26.234 3.428 1 86.19 288 GLU B CA 1
ATOM 5007 C C . GLU B 1 288 ? 28.406 26.641 2.604 1 86.19 288 GLU B C 1
ATOM 5009 O O . GLU B 1 288 ? 29.547 26.281 2.926 1 86.19 288 GLU B O 1
ATOM 5014 N N . ASN B 1 289 ? 28.188 27.328 1.52 1 86.38 289 ASN B N 1
ATOM 5015 C CA . ASN B 1 289 ? 29.219 28 0.724 1 86.38 289 ASN B CA 1
ATOM 5016 C C . ASN B 1 289 ? 30.141 27 0.034 1 86.38 289 ASN B C 1
ATOM 5018 O O . ASN B 1 289 ? 31.359 27.094 0.157 1 86.38 289 ASN B O 1
ATOM 5022 N N . PHE B 1 290 ? 29.531 25.938 -0.596 1 86 290 PHE B N 1
ATOM 5023 C CA . PHE B 1 290 ? 30.297 25.062 -1.471 1 86 290 PHE B CA 1
ATOM 5024 C C . PHE B 1 290 ? 29.562 24.844 -2.789 1 86 290 PHE B C 1
ATOM 5026 O O . PHE B 1 290 ? 28.406 25.234 -2.938 1 86 290 PHE B O 1
ATOM 5033 N N . GLU B 1 291 ? 30.25 24.281 -3.799 1 84.25 291 GLU B N 1
ATOM 5034 C CA . GLU B 1 291 ? 29.719 24.125 -5.145 1 84.25 291 GLU B CA 1
ATOM 5035 C C . GLU B 1 291 ? 28.797 22.906 -5.23 1 84.25 291 GLU B C 1
ATOM 5037 O O . GLU B 1 291 ? 29.109 21.859 -4.656 1 84.25 291 GLU B O 1
ATOM 5042 N N . VAL B 1 292 ? 27.781 23.078 -5.918 1 84.62 292 VAL B N 1
ATOM 5043 C CA . VAL B 1 292 ? 26.875 21.984 -6.191 1 84.62 292 VAL B CA 1
ATOM 5044 C C . VAL B 1 292 ? 27.547 20.953 -7.098 1 84.62 292 VAL B C 1
ATOM 5046 O O . VAL B 1 292 ? 28.172 21.328 -8.094 1 84.62 292 VAL B O 1
ATOM 5049 N N . PRO B 1 293 ? 27.469 19.766 -6.809 1 83.81 293 PRO B N 1
ATOM 5050 C CA . PRO B 1 293 ? 28.109 18.734 -7.637 1 83.81 293 PRO B CA 1
ATOM 5051 C C . PRO B 1 293 ? 27.547 18.703 -9.055 1 83.81 293 PRO B C 1
ATOM 5053 O O . PRO B 1 293 ? 26.344 18.844 -9.258 1 83.81 293 PRO B O 1
ATOM 5056 N N . SER B 1 294 ? 28.375 18.422 -10.062 1 76.5 294 SER B N 1
ATOM 5057 C CA . SER B 1 294 ? 28.016 18.391 -11.477 1 76.5 294 SER B CA 1
ATOM 5058 C C . SER B 1 294 ? 27.094 17.219 -11.789 1 76.5 294 SER B C 1
ATOM 5060 O O . SER B 1 294 ? 26.391 17.219 -12.789 1 76.5 294 SER B O 1
ATOM 5062 N N . SER B 1 295 ? 27.156 16.234 -10.969 1 76.06 295 SER B N 1
ATOM 5063 C CA . SER B 1 295 ? 26.375 15.016 -11.188 1 76.06 295 SER B CA 1
ATOM 5064 C C . SER B 1 295 ? 24.875 15.281 -11.008 1 76.06 295 SER B C 1
ATOM 5066 O O . SER B 1 295 ? 24.047 14.461 -11.406 1 76.06 295 SER B O 1
ATOM 5068 N N . LEU B 1 296 ? 24.594 16.391 -10.422 1 76.38 296 LEU B N 1
ATOM 5069 C CA . LEU B 1 296 ? 23.172 16.719 -10.258 1 76.38 296 LEU B CA 1
ATOM 5070 C C . LEU B 1 296 ? 22.578 17.188 -11.586 1 76.38 296 LEU B C 1
ATOM 5072 O O . LEU B 1 296 ? 23.094 18.109 -12.219 1 76.38 296 LEU B O 1
ATOM 5076 N N . ASN B 1 297 ? 22.062 16.281 -12.477 1 61.31 297 ASN B N 1
ATOM 5077 C CA . ASN B 1 297 ? 21.406 16.656 -13.727 1 61.31 297 ASN B CA 1
ATOM 5078 C C . ASN B 1 297 ? 20.297 17.672 -13.492 1 61.31 297 ASN B C 1
ATOM 5080 O O . ASN B 1 297 ? 19.312 17.375 -12.812 1 61.31 297 ASN B O 1
ATOM 5084 N N . ILE B 1 298 ? 20.656 18.875 -13.523 1 54.56 298 ILE B N 1
ATOM 5085 C CA . ILE B 1 298 ? 19.625 19.891 -13.367 1 54.56 298 ILE B CA 1
ATOM 5086 C C . ILE B 1 298 ? 18.734 19.906 -14.609 1 54.56 298 ILE B C 1
ATOM 5088 O O . ILE B 1 298 ? 19.219 20.141 -15.727 1 54.56 298 ILE B O 1
ATOM 5092 N N . ILE B 1 299 ? 17.859 19.094 -14.758 1 45.28 299 ILE B N 1
ATOM 5093 C CA . ILE B 1 299 ? 16.875 19.297 -15.812 1 45.28 299 ILE B CA 1
ATOM 5094 C C . ILE B 1 299 ? 16.562 20.781 -15.938 1 45.28 299 ILE B C 1
ATOM 5096 O O . ILE B 1 299 ? 16.031 21.391 -15.008 1 45.28 299 ILE B O 1
ATOM 5100 N N . ALA B 1 300 ? 17.281 21.578 -16.719 1 35.34 300 ALA B N 1
ATOM 5101 C CA . ALA B 1 300 ? 17 22.938 -17.141 1 35.34 300 ALA B CA 1
ATOM 5102 C C . ALA B 1 300 ? 15.516 23.125 -17.453 1 35.34 300 ALA B C 1
ATOM 5104 O O . ALA B 1 300 ? 15.156 23.828 -18.406 1 35.34 300 ALA B O 1
ATOM 5105 N N . ASP B 1 301 ? 14.531 22.391 -17.406 1 32.69 301 ASP B N 1
ATOM 5106 C CA . ASP B 1 301 ? 13.305 23.031 -17.875 1 32.69 301 ASP B CA 1
ATOM 5107 C C . ASP B 1 301 ? 13.211 24.469 -17.375 1 32.69 301 ASP B C 1
ATOM 5109 O O . ASP B 1 301 ? 13.875 24.844 -16.406 1 32.69 301 ASP B O 1
ATOM 5113 N N . THR B 1 302 ? 11.969 25.359 -18.031 1 31.88 302 THR B N 1
ATOM 5114 C CA . THR B 1 302 ? 10.914 26.359 -18.203 1 31.88 302 THR B CA 1
ATOM 5115 C C . THR B 1 302 ? 10.312 26.734 -16.844 1 31.88 302 THR B C 1
ATOM 5117 O O . THR B 1 302 ? 9.25 27.359 -16.797 1 31.88 302 THR B O 1
ATOM 5120 N N . PHE B 1 303 ? 10.812 26.312 -15.852 1 28.3 303 PHE B N 1
ATOM 5121 C CA . PHE B 1 303 ? 10.117 26.844 -14.68 1 28.3 303 PHE B CA 1
ATOM 5122 C C . PHE B 1 303 ? 10.398 28.344 -14.539 1 28.3 303 PHE B C 1
ATOM 5124 O O . PHE B 1 303 ? 10.086 28.938 -13.508 1 28.3 303 PHE B O 1
ATOM 5131 N N . GLU B 1 304 ? 11.094 29.062 -15.352 1 30.67 304 GLU B N 1
ATOM 5132 C CA . GLU B 1 304 ? 10.977 30.531 -15.312 1 30.67 304 GLU B CA 1
ATOM 5133 C C . GLU B 1 304 ? 9.516 30.953 -15.227 1 30.67 304 GLU B C 1
ATOM 5135 O O . GLU B 1 304 ? 9.211 32.031 -14.688 1 30.67 304 GLU B O 1
ATOM 5140 N N . GLY B 1 305 ? 8.539 30.469 -16.078 1 28.41 305 GLY B N 1
ATOM 5141 C CA . GLY B 1 305 ? 7.242 31.125 -16.188 1 28.41 305 GLY B CA 1
ATOM 5142 C C . GLY B 1 305 ? 6.398 31 -14.938 1 28.41 305 GLY B C 1
ATOM 5143 O O . GLY B 1 305 ? 5.281 31.516 -14.883 1 28.41 305 GLY B O 1
ATOM 5144 N N . VAL B 1 306 ? 6.332 29.953 -14.203 1 25.86 306 VAL B N 1
ATOM 5145 C CA . VAL B 1 306 ? 5.281 30.141 -13.211 1 25.86 306 VAL B CA 1
ATOM 5146 C C . VAL B 1 306 ? 5.789 31.062 -12.094 1 25.86 306 VAL B C 1
ATOM 5148 O O . VAL B 1 306 ? 6.652 30.672 -11.305 1 25.86 306 VAL B O 1
ATOM 5151 N N . GLY B 1 307 ? 6.074 32.375 -12.375 1 24.19 307 GLY B N 1
ATOM 5152 C CA . GLY B 1 307 ? 6.055 33.531 -11.492 1 24.19 307 GLY B CA 1
ATOM 5153 C C . GLY B 1 307 ? 5.105 33.375 -10.32 1 24.19 307 GLY B C 1
ATOM 5154 O O . GLY B 1 307 ? 4.016 32.812 -10.469 1 24.19 307 GLY B O 1
ATOM 5155 N N . TYR B 1 308 ? 5.605 33.375 -9.172 1 24.55 308 TYR B N 1
ATOM 5156 C CA . TYR B 1 308 ? 4.828 33.812 -8.016 1 24.55 308 TYR B CA 1
ATOM 5157 C C . TYR B 1 308 ? 4.055 35.094 -8.32 1 24.55 308 TYR B C 1
ATOM 5159 O O . TYR B 1 308 ? 4.602 36.031 -8.906 1 24.55 308 TYR B O 1
ATOM 5167 N N . LEU B 1 309 ? 2.754 35.219 -8.641 1 22.17 309 LEU B N 1
ATOM 5168 C CA . LEU B 1 309 ? 1.934 36.406 -8.438 1 22.17 309 LEU B CA 1
ATOM 5169 C C . LEU B 1 309 ? 2.305 37.094 -7.141 1 22.17 309 LEU B C 1
ATOM 5171 O O . LEU B 1 309 ? 2.125 36.562 -6.055 1 22.17 309 LEU B O 1
ATOM 5175 N N . LYS B 1 310 ? 3.35 37.938 -7.137 1 22.12 310 LYS B N 1
ATOM 5176 C CA . LYS B 1 310 ? 3.561 39.125 -6.312 1 22.12 310 LYS B CA 1
ATOM 5177 C C . LYS B 1 310 ? 2.33 40.031 -6.316 1 22.12 310 LYS B C 1
ATOM 5179 O O . LYS B 1 310 ? 1.739 40.281 -7.371 1 22.12 310 LYS B O 1
ATOM 5184 N N . SER B 1 311 ? 1.587 40.219 -5.094 1 18.77 311 SER B N 1
ATOM 5185 C CA . SER B 1 311 ? 0.778 41.438 -4.887 1 18.77 311 SER B CA 1
ATOM 5186 C C . SER B 1 311 ? 1.567 42.688 -5.215 1 18.77 311 SER B C 1
ATOM 5188 O O . SER B 1 311 ? 2.703 42.844 -4.766 1 18.77 311 SER B O 1
ATOM 5190 N N . ASP B 1 312 ? 1.59 43.281 -6.348 1 18.3 312 ASP B N 1
ATOM 5191 C CA . ASP B 1 312 ? 1.628 44.75 -6.266 1 18.3 312 ASP B CA 1
ATOM 5192 C C . ASP B 1 312 ? 0.697 45.25 -5.168 1 18.3 312 ASP B C 1
ATOM 5194 O O . ASP B 1 312 ? -0.315 44.625 -4.859 1 18.3 312 ASP B O 1
ATOM 5198 N N . LYS B 1 313 ? 1.165 46.625 -4.781 1 17.12 313 LYS B N 1
ATOM 5199 C CA . LYS B 1 313 ? 0.343 47.844 -4.719 1 17.12 313 LYS B CA 1
ATOM 5200 C C . LYS B 1 313 ? -0.359 48.094 -6.051 1 17.12 313 LYS B C 1
ATOM 5202 O O . LYS B 1 313 ? 0.227 47.875 -7.117 1 17.12 313 LYS B O 1
#

InterPro domains:
  IPR001387 Cro/C1-type, helix-turn-helix domain [PS50943] (28-60)
  IPR010982 Lambda repressor-like, DNA-binding domain superfamily [G3DSA:1.10.260.40] (2-65)
  IPR010982 Lambda repressor-like, DNA-binding domain superfamily [SSF47413] (1-62)
  IPR011990 Tetratricopeptide-like helical domain superfamily [SSF48452] (71-301)
  IPR055234 Pheromone cCF10 receptor-like, TPR region [PF22459] (95-284)

Sequence (626 aa):
MDYKELLEVLRKDLNFKKVDLYQEKSNKTRYREIELGEKSPTIEELISFTDTLGIRLSEFLYRGDITPLAASYYGKRKIEVASLINNFPELEKQFPEIYKDRFKNLQCYTLFTLCLIISKSLNNSLYTFKNKDIRELKNFYKNREVILGADYAILSHLYMAVPEYSNELDFLTEKLFPINQSYGDIHDHAVQLCIKNAVTVFLEKKDFEKADYFLEQFDIVRKVPSFILDGTINLEMIYLKHLRNFLKKRNMEEYLKAVNIVNLFSQLGENDTYKELVKEVTEIARKENFEVPSSLNIIADTFEGVGYLKSDKMDYKELLEVLRKDLNFKKVDLYQEKSNKTRYREIELGEKSPTIEELISFTDTLGIRLSEFLYRGDITPLAASYYGKRKIEVASLINNFPELEKQFPEIYKDRFKNLQCYTL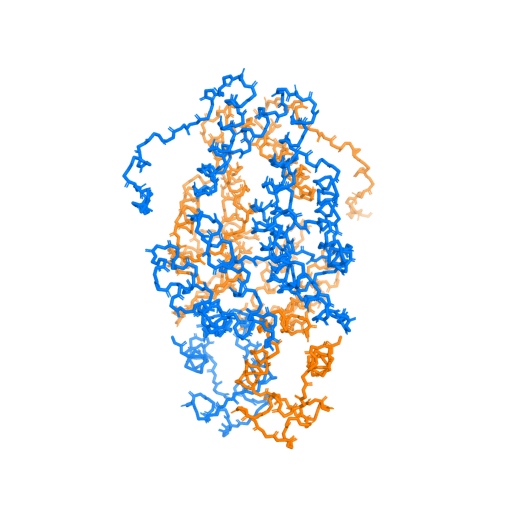FTLCLIISKSLNNSLYTFKNKDIRELKNFYKNREVILGADYAILSHLYMAVPEYSNELDFLTEKLFPINQSYGDIHDHAVQLCIKNAVTVFLEKKDFEKADYFLEQFDIVRKVPSFILDGTINLEMIYLKHLRNFLKKRNMEEYLKAVNIVNLFSQLGENDTYKELVKEVTEIARKENFEVPSSLNIIADTFEGVGYLKSDK